Protein AF-A0A853EJA6-F1 (afdb_monomer_lite)

Secondary structure (DSSP, 8-state):
---HHHHHHHHHHHHHTT--GGG-EEE-STTTTHHHHTB-TTS-B-S-EEE-HHHHHHHHHHHHHHHHS-GGGPPPPPPTT--HHHHHHHHHTTTEEE-GGGBSSSSBTT---TTPEEEETTTEEEEEE-SSTTS---SSS-EEEEE---TT--TT----SS--TTT-SS-SEEEEEGGGSHHHHTT---EEEEE----S--PPPS---------SEEEEEEE-TTS-TT-S-TT-SEEEEEEEETTTEE-TTHHHHHHHHHHTT-EEEEEEE--GGGT--HHHHHHHHHHHSGGGBTTBEEEEE--SS-TT-HHHHHHHHHHHHHT-SS--EEEEEHHHHHHS--HHHHTTS-EEEE--SS----TT-----STT--EEEEEEE-SSSEEEEEE--THHHHTTS-S---------THHHHHHHHHHHHHSSS-HHHHHHHHHHHHHHHHHHHHHHHHHHHHHTT---TTS---TTHHHHHHHHHHHHHHHHHHHHHHHHHHHHHH--

Organism: NCBI:txid131109

Structure (mmCIF, N/CA/C/O backbone):
data_AF-A0A853EJA6-F1
#
_entry.id   AF-A0A853EJA6-F1
#
loop_
_atom_site.group_PDB
_atom_site.id
_atom_site.type_symbol
_atom_site.label_atom_id
_atom_site.label_alt_id
_atom_site.label_comp_id
_atom_site.label_asym_id
_atom_site.label_entity_id
_atom_site.label_seq_id
_atom_site.pdbx_PDB_ins_code
_atom_site.Cartn_x
_atom_site.Cartn_y
_atom_site.Cartn_z
_atom_site.occupancy
_atom_site.B_iso_or_equiv
_atom_site.auth_seq_id
_atom_site.auth_comp_id
_atom_site.auth_asym_id
_atom_site.auth_atom_id
_atom_site.pdbx_PDB_model_num
ATOM 1 N N . MET A 1 1 ? 5.927 5.061 25.319 1.00 39.22 1 MET A N 1
ATOM 2 C CA . MET A 1 1 ? 6.289 4.970 23.888 1.00 39.22 1 MET A CA 1
ATOM 3 C C . MET A 1 1 ? 5.052 5.369 23.114 1.00 39.22 1 MET A C 1
ATOM 5 O O . MET A 1 1 ? 3.982 4.914 23.491 1.00 39.22 1 MET A O 1
ATOM 9 N N . THR A 1 2 ? 5.173 6.268 22.142 1.00 55.56 2 THR A N 1
ATOM 10 C CA . THR A 1 2 ? 4.037 6.740 21.339 1.00 55.56 2 THR A CA 1
ATOM 11 C C . THR A 1 2 ? 3.513 5.600 20.466 1.00 55.56 2 THR A C 1
ATOM 13 O O . THR A 1 2 ? 4.300 4.882 19.849 1.00 55.56 2 THR A O 1
ATOM 16 N N . ASN A 1 3 ? 2.196 5.385 20.468 1.00 74.50 3 ASN A N 1
ATOM 17 C CA . ASN A 1 3 ? 1.567 4.329 19.680 1.00 74.50 3 ASN A CA 1
ATOM 18 C C . ASN A 1 3 ? 1.494 4.787 18.210 1.00 74.50 3 ASN A C 1
ATOM 20 O O . ASN A 1 3 ? 0.836 5.792 17.938 1.00 74.50 3 ASN A O 1
ATOM 24 N N . PRO A 1 4 ? 2.149 4.093 17.261 1.00 67.62 4 PRO A N 1
ATOM 25 C CA . PRO A 1 4 ? 2.247 4.566 15.881 1.00 67.62 4 PRO A CA 1
ATOM 26 C C . PRO A 1 4 ? 0.884 4.637 15.176 1.00 67.62 4 PRO A C 1
ATOM 28 O O . PRO A 1 4 ? 0.696 5.498 14.323 1.00 67.62 4 PRO A O 1
ATOM 31 N N . VAL A 1 5 ? -0.086 3.800 15.566 1.00 78.00 5 VAL A N 1
ATOM 32 C CA . VAL A 1 5 ? -1.461 3.866 15.039 1.00 78.00 5 VAL A CA 1
ATOM 33 C C . VAL A 1 5 ? -2.126 5.160 15.492 1.00 78.00 5 VAL A C 1
ATOM 35 O O . VAL A 1 5 ? -2.705 5.881 14.687 1.00 78.00 5 VAL A O 1
ATOM 38 N N . ALA A 1 6 ? -2.006 5.479 16.780 1.00 80.38 6 ALA A N 1
ATOM 39 C CA . ALA A 1 6 ? -2.602 6.677 17.354 1.00 80.38 6 ALA A CA 1
ATOM 40 C C . ALA A 1 6 ? -1.962 7.959 16.782 1.00 80.38 6 ALA A C 1
ATOM 42 O O . ALA A 1 6 ? -2.666 8.925 16.497 1.00 80.38 6 ALA A O 1
ATOM 43 N N . GLU A 1 7 ? -0.648 7.948 16.524 1.00 78.06 7 GLU A N 1
ATOM 44 C CA . GLU A 1 7 ? 0.059 9.043 15.838 1.00 78.06 7 GLU A CA 1
ATOM 45 C C . GLU A 1 7 ? -0.433 9.240 14.401 1.00 78.06 7 GLU A C 1
ATOM 47 O O . GLU A 1 7 ? -0.679 10.374 13.990 1.00 78.06 7 GLU A O 1
ATOM 52 N N . TYR A 1 8 ? -0.611 8.154 13.642 1.00 79.38 8 TYR A N 1
ATOM 53 C CA . TYR A 1 8 ? -1.112 8.238 12.271 1.00 79.38 8 TYR A CA 1
ATOM 54 C C . TYR A 1 8 ? -2.557 8.743 12.237 1.00 79.38 8 TYR A C 1
ATOM 56 O O . TYR A 1 8 ? -2.870 9.663 11.485 1.00 79.38 8 TYR A O 1
ATOM 64 N N . ALA A 1 9 ? -3.429 8.197 13.090 1.00 84.12 9 ALA A N 1
ATOM 65 C CA . ALA A 1 9 ? -4.826 8.617 13.178 1.00 84.12 9 ALA A CA 1
ATOM 66 C C . ALA A 1 9 ? -4.939 10.102 13.555 1.00 84.12 9 ALA A C 1
ATOM 68 O O . ALA A 1 9 ? -5.688 10.852 12.930 1.00 84.12 9 ALA A O 1
ATOM 69 N N . ALA A 1 10 ? -4.146 10.557 14.528 1.00 81.00 10 ALA A N 1
ATOM 70 C CA . ALA A 1 10 ? -4.088 11.962 14.908 1.00 81.00 10 ALA A CA 1
ATOM 71 C C . ALA A 1 10 ? -3.576 12.859 13.769 1.00 81.00 10 ALA A C 1
ATOM 73 O O . ALA A 1 10 ? -4.105 13.951 13.560 1.00 81.00 10 ALA A O 1
ATOM 74 N N . ALA A 1 11 ? -2.568 12.412 13.014 1.00 76.62 11 ALA A N 1
ATOM 75 C CA . ALA A 1 11 ? -2.060 13.145 11.857 1.00 76.62 11 ALA A CA 1
ATOM 76 C C . ALA A 1 11 ? -3.093 13.222 10.723 1.00 76.62 11 ALA A C 1
ATOM 78 O O . ALA A 1 11 ? -3.235 14.276 10.101 1.00 76.62 11 ALA A O 1
ATOM 79 N N . GLN A 1 12 ? -3.843 12.144 10.484 1.00 85.75 12 GLN A N 1
ATOM 80 C CA . GLN A 1 12 ? -4.924 12.109 9.502 1.00 85.75 12 GLN A CA 1
ATOM 81 C C . GLN A 1 12 ? -6.042 13.086 9.873 1.00 85.75 12 GLN A C 1
ATOM 83 O O . GLN A 1 12 ? -6.391 13.942 9.060 1.00 85.75 12 GLN A O 1
ATOM 88 N N . ALA A 1 13 ? -6.533 13.021 11.113 1.00 90.06 13 ALA A N 1
ATOM 89 C CA . ALA A 1 13 ? -7.572 13.922 11.603 1.00 90.06 13 ALA A CA 1
ATOM 90 C C . ALA A 1 13 ? -7.119 15.389 11.531 1.00 90.06 13 ALA A C 1
ATOM 92 O O . ALA A 1 13 ? -7.849 16.248 11.042 1.00 90.06 13 ALA A O 1
ATOM 93 N N . ALA A 1 14 ? -5.881 15.679 11.947 1.00 82.06 14 ALA A N 1
ATOM 94 C CA . ALA A 1 14 ? -5.336 17.030 11.886 1.00 82.06 14 ALA A CA 1
ATOM 95 C C . ALA A 1 14 ? -5.158 17.545 10.450 1.00 82.06 14 ALA A C 1
ATOM 97 O O . ALA A 1 14 ? -5.354 18.734 10.214 1.00 82.06 14 ALA A O 1
ATOM 98 N N . TYR A 1 15 ? -4.791 16.682 9.497 1.00 82.62 15 TYR A N 1
ATOM 99 C CA . TYR A 1 15 ? -4.710 17.048 8.082 1.00 82.62 15 TYR A CA 1
ATOM 100 C C . TYR A 1 15 ? -6.083 17.394 7.515 1.00 82.62 15 TYR A C 1
ATOM 102 O O . TYR A 1 15 ? -6.222 18.465 6.931 1.00 82.62 15 TYR A O 1
ATOM 110 N N . LEU A 1 16 ? -7.097 16.555 7.742 1.00 84.94 16 LEU A N 1
ATOM 111 C CA . LEU A 1 16 ? -8.450 16.810 7.240 1.00 84.94 16 LEU A CA 1
ATOM 112 C C . LEU A 1 16 ? -9.034 18.110 7.820 1.00 84.94 16 LEU A C 1
ATOM 114 O O . LEU A 1 16 ? -9.654 18.867 7.087 1.00 84.94 16 LEU A O 1
ATOM 118 N N . CYS A 1 17 ? -8.742 18.436 9.085 1.00 85.94 17 CYS A N 1
ATOM 119 C CA . CYS A 1 17 ? -9.155 19.702 9.710 1.00 85.94 17 CYS A CA 1
ATOM 120 C C . CYS A 1 17 ? -8.320 20.936 9.305 1.00 85.94 17 CYS A C 1
ATOM 122 O O . CYS A 1 17 ? -8.669 22.052 9.688 1.00 85.94 17 CYS A O 1
ATOM 124 N N . ARG A 1 18 ? -7.174 20.769 8.628 1.00 78.25 18 ARG A N 1
ATOM 125 C CA . ARG A 1 18 ? -6.283 21.880 8.223 1.00 78.25 18 ARG A CA 1
ATOM 126 C C . ARG A 1 18 ? -6.245 22.105 6.717 1.00 78.25 18 ARG A C 1
ATOM 128 O O . ARG A 1 18 ? -5.885 23.204 6.289 1.00 78.25 18 ARG A O 1
ATOM 135 N N . THR A 1 19 ? -6.483 21.061 5.927 1.00 72.56 19 THR A N 1
ATOM 136 C CA . THR A 1 19 ? -6.280 21.113 4.484 1.00 72.56 19 THR A CA 1
ATOM 137 C C . THR A 1 19 ? -7.267 22.073 3.832 1.00 72.56 19 THR A C 1
ATOM 139 O O . THR A 1 19 ? -8.414 22.199 4.248 1.00 72.56 19 THR A O 1
ATOM 142 N N . LYS A 1 20 ? -6.787 22.768 2.802 1.00 74.25 20 LYS A N 1
ATOM 143 C CA . LYS A 1 20 ? -7.602 23.595 1.900 1.00 74.25 20 LYS A CA 1
ATOM 144 C C . LYS A 1 20 ? -7.631 23.011 0.486 1.00 74.25 20 LYS A C 1
ATOM 146 O O . LYS A 1 20 ? -8.133 23.638 -0.443 1.00 74.25 20 LYS A O 1
ATOM 151 N N . GLU A 1 21 ? -7.030 21.836 0.309 1.00 67.31 21 GLU A N 1
ATOM 152 C CA . GLU A 1 21 ? -7.055 21.103 -0.951 1.00 67.31 21 GLU A CA 1
ATOM 153 C C . GLU A 1 21 ? -8.502 20.754 -1.286 1.00 67.31 21 GLU A C 1
ATOM 155 O O . GLU A 1 21 ? -9.283 20.420 -0.400 1.00 67.31 21 GLU A O 1
ATOM 160 N N . HIS A 1 22 ? -8.869 20.886 -2.560 1.00 74.06 22 HIS A N 1
ATOM 161 C CA . HIS A 1 22 ? -10.223 20.593 -3.041 1.00 74.06 22 HIS A CA 1
ATOM 162 C C . HIS A 1 22 ? -11.357 21.357 -2.322 1.00 74.06 22 HIS A C 1
ATOM 164 O O . HIS A 1 22 ? -12.490 20.892 -2.322 1.00 74.06 22 HIS A O 1
ATOM 170 N N . GLY A 1 23 ? -11.067 22.530 -1.744 1.00 68.94 23 GLY A N 1
ATOM 171 C CA . GLY A 1 23 ? -12.041 23.320 -0.976 1.00 68.94 23 GLY A CA 1
ATOM 172 C C . GLY A 1 23 ? -12.049 23.019 0.527 1.00 68.94 23 GLY A C 1
ATOM 173 O O . GLY A 1 23 ? -12.815 23.630 1.261 1.00 68.94 23 GLY A O 1
ATOM 174 N N . GLY A 1 24 ? -11.164 22.136 1.000 1.00 73.38 24 GLY A N 1
ATOM 175 C CA . GLY A 1 24 ? -11.135 21.689 2.390 1.00 73.38 24 GLY A CA 1
ATOM 176 C C . GLY A 1 24 ? -12.156 20.588 2.673 1.00 73.38 24 GLY A C 1
ATOM 177 O O . GLY A 1 24 ? -12.747 20.020 1.755 1.00 73.38 24 GLY A O 1
ATOM 178 N N . VAL A 1 25 ? -12.320 20.255 3.955 1.00 80.94 25 VAL A N 1
ATOM 179 C CA . VAL A 1 25 ? -13.269 19.228 4.404 1.00 80.94 25 VAL A CA 1
ATOM 180 C C . VAL A 1 25 ? -14.408 19.876 5.186 1.00 80.94 25 VAL A C 1
ATOM 182 O O . VAL A 1 25 ? -14.172 20.460 6.246 1.00 80.94 25 VAL A O 1
ATOM 185 N N . GLY A 1 26 ? -15.631 19.752 4.672 1.00 79.44 26 GLY A N 1
ATOM 186 C CA . GLY A 1 26 ? -16.850 20.293 5.288 1.00 79.44 26 GLY A CA 1
ATOM 187 C C . GLY A 1 26 ? -17.481 19.365 6.329 1.00 79.44 26 GLY A C 1
ATOM 188 O O . GLY A 1 26 ? -17.125 18.181 6.426 1.00 79.44 26 GLY A O 1
ATOM 189 N N . TYR A 1 27 ? -18.432 19.891 7.106 1.00 80.12 27 TYR A N 1
ATOM 190 C CA . TYR A 1 27 ? -19.259 19.080 8.006 1.00 80.12 27 TYR A CA 1
ATOM 191 C C . TYR A 1 27 ? -20.546 18.608 7.320 1.00 80.12 27 TYR A C 1
ATOM 193 O O . TYR A 1 27 ? -21.350 19.420 6.876 1.00 80.12 27 TYR A O 1
ATOM 201 N N . SER A 1 28 ? -20.815 17.301 7.329 1.00 74.81 28 SER A N 1
ATOM 202 C CA . SER A 1 28 ? -22.056 16.748 6.769 1.00 74.81 28 SER A CA 1
ATOM 203 C C . SER A 1 28 ? -22.460 15.463 7.465 1.00 74.81 28 SER A C 1
ATOM 205 O O . SER A 1 28 ? -21.630 14.572 7.631 1.00 74.81 28 SER A O 1
ATOM 207 N N . GLN A 1 29 ? -23.737 15.325 7.833 1.00 66.50 29 GLN A N 1
ATOM 208 C CA . GLN A 1 29 ? -24.305 14.045 8.276 1.00 66.50 29 GLN A CA 1
ATOM 209 C C . GLN A 1 29 ? -24.696 13.129 7.096 1.00 66.50 29 GLN A C 1
ATOM 211 O O . GLN A 1 29 ? -24.383 11.938 7.150 1.00 66.50 29 GLN A O 1
ATOM 216 N N . PRO A 1 30 ? -25.342 13.611 6.012 1.00 72.44 30 PRO A N 1
ATOM 217 C CA . PRO A 1 30 ? -25.704 12.756 4.875 1.00 72.44 30 PRO A CA 1
ATOM 218 C C . PRO A 1 30 ? -24.496 12.200 4.112 1.00 72.44 30 PRO A C 1
ATOM 220 O O . PRO A 1 30 ? -24.487 11.021 3.759 1.00 72.44 30 PRO A O 1
ATOM 223 N N . ASN A 1 31 ? -23.459 13.019 3.918 1.00 73.62 31 ASN A N 1
ATOM 224 C CA . ASN A 1 31 ? -22.264 12.676 3.139 1.00 73.62 31 ASN A CA 1
ATOM 225 C C . ASN A 1 31 ? -21.037 12.423 4.023 1.00 73.62 31 ASN A C 1
ATOM 227 O O . ASN A 1 31 ? -19.900 12.495 3.564 1.00 73.62 31 ASN A O 1
ATOM 231 N N . ARG A 1 32 ? -21.267 12.089 5.294 1.00 80.88 32 ARG A N 1
ATOM 232 C CA . ARG A 1 32 ? -20.271 11.968 6.368 1.00 80.88 32 ARG A CA 1
ATOM 233 C C . ARG A 1 32 ? -19.050 11.078 6.106 1.00 80.88 32 ARG A C 1
ATOM 235 O O . ARG A 1 32 ? -18.096 11.152 6.860 1.00 80.88 32 ARG A O 1
ATOM 242 N N . TRP A 1 33 ? -19.059 10.217 5.090 1.00 85.94 33 TRP A N 1
ATOM 243 C CA . TRP A 1 33 ? -17.902 9.380 4.730 1.00 85.94 33 TRP A CA 1
ATOM 244 C C . TRP A 1 33 ? -17.218 9.802 3.428 1.00 85.94 33 TRP A C 1
ATOM 246 O O . TRP A 1 33 ? -16.227 9.186 3.047 1.00 85.94 33 TRP A O 1
ATOM 256 N N . SER A 1 34 ? -17.705 10.841 2.753 1.00 81.38 34 SER A N 1
ATOM 257 C CA . SER A 1 34 ? -17.179 11.245 1.447 1.00 81.38 34 SER A CA 1
ATOM 258 C C . SER A 1 34 ? -15.727 11.718 1.524 1.00 81.38 34 SER A C 1
ATOM 260 O O . SER A 1 34 ? -14.950 11.389 0.635 1.00 81.38 34 SER A O 1
ATOM 262 N N . ALA A 1 35 ? -15.305 12.376 2.612 1.00 82.75 35 ALA A N 1
ATOM 263 C CA . ALA A 1 35 ? -13.893 12.705 2.823 1.00 82.75 35 ALA A CA 1
ATOM 264 C C . ALA A 1 35 ? -13.001 11.458 2.924 1.00 82.75 35 ALA A C 1
ATOM 266 O O . ALA A 1 35 ? -11.899 11.453 2.387 1.00 82.75 35 ALA A O 1
ATOM 267 N N . TYR A 1 36 ? -13.476 10.395 3.576 1.00 87.06 36 TYR A N 1
ATOM 268 C CA . TYR A 1 36 ? -12.764 9.116 3.652 1.00 87.06 36 TYR A CA 1
ATOM 269 C C . TYR A 1 36 ? -12.737 8.404 2.291 1.00 87.06 36 TYR A C 1
ATOM 271 O O . TYR A 1 36 ? -11.702 7.885 1.889 1.00 87.06 36 TYR A O 1
ATOM 279 N N . ASP A 1 37 ? -13.857 8.413 1.565 1.00 84.25 37 ASP A N 1
ATOM 280 C CA . ASP A 1 37 ? -13.987 7.769 0.251 1.00 84.25 37 ASP A CA 1
ATOM 281 C C . ASP A 1 37 ? -13.149 8.447 -0.831 1.00 84.25 37 ASP A C 1
ATOM 283 O O . ASP A 1 37 ? -12.637 7.785 -1.733 1.00 84.25 37 ASP A O 1
ATOM 287 N N . ASN A 1 38 ? -12.994 9.763 -0.718 1.00 75.75 38 ASN A N 1
ATOM 288 C CA . ASN A 1 38 ? -12.200 10.571 -1.627 1.00 75.75 38 ASN A CA 1
ATOM 289 C C . ASN A 1 38 ? -10.744 10.698 -1.180 1.00 75.75 38 ASN A C 1
ATOM 291 O O . ASN A 1 38 ? -9.997 11.455 -1.795 1.00 75.75 38 ASN A O 1
ATOM 295 N N . CYS A 1 39 ? -10.322 9.975 -0.142 1.00 70.62 39 CYS A N 1
ATOM 296 C CA . CYS A 1 39 ? -8.910 9.827 0.165 1.00 70.62 39 CYS A CA 1
ATOM 297 C C . CYS A 1 39 ? -8.279 8.689 -0.648 1.00 70.62 39 CYS A C 1
ATOM 299 O O . CYS A 1 39 ? -8.900 7.657 -0.901 1.00 70.62 39 CYS A O 1
ATOM 301 N N . ASP A 1 40 ? -7.008 8.848 -1.012 1.00 61.09 40 ASP A N 1
ATOM 302 C CA . ASP A 1 40 ? -6.190 7.734 -1.474 1.00 61.09 40 ASP A CA 1
ATOM 303 C C . ASP A 1 40 ? -5.913 6.729 -0.338 1.00 61.09 40 ASP A C 1
ATOM 305 O O . ASP A 1 40 ? -6.334 6.897 0.811 1.00 61.09 40 ASP A O 1
ATOM 309 N N . TRP A 1 41 ? -5.190 5.654 -0.661 1.00 55.22 41 TRP A N 1
ATOM 310 C CA . TRP A 1 41 ? -4.872 4.595 0.301 1.00 55.22 41 TRP A CA 1
ATOM 311 C C . TRP A 1 41 ? -4.160 5.130 1.561 1.00 55.22 41 TRP A C 1
ATOM 313 O O . TRP A 1 41 ? -4.485 4.698 2.668 1.00 55.22 41 TRP A O 1
ATOM 323 N N . ALA A 1 42 ? -3.318 6.157 1.399 1.00 52.09 42 ALA A N 1
ATOM 324 C CA . ALA A 1 42 ? -2.562 6.823 2.456 1.00 52.09 42 ALA A CA 1
ATOM 325 C C . ALA A 1 42 ? -3.307 8.014 3.106 1.00 52.09 42 ALA A C 1
ATOM 327 O O . ALA A 1 42 ? -2.719 8.778 3.876 1.00 52.09 42 ALA A O 1
ATOM 328 N N . GLY A 1 43 ? -4.597 8.213 2.822 1.00 59.16 43 GLY A N 1
ATOM 329 C CA . GLY A 1 43 ? -5.393 9.255 3.473 1.00 59.16 43 GLY A CA 1
ATOM 330 C C . GLY A 1 43 ? -5.183 10.671 2.919 1.00 59.16 43 GLY A C 1
ATOM 331 O O . GLY A 1 43 ? -5.416 11.643 3.650 1.00 59.16 43 GLY A O 1
ATOM 332 N N . TRP A 1 44 ? -4.705 10.829 1.683 1.00 66.44 44 TRP A N 1
ATOM 333 C CA . TRP A 1 44 ? -4.636 12.127 0.998 1.00 66.44 44 TRP A CA 1
ATOM 334 C C . TRP A 1 44 ? -5.898 12.391 0.200 1.00 66.44 44 TRP A C 1
ATOM 336 O O . TRP A 1 44 ? -6.325 11.543 -0.577 1.00 66.44 44 TRP A O 1
ATOM 346 N N . LEU A 1 45 ? -6.474 13.577 0.368 1.00 69.56 45 LEU A N 1
ATOM 347 C CA . LEU A 1 45 ? -7.710 13.948 -0.301 1.00 69.56 45 LEU A CA 1
ATOM 348 C C . LEU A 1 45 ? -7.465 14.109 -1.813 1.00 69.56 45 LEU A C 1
ATOM 350 O O . LEU A 1 45 ? -6.563 14.835 -2.218 1.00 69.56 45 LEU A O 1
ATOM 354 N N . LEU A 1 46 ? -8.262 13.430 -2.640 1.00 68.50 46 LEU A N 1
ATOM 355 C CA . LEU A 1 46 ? -8.187 13.445 -4.109 1.00 68.50 46 LEU A CA 1
ATOM 356 C C . LEU A 1 46 ? -9.318 14.257 -4.762 1.00 68.50 46 LEU A C 1
ATOM 358 O O . LEU A 1 46 ? -9.258 14.572 -5.952 1.00 68.50 46 LEU A O 1
ATOM 362 N N . ALA A 1 47 ? -10.374 14.552 -4.006 1.00 68.81 47 ALA A N 1
ATOM 363 C CA . ALA A 1 47 ? -11.565 15.273 -4.443 1.00 68.81 47 ALA A CA 1
ATOM 364 C C . ALA A 1 47 ? -12.264 15.911 -3.226 1.00 68.81 47 ALA A C 1
ATOM 366 O O . ALA A 1 47 ? -11.964 15.511 -2.101 1.00 68.81 47 ALA A O 1
ATOM 367 N N . PRO A 1 48 ? -13.188 16.876 -3.411 1.00 77.06 48 PRO A N 1
ATOM 368 C CA . PRO A 1 48 ? -13.924 17.482 -2.300 1.00 77.06 48 PRO A CA 1
ATOM 369 C C . PRO A 1 48 ? -14.560 16.423 -1.400 1.00 77.06 48 PRO A C 1
ATOM 371 O O . PRO A 1 48 ? -15.000 15.381 -1.886 1.00 77.06 48 PRO A O 1
ATOM 374 N N . GLY A 1 49 ? -14.605 16.662 -0.095 1.00 75.88 49 GLY A N 1
ATOM 375 C CA . GLY A 1 49 ? -15.099 15.669 0.848 1.00 75.88 49 GLY A CA 1
ATOM 376 C C . GLY A 1 49 ? -15.685 16.291 2.099 1.00 75.88 49 GLY A C 1
ATOM 377 O O . GLY A 1 49 ? -15.260 17.346 2.555 1.00 75.88 49 GLY A O 1
ATOM 378 N N . GLU A 1 50 ? -16.649 15.596 2.675 1.00 82.06 50 GLU A N 1
ATOM 379 C CA . GLU A 1 50 ? -17.354 15.992 3.883 1.00 82.06 50 GLU A CA 1
ATOM 380 C C . GLU A 1 50 ? -17.257 14.890 4.937 1.00 82.06 50 GLU A C 1
ATOM 382 O O . GLU A 1 50 ? -17.084 13.701 4.632 1.00 82.06 50 GLU A O 1
ATOM 387 N N . THR A 1 51 ? -17.361 15.291 6.200 1.00 87.12 51 THR A N 1
ATOM 388 C CA . THR A 1 51 ? -17.272 14.378 7.335 1.00 87.12 51 THR A CA 1
ATOM 389 C C . THR A 1 51 ? -18.168 14.813 8.489 1.00 87.12 51 THR A C 1
ATOM 391 O O . THR A 1 51 ? -18.486 15.986 8.627 1.00 87.12 51 THR A O 1
ATOM 394 N N . ASP A 1 52 ? -18.548 13.888 9.365 1.00 87.44 52 ASP A N 1
ATOM 395 C CA . ASP A 1 52 ? -19.056 14.236 10.696 1.00 87.44 52 ASP A CA 1
ATOM 396 C C . ASP A 1 52 ? -18.009 13.908 11.772 1.00 87.44 52 ASP A C 1
ATOM 398 O O . ASP A 1 52 ? -16.970 13.308 11.488 1.00 87.44 52 ASP A O 1
ATOM 402 N N . CYS A 1 53 ? -18.255 14.282 13.034 1.00 88.81 53 CYS A N 1
ATOM 403 C CA . CYS A 1 53 ? -17.284 14.056 14.113 1.00 88.81 53 CYS A CA 1
ATOM 404 C C . CYS A 1 53 ? -16.886 12.579 14.233 1.00 88.81 53 CYS A C 1
ATOM 406 O O . CYS A 1 53 ? -15.712 12.241 14.427 1.00 88.81 53 CYS A O 1
ATOM 408 N N . SER A 1 54 ? -17.863 11.685 14.075 1.00 88.75 54 SER A N 1
ATOM 409 C CA . SER A 1 54 ? -17.651 10.254 14.233 1.00 88.75 54 SER A CA 1
ATOM 410 C C . SER A 1 54 ? -16.986 9.599 13.019 1.00 88.75 54 SER A C 1
ATOM 412 O O . SER A 1 54 ? -16.107 8.761 13.219 1.00 88.75 54 SER A O 1
ATOM 414 N N . ALA A 1 55 ? -17.296 10.014 11.790 1.00 91.31 55 ALA A N 1
ATOM 415 C CA . ALA A 1 55 ? -16.612 9.542 10.588 1.00 91.31 55 ALA A CA 1
ATOM 416 C C . ALA A 1 55 ? -15.201 10.128 10.443 1.00 91.31 55 ALA A C 1
ATOM 418 O O . ALA A 1 55 ? -14.298 9.402 10.034 1.00 91.31 55 ALA A O 1
ATOM 419 N N . LEU A 1 56 ? -14.958 11.372 10.877 1.00 94.88 56 LEU A N 1
ATOM 420 C CA . LEU A 1 56 ? -13.607 11.942 10.954 1.00 94.88 56 LEU A CA 1
ATOM 421 C C . LEU A 1 56 ? -12.730 11.075 11.862 1.00 94.88 56 LEU A C 1
ATOM 423 O O . LEU A 1 56 ? -11.627 10.678 11.485 1.00 94.88 56 LEU A O 1
ATOM 427 N N . SER A 1 57 ? -13.244 10.755 13.050 1.00 96.75 57 SER A N 1
ATOM 428 C CA . SER A 1 57 ? -12.522 9.976 14.057 1.00 96.75 57 SER A CA 1
ATOM 429 C C . SER A 1 57 ? -12.322 8.521 13.614 1.00 96.75 57 SER A C 1
ATOM 431 O O . SER A 1 57 ? -11.195 8.026 13.596 1.00 96.75 57 SER A O 1
ATOM 433 N N . GLY A 1 58 ? -13.398 7.840 13.204 1.00 95.44 58 GLY A N 1
ATOM 434 C CA . GLY A 1 58 ? -13.357 6.442 12.768 1.00 95.44 58 GLY A CA 1
ATOM 435 C C . GLY A 1 58 ? -12.590 6.243 11.461 1.00 95.44 58 GLY A C 1
ATOM 436 O O . GLY A 1 58 ? -11.769 5.336 11.367 1.00 95.44 58 GLY A O 1
ATOM 437 N N . GLY A 1 59 ? -12.788 7.117 10.473 1.00 93.19 59 GLY A N 1
ATOM 438 C CA . GLY A 1 59 ? -12.069 7.100 9.197 1.00 93.19 59 GLY A CA 1
ATOM 439 C C . GLY A 1 59 ? -10.571 7.353 9.361 1.00 93.19 59 GLY A C 1
ATOM 440 O O . GLY A 1 59 ? -9.761 6.658 8.747 1.00 93.19 59 GLY A O 1
ATOM 441 N N . SER A 1 60 ? -10.180 8.261 10.262 1.00 93.00 60 SER A N 1
ATOM 442 C CA . SER A 1 60 ? -8.763 8.488 10.579 1.00 93.00 60 SER A CA 1
ATOM 443 C C . SER A 1 60 ? -8.098 7.252 11.180 1.00 93.00 60 SER A C 1
ATOM 445 O O . SER A 1 60 ? -6.979 6.901 10.799 1.00 93.00 60 SER A O 1
ATOM 447 N N . TYR A 1 61 ? -8.799 6.545 12.068 1.00 94.62 61 TYR A N 1
ATOM 448 C CA . TYR A 1 61 ? -8.323 5.267 12.589 1.00 94.62 61 TYR A CA 1
ATOM 449 C C . TYR A 1 61 ? -8.366 4.141 11.551 1.00 94.62 61 TYR A C 1
ATOM 451 O O . TYR A 1 61 ? -7.477 3.298 11.570 1.00 94.62 61 TYR A O 1
ATOM 459 N N . ASN A 1 62 ? -9.306 4.143 10.601 1.00 93.19 62 ASN A N 1
ATOM 460 C CA . ASN A 1 62 ? -9.307 3.181 9.496 1.00 93.19 62 ASN A CA 1
ATOM 461 C C . ASN A 1 62 ? -8.057 3.326 8.618 1.00 93.19 62 ASN A C 1
ATOM 463 O O . ASN A 1 62 ? -7.412 2.320 8.313 1.00 93.19 62 ASN A O 1
ATOM 467 N N . HIS A 1 63 ? -7.670 4.559 8.265 1.00 78.62 63 HIS A N 1
ATOM 468 C CA . HIS A 1 63 ? -6.394 4.801 7.583 1.00 78.62 63 HIS A CA 1
ATOM 469 C C . HIS A 1 63 ? -5.215 4.364 8.455 1.00 78.62 63 HIS A C 1
ATOM 471 O O . HIS A 1 63 ? -4.346 3.645 7.985 1.00 78.62 63 HIS A O 1
ATOM 477 N N . ALA A 1 64 ? -5.211 4.690 9.749 1.00 77.75 64 ALA A N 1
ATOM 478 C CA . ALA A 1 64 ? -4.127 4.278 10.637 1.00 77.75 64 ALA A CA 1
ATOM 479 C C . ALA A 1 64 ? -3.997 2.752 10.784 1.00 77.75 64 ALA A C 1
ATOM 481 O O . ALA A 1 64 ? -2.887 2.226 10.775 1.00 77.75 64 ALA A O 1
ATOM 482 N N . PHE A 1 65 ? -5.104 2.016 10.899 1.00 79.31 65 PHE A N 1
ATOM 483 C CA . PHE A 1 65 ? -5.083 0.554 10.928 1.00 79.31 65 PHE A CA 1
ATOM 484 C C . PHE A 1 65 ? -4.557 -0.010 9.612 1.00 79.31 65 PHE A C 1
ATOM 486 O O . PHE A 1 65 ? -3.758 -0.944 9.628 1.00 79.31 65 PHE A O 1
ATOM 493 N N . HIS A 1 66 ? -4.969 0.563 8.483 1.00 76.50 66 HIS A N 1
ATOM 494 C CA . HIS A 1 66 ? -4.468 0.163 7.176 1.00 76.50 66 HIS A CA 1
ATOM 495 C C . HIS A 1 66 ? -2.953 0.390 7.053 1.00 76.50 66 HIS A C 1
ATOM 497 O O . HIS A 1 66 ? -2.216 -0.529 6.705 1.00 76.50 66 HIS A O 1
ATOM 503 N N . GLU A 1 67 ? -2.490 1.579 7.408 1.00 72.50 67 GLU A N 1
ATOM 504 C CA . GLU A 1 67 ? -1.134 2.060 7.132 1.00 72.50 67 GLU A CA 1
ATOM 505 C C . GLU A 1 67 ? -0.094 1.544 8.120 1.00 72.50 67 GLU A C 1
ATOM 507 O O . GLU A 1 67 ? 1.054 1.289 7.761 1.00 72.50 67 GLU A O 1
ATOM 512 N N . VAL A 1 68 ? -0.487 1.385 9.383 1.00 65.00 68 VAL A N 1
ATOM 513 C CA . VAL A 1 68 ? 0.455 1.089 10.466 1.00 65.00 68 VAL A CA 1
ATOM 514 C C . VAL A 1 68 ? 0.432 -0.381 10.863 1.00 65.00 68 VAL A C 1
ATOM 516 O O . VAL A 1 68 ? 1.467 -0.930 11.244 1.00 65.00 68 VAL A O 1
ATOM 519 N N . LEU A 1 69 ? -0.734 -1.033 10.822 1.00 56.94 69 LEU A N 1
ATOM 520 C CA . LEU A 1 69 ? -0.862 -2.419 11.266 1.00 56.94 69 LEU A CA 1
ATOM 521 C C . LEU A 1 69 ? -0.751 -3.384 10.089 1.00 56.94 69 LEU A C 1
ATOM 523 O O . LEU A 1 69 ? -1.362 -3.199 9.037 1.00 56.94 69 LEU A O 1
ATOM 527 N N . ALA A 1 70 ? -0.027 -4.480 10.314 1.00 52.44 70 ALA A N 1
ATOM 528 C CA . ALA A 1 70 ? -0.065 -5.631 9.425 1.00 52.44 70 ALA A CA 1
ATOM 529 C C . ALA A 1 70 ? -1.485 -6.214 9.382 1.00 52.44 70 ALA A C 1
ATOM 531 O O . ALA A 1 70 ? -2.161 -6.259 10.407 1.00 52.44 70 ALA A O 1
ATOM 532 N N . GLU A 1 71 ? -1.915 -6.720 8.225 1.00 63.00 71 GLU A N 1
ATOM 533 C CA . GLU A 1 71 ? -3.290 -7.183 7.983 1.00 63.00 71 GLU A CA 1
ATOM 534 C C . GLU A 1 71 ? -3.826 -8.148 9.054 1.00 63.00 71 GLU A C 1
ATOM 536 O O . GLU A 1 71 ? -4.941 -7.979 9.529 1.00 63.00 71 GLU A O 1
ATOM 541 N N . ALA A 1 72 ? -3.001 -9.091 9.520 1.00 56.75 72 ALA A N 1
ATOM 542 C CA . ALA A 1 72 ? -3.378 -10.059 10.557 1.00 56.75 72 ALA A CA 1
ATOM 543 C C . ALA A 1 72 ? -3.568 -9.456 11.966 1.00 56.75 72 ALA A C 1
ATOM 545 O O . ALA A 1 72 ? -4.118 -10.115 12.844 1.00 56.75 72 ALA A O 1
ATOM 546 N N . ALA A 1 73 ? -3.072 -8.241 12.198 1.00 63.59 73 ALA A N 1
ATOM 547 C CA . ALA A 1 73 ? -3.201 -7.504 13.453 1.00 63.59 73 ALA A CA 1
ATOM 548 C C . ALA A 1 73 ? -4.207 -6.345 13.349 1.00 63.59 73 ALA A C 1
ATOM 550 O O . ALA A 1 73 ? -4.436 -5.653 14.342 1.00 63.59 73 ALA A O 1
ATOM 551 N N . ARG A 1 74 ? -4.787 -6.112 12.161 1.00 76.19 74 ARG A N 1
ATOM 552 C CA . ARG A 1 74 ? -5.792 -5.069 11.960 1.00 76.19 74 ARG A CA 1
ATOM 553 C C . ARG A 1 74 ? -7.087 -5.487 12.653 1.00 76.19 74 ARG A C 1
ATOM 555 O O . ARG A 1 74 ? -7.594 -6.574 12.369 1.00 76.19 74 ARG A O 1
ATOM 562 N N . PRO A 1 75 ? -7.649 -4.646 13.534 1.00 84.38 75 PRO A N 1
ATOM 563 C CA . PRO A 1 75 ? -9.026 -4.840 13.945 1.00 84.38 75 PRO A CA 1
ATOM 564 C C . PRO A 1 75 ? -9.956 -4.628 12.739 1.00 84.38 75 PRO A C 1
ATOM 566 O O . PRO A 1 75 ? -9.555 -4.069 11.714 1.00 84.38 75 PRO A O 1
ATOM 569 N N . GLU A 1 76 ? -11.213 -5.058 12.860 1.00 89.25 76 GLU A N 1
ATOM 570 C CA . GLU A 1 76 ? -12.234 -4.703 11.873 1.00 89.25 76 GLU A CA 1
ATOM 571 C C . GLU A 1 76 ? -12.281 -3.176 11.715 1.00 89.25 76 GLU A C 1
ATOM 573 O O . GLU A 1 76 ? -12.202 -2.443 12.702 1.00 89.25 76 GLU A O 1
ATOM 578 N N . MET A 1 77 ? -12.410 -2.678 10.484 1.00 89.81 77 MET A N 1
ATOM 579 C CA . MET A 1 77 ? -12.548 -1.238 10.255 1.00 89.81 77 MET A CA 1
ATOM 580 C C . MET A 1 77 ? -13.803 -0.713 10.961 1.00 89.81 77 MET A C 1
ATOM 582 O O . MET A 1 77 ? -14.791 -1.430 11.140 1.00 89.81 77 MET A O 1
ATOM 586 N N . PHE A 1 78 ? -13.776 0.542 11.395 1.00 93.38 78 PHE A N 1
ATOM 587 C CA . PHE A 1 78 ? -14.969 1.207 11.897 1.00 93.38 78 PHE A CA 1
ATOM 588 C C . PHE A 1 78 ? -16.060 1.200 10.817 1.00 93.38 78 PHE A C 1
ATOM 590 O O . PHE A 1 78 ? -15.778 1.564 9.668 1.00 93.38 78 PHE A O 1
ATOM 597 N N . PRO A 1 79 ? -17.293 0.781 11.158 1.00 85.94 79 PRO A N 1
ATOM 598 C CA . PRO A 1 79 ? -18.345 0.602 10.175 1.00 85.94 79 PRO A CA 1
ATOM 599 C C . PRO A 1 79 ? -18.905 1.951 9.732 1.00 85.94 79 PRO A C 1
ATOM 601 O O . PRO A 1 79 ? -18.901 2.927 10.480 1.00 85.94 79 PRO A O 1
ATOM 604 N N . ARG A 1 80 ? -19.514 1.992 8.543 1.00 87.12 80 ARG A N 1
ATOM 605 C CA . ARG A 1 80 ? -20.200 3.201 8.050 1.00 87.12 80 ARG A CA 1
ATOM 606 C C . ARG A 1 80 ? -21.354 3.649 8.954 1.00 87.12 80 ARG A C 1
ATOM 608 O O . ARG A 1 80 ? -21.694 4.827 8.980 1.00 87.12 80 ARG A O 1
ATOM 615 N N . SER A 1 81 ? -21.932 2.715 9.711 1.00 83.81 81 SER A N 1
ATOM 616 C CA . SER A 1 81 ? -22.971 2.967 10.712 1.00 83.81 81 SER A CA 1
ATOM 617 C C . SER A 1 81 ? -22.450 3.561 12.021 1.00 83.81 81 SER A C 1
ATOM 619 O O . SER A 1 81 ? -23.268 3.847 12.891 1.00 83.81 81 SER A O 1
ATOM 621 N N . LEU A 1 82 ? -21.131 3.726 12.194 1.00 87.81 82 LEU A N 1
ATOM 622 C CA . LEU A 1 82 ? -20.535 4.332 13.386 1.00 87.81 82 LEU A CA 1
ATOM 623 C C . LEU A 1 82 ? -21.174 5.691 13.653 1.00 87.81 82 LEU A C 1
ATOM 625 O O . LEU A 1 82 ? -21.273 6.490 12.736 1.00 87.81 82 LEU A O 1
ATOM 629 N N . TRP A 1 83 ? -21.560 5.989 14.884 1.00 82.25 83 TRP A N 1
ATOM 630 C CA . TRP A 1 83 ? -21.983 7.326 15.301 1.00 82.25 83 TRP A CA 1
ATOM 631 C C . TRP A 1 83 ? -21.552 7.555 16.752 1.00 82.25 83 TRP A C 1
ATOM 633 O O . TRP A 1 83 ? -21.089 6.628 17.418 1.00 82.25 83 TRP A O 1
ATOM 643 N N . THR A 1 84 ? -21.676 8.777 17.271 1.00 78.62 84 THR A N 1
ATOM 644 C CA . THR A 1 84 ? -21.121 9.131 18.595 1.00 78.62 84 THR A CA 1
ATOM 645 C C . THR A 1 84 ? -21.595 8.220 19.730 1.00 78.62 84 THR A C 1
ATOM 647 O O . THR A 1 84 ? -20.791 7.850 20.577 1.00 78.62 84 THR A O 1
ATOM 650 N N . GLY A 1 85 ? -22.857 7.783 19.726 1.00 78.44 85 GLY A N 1
ATOM 651 C CA . GLY A 1 85 ? -23.385 6.867 20.741 1.00 78.44 85 GLY A CA 1
ATOM 652 C C . GLY A 1 85 ? -23.009 5.394 20.557 1.00 78.44 85 GLY A C 1
ATOM 653 O O . GLY A 1 85 ? -23.178 4.623 21.497 1.00 78.44 85 GLY A O 1
ATOM 654 N N . SER A 1 86 ? -22.485 4.981 19.395 1.00 84.31 86 SER A N 1
ATOM 655 C CA . SER A 1 86 ? -21.890 3.644 19.227 1.00 84.31 86 SER A CA 1
ATOM 656 C C . SER A 1 86 ? -20.370 3.642 19.418 1.00 84.31 86 SER A C 1
ATOM 658 O O . SER A 1 86 ? -19.791 2.578 19.625 1.00 84.31 86 SER A O 1
ATOM 660 N N . MET A 1 87 ? -19.725 4.815 19.399 1.00 87.50 87 MET A N 1
ATOM 661 C CA . MET A 1 87 ? -18.267 4.968 19.369 1.00 87.50 87 MET A CA 1
ATOM 662 C C . MET A 1 87 ? -17.556 4.197 20.482 1.00 87.50 87 MET A C 1
ATOM 664 O O . MET A 1 87 ? -16.635 3.442 20.194 1.00 87.50 87 MET A O 1
ATOM 668 N N . LYS A 1 88 ? -18.007 4.303 21.736 1.00 89.00 88 LYS A N 1
ATOM 669 C CA . LYS A 1 88 ? -17.386 3.570 22.848 1.00 89.00 88 LYS A CA 1
ATOM 670 C C . LYS A 1 88 ? -17.415 2.060 22.651 1.00 89.00 88 LYS A C 1
ATOM 672 O O . LYS A 1 88 ? -16.381 1.416 22.790 1.00 89.00 88 LYS A O 1
ATOM 677 N N . ALA A 1 89 ? -18.565 1.494 22.289 1.00 87.56 89 ALA A N 1
ATOM 678 C CA . ALA A 1 89 ? -18.672 0.058 22.040 1.00 87.56 89 ALA A CA 1
ATOM 679 C C . ALA A 1 89 ? -17.766 -0.376 20.875 1.00 87.56 89 ALA A C 1
ATOM 681 O O . ALA A 1 89 ? -17.020 -1.347 20.998 1.00 87.56 89 ALA A O 1
ATOM 682 N N . GLU A 1 90 ? -17.772 0.381 19.778 1.00 93.12 90 GLU A N 1
ATOM 683 C CA . GLU A 1 90 ? -16.967 0.090 18.588 1.00 93.12 90 GLU A CA 1
ATOM 684 C C . GLU A 1 90 ? -15.461 0.187 18.882 1.00 93.12 90 GLU A C 1
ATOM 686 O O . GLU A 1 90 ? -14.700 -0.697 18.492 1.00 93.12 90 GLU A O 1
ATOM 691 N N . CYS A 1 91 ? -15.022 1.201 19.629 1.00 93.75 91 CYS A N 1
ATOM 692 C CA . CYS A 1 91 ? -13.634 1.373 20.056 1.00 93.75 91 CYS A CA 1
ATOM 693 C C . CYS A 1 91 ? -13.162 0.236 20.973 1.00 93.75 91 CYS A C 1
ATOM 695 O O . CYS A 1 91 ? -12.086 -0.318 20.747 1.00 93.75 91 CYS A O 1
ATOM 697 N N . LEU A 1 92 ? -13.955 -0.163 21.973 1.00 91.12 92 LEU A N 1
ATOM 698 C CA . LEU A 1 92 ? -13.568 -1.236 22.902 1.00 91.12 92 LEU A CA 1
ATOM 699 C C . LEU A 1 92 ? -13.316 -2.566 22.171 1.00 91.12 92 LEU A C 1
ATOM 701 O O . LEU A 1 92 ? -12.384 -3.292 22.504 1.00 91.12 92 LEU A O 1
ATOM 705 N N . THR A 1 93 ? -14.084 -2.862 21.118 1.00 91.00 93 THR A N 1
ATOM 706 C CA . THR A 1 93 ? -13.854 -4.060 20.282 1.00 91.00 93 THR A CA 1
ATOM 707 C C . THR A 1 93 ? -12.612 -3.969 19.388 1.00 91.00 93 THR A C 1
ATOM 709 O O . THR A 1 93 ? -12.171 -4.977 18.841 1.00 91.00 93 THR A O 1
ATOM 712 N N . ARG A 1 94 ? -12.021 -2.776 19.253 1.00 92.50 94 ARG A N 1
ATOM 713 C CA . ARG A 1 94 ? -10.895 -2.474 18.357 1.00 92.50 94 ARG A CA 1
ATOM 714 C C . ARG A 1 94 ? -9.616 -2.127 19.113 1.00 92.50 94 ARG A C 1
ATOM 716 O O . ARG A 1 94 ? -8.733 -1.498 18.547 1.00 92.50 94 ARG A O 1
ATOM 723 N N . GLY A 1 95 ? -9.501 -2.537 20.377 1.00 91.81 95 GLY A N 1
ATOM 724 C CA . GLY A 1 95 ? -8.276 -2.347 21.160 1.00 91.81 95 GLY A CA 1
ATOM 725 C C . GLY A 1 95 ? -8.118 -0.951 21.756 1.00 91.81 95 GLY A C 1
ATOM 726 O O . GLY A 1 95 ? -6.994 -0.490 21.955 1.00 91.81 95 GLY A O 1
ATOM 727 N N . PHE A 1 96 ? -9.232 -0.263 22.005 1.00 94.06 96 PHE A N 1
ATOM 728 C CA . PHE A 1 96 ? -9.239 0.919 22.854 1.00 94.06 96 PHE A CA 1
ATOM 729 C C . PHE A 1 96 ? -9.603 0.546 24.286 1.00 94.06 96 PHE A C 1
ATOM 731 O O . PHE A 1 96 ? -10.369 -0.384 24.531 1.00 94.06 96 PHE A O 1
ATOM 738 N N . GLU A 1 97 ? -9.110 1.344 25.218 1.00 92.00 97 GLU A N 1
ATOM 739 C CA . GLU A 1 97 ? -9.481 1.322 26.623 1.00 92.00 97 GLU A CA 1
ATOM 740 C C . GLU A 1 97 ? -10.169 2.635 26.991 1.00 92.00 97 GLU A C 1
ATOM 742 O O . GLU A 1 97 ? -9.777 3.711 26.535 1.00 92.00 97 GLU A O 1
ATOM 747 N N . ASP A 1 98 ? -11.197 2.545 27.832 1.00 90.19 98 ASP A N 1
ATOM 748 C CA . ASP A 1 98 ? -11.805 3.717 28.450 1.00 90.19 98 ASP A CA 1
ATOM 749 C C . ASP A 1 98 ? -10.961 4.154 29.648 1.00 90.19 98 ASP A C 1
ATOM 751 O O . ASP A 1 98 ? -10.936 3.501 30.691 1.00 90.19 98 ASP A O 1
ATOM 755 N N . ILE A 1 99 ? -10.264 5.275 29.484 1.00 86.31 99 ILE A N 1
ATOM 756 C CA . ILE A 1 99 ? -9.468 5.909 30.536 1.00 86.31 99 ILE A CA 1
ATOM 757 C C . ILE A 1 99 ? -10.245 7.042 31.229 1.00 86.31 99 ILE A C 1
ATOM 759 O O . ILE A 1 99 ? -9.677 7.801 32.020 1.00 86.31 99 ILE A O 1
ATOM 763 N N . GLY A 1 100 ? -11.548 7.162 30.956 1.00 72.44 100 GLY A N 1
ATOM 764 C CA . GLY A 1 100 ? -12.473 8.145 31.519 1.00 72.44 100 GLY A CA 1
ATOM 765 C C . GLY A 1 100 ? -12.613 8.082 33.041 1.00 72.44 100 GLY A C 1
ATOM 766 O O . GLY A 1 100 ? -12.715 9.114 33.698 1.00 72.44 100 GLY A O 1
ATOM 767 N N . ASP A 1 101 ? -12.500 6.896 33.637 1.00 65.25 101 ASP A N 1
ATOM 768 C CA . ASP A 1 101 ? -12.595 6.733 35.097 1.00 65.25 101 ASP A CA 1
ATOM 769 C C . ASP A 1 101 ? -11.372 7.295 35.852 1.00 65.25 101 ASP A C 1
ATOM 771 O O . ASP A 1 101 ? -11.380 7.404 37.079 1.00 65.25 101 ASP A O 1
ATOM 775 N N . SER A 1 102 ? -10.312 7.683 35.134 1.00 60.12 102 SER A N 1
ATOM 776 C CA . SER A 1 102 ? -9.094 8.261 35.716 1.00 60.12 102 SER A CA 1
ATOM 777 C C . SER A 1 102 ? -9.140 9.785 35.885 1.00 60.12 102 SER A C 1
ATOM 779 O O . SER A 1 102 ? -8.129 10.384 36.253 1.00 60.12 102 SER A O 1
ATOM 781 N N . TRP A 1 103 ? -10.270 10.439 35.597 1.00 68.25 103 TRP A N 1
ATOM 782 C CA . TRP A 1 103 ? -10.362 11.899 35.566 1.00 68.25 103 TRP A CA 1
ATOM 783 C C . TRP A 1 103 ? -10.140 12.528 36.944 1.00 68.25 103 TRP A C 1
ATOM 785 O O . TRP A 1 103 ? -10.921 12.347 37.878 1.00 68.25 103 TRP A O 1
ATOM 795 N N . THR A 1 104 ? -9.092 13.341 37.059 1.00 55.66 104 THR A N 1
ATOM 796 C CA . THR A 1 104 ? -8.884 14.235 38.201 1.00 55.66 104 THR A CA 1
ATOM 797 C C . THR A 1 104 ? -9.062 15.669 37.721 1.00 55.66 104 THR A C 1
ATOM 799 O O . THR A 1 104 ? -8.178 16.232 37.080 1.00 55.66 104 THR A O 1
ATOM 802 N N . GLY A 1 105 ? -10.215 16.275 38.012 1.00 63.16 105 GLY A N 1
ATOM 803 C CA . GLY A 1 105 ? -10.563 17.595 37.479 1.00 63.16 105 GLY A CA 1
ATOM 804 C C . GLY A 1 105 ? -11.067 17.510 36.035 1.00 63.16 105 GLY A C 1
ATOM 805 O O . GLY A 1 105 ? -11.961 16.722 35.754 1.00 63.16 105 GLY A O 1
ATOM 806 N N . ASN A 1 106 ? -10.509 18.324 35.134 1.00 67.88 106 ASN A N 1
ATOM 807 C CA . ASN A 1 106 ? -10.916 18.391 33.724 1.00 67.88 106 ASN A CA 1
ATOM 808 C C . ASN A 1 106 ? -10.005 17.561 32.799 1.00 67.88 106 ASN A C 1
ATOM 810 O O . ASN A 1 106 ? -9.955 17.855 31.619 1.00 67.88 106 ASN A O 1
ATOM 814 N N . ALA A 1 107 ? -9.225 16.595 33.278 1.00 69.88 107 ALA A N 1
ATOM 815 C CA . ALA A 1 107 ? -8.398 15.737 32.421 1.00 69.88 107 ALA A CA 1
ATOM 816 C C . ALA A 1 107 ? -8.157 14.373 33.095 1.00 69.88 107 ALA A C 1
ATOM 818 O O . ALA A 1 107 ? -8.258 14.284 34.326 1.00 69.88 107 ALA A O 1
ATOM 819 N N . PRO A 1 108 ? -7.810 13.316 32.333 1.00 72.94 108 PRO A N 1
ATOM 820 C CA . PRO A 1 108 ? -7.301 12.066 32.894 1.00 72.94 108 PRO A CA 1
ATOM 821 C C . PRO A 1 108 ? -6.100 12.324 33.815 1.00 72.94 108 PRO A C 1
ATOM 823 O O . PRO A 1 108 ? -5.232 13.136 33.491 1.00 72.94 108 PRO A O 1
ATOM 826 N N . GLY A 1 109 ? -5.996 11.614 34.939 1.00 70.62 109 GLY A N 1
ATOM 827 C CA . GLY A 1 109 ? -4.894 11.779 35.896 1.00 70.62 109 GLY A CA 1
ATOM 828 C C . GLY A 1 109 ? -3.513 11.460 35.307 1.00 70.62 109 GLY A C 1
ATOM 829 O O . GLY A 1 109 ? -2.509 12.017 35.745 1.00 70.62 109 GLY A O 1
ATOM 830 N N . SER A 1 110 ? -3.457 10.616 34.272 1.00 75.19 110 SER A N 1
ATOM 831 C CA . SER A 1 110 ? -2.250 10.336 33.479 1.00 75.19 110 SER A CA 1
ATOM 832 C C . SER A 1 110 ? -1.935 11.396 32.415 1.00 75.19 110 SER A C 1
ATOM 834 O O . SER A 1 110 ? -0.886 11.316 31.780 1.00 75.19 110 SER A O 1
ATOM 836 N N . GLY A 1 111 ? -2.832 12.359 32.192 1.00 86.62 111 GLY A N 1
ATOM 837 C CA . GLY A 1 111 ? -2.854 13.199 30.997 1.00 86.62 111 GLY A CA 1
ATOM 838 C C . GLY A 1 111 ? -3.380 12.463 29.760 1.00 86.62 111 GLY A C 1
ATOM 839 O O . GLY A 1 111 ? -3.536 11.234 29.753 1.00 86.62 111 GLY A O 1
ATOM 840 N N . PHE A 1 112 ? -3.662 13.242 28.720 1.00 90.44 112 PHE A N 1
ATOM 841 C CA . PHE A 1 112 ? -3.982 12.774 27.374 1.00 90.44 112 PHE A CA 1
ATOM 842 C C . PHE A 1 112 ? -2.740 12.217 26.667 1.00 90.44 112 PHE A C 1
ATOM 844 O O . PHE A 1 112 ? -1.620 12.587 27.016 1.00 90.44 112 PHE A O 1
ATOM 851 N N . ASP A 1 113 ? -2.957 11.385 25.650 1.00 90.62 113 ASP A N 1
ATOM 852 C CA . ASP A 1 113 ? -1.972 10.940 24.661 1.00 90.62 113 ASP A CA 1
ATOM 853 C C . ASP A 1 113 ? -2.434 11.329 23.244 1.00 90.62 113 ASP A C 1
ATOM 855 O O . ASP A 1 113 ? -3.613 11.594 22.989 1.00 90.62 113 ASP A O 1
ATOM 859 N N . VAL A 1 114 ? -1.486 11.379 22.302 1.00 86.00 114 VAL A N 1
ATOM 860 C CA . VAL A 1 114 ? -1.791 11.600 20.881 1.00 86.00 114 VAL A CA 1
ATOM 861 C C . VAL A 1 114 ? -2.729 10.495 20.395 1.00 86.00 114 VAL A C 1
ATOM 863 O O . VAL A 1 114 ? -2.446 9.317 20.598 1.00 86.00 114 VAL A O 1
ATOM 866 N N . GLY A 1 115 ? -3.820 10.882 19.737 1.00 91.88 115 GLY A N 1
ATOM 867 C CA . GLY A 1 115 ? -4.840 9.986 19.201 1.00 91.88 115 GLY A CA 1
ATOM 868 C C . GLY A 1 115 ? -5.957 9.621 20.180 1.00 91.88 115 GLY A C 1
ATOM 869 O O . GLY A 1 115 ? -6.910 8.968 19.753 1.00 91.88 115 GLY A O 1
ATOM 870 N N . ASP A 1 116 ? -5.896 10.045 21.448 1.00 95.56 116 ASP A N 1
ATOM 871 C CA . ASP A 1 116 ? -7.018 9.870 22.380 1.00 95.56 116 ASP A CA 1
ATOM 872 C C . ASP A 1 116 ? -8.310 10.466 21.799 1.00 95.56 116 ASP A C 1
ATOM 874 O O . ASP A 1 116 ? -8.307 11.568 21.246 1.00 95.56 116 ASP A O 1
ATOM 878 N N . LEU A 1 117 ? -9.422 9.747 21.947 1.00 95.69 117 LEU A N 1
ATOM 879 C CA . LEU A 1 117 ? -10.744 10.216 21.541 1.00 95.69 117 LEU A CA 1
ATOM 880 C C . LEU A 1 117 ? -11.485 10.767 22.759 1.00 95.69 117 LEU A C 1
ATOM 882 O O . LEU A 1 117 ? -11.761 10.022 23.700 1.00 95.69 117 LEU A O 1
ATOM 886 N N . LEU A 1 118 ? -11.849 12.048 22.734 1.00 92.50 118 LEU A N 1
ATOM 887 C CA . LEU A 1 118 ? -12.702 12.666 23.750 1.00 92.50 118 LEU A CA 1
ATOM 888 C C . LEU A 1 118 ? -14.150 12.621 23.299 1.00 92.50 118 LEU A C 1
ATOM 890 O O . LEU A 1 118 ? -14.480 13.164 22.248 1.00 92.50 118 LEU A O 1
ATOM 894 N N . LEU A 1 119 ? -15.009 12.001 24.101 1.00 88.44 119 LEU A N 1
ATOM 895 C CA . LEU A 1 119 ? -16.419 11.815 23.788 1.00 88.44 119 LEU A CA 1
ATOM 896 C C . LEU A 1 119 ? -17.306 12.611 24.747 1.00 88.44 119 LEU A C 1
ATOM 898 O O . LEU A 1 119 ? -17.063 12.682 25.955 1.00 88.44 119 LEU A O 1
ATOM 902 N N . LEU A 1 120 ? -18.374 13.170 24.189 1.00 83.19 120 LEU A N 1
ATOM 903 C CA . LEU A 1 120 ? -19.590 13.562 24.889 1.00 83.19 120 LEU A CA 1
ATOM 904 C C . LEU A 1 120 ? -20.679 12.577 24.462 1.00 83.19 120 LEU A C 1
ATOM 906 O O . LEU A 1 120 ? -21.099 12.605 23.306 1.00 83.19 120 LEU A O 1
ATOM 910 N N . GLU A 1 121 ? -21.128 11.710 25.367 1.00 67.56 121 GLU A N 1
ATOM 911 C CA . GLU A 1 121 ? -22.111 10.671 25.052 1.00 67.56 121 GLU A CA 1
ATOM 912 C C . GLU A 1 121 ? -23.552 11.040 25.452 1.00 67.56 121 GLU A C 1
ATOM 914 O O . GLU A 1 121 ? -23.801 11.377 26.615 1.00 67.56 121 GLU A O 1
ATOM 919 N N . PRO A 1 122 ? -24.528 10.875 24.534 1.00 63.12 122 PRO A N 1
ATOM 920 C CA . PRO A 1 122 ? -24.375 10.958 23.078 1.00 63.12 122 PRO A CA 1
ATOM 921 C C . PRO A 1 122 ? -24.191 12.426 22.666 1.00 63.12 122 PRO A C 1
ATOM 923 O O . PRO A 1 122 ? -24.791 13.321 23.265 1.00 63.12 122 PRO A O 1
ATOM 926 N N . GLY A 1 123 ? -23.405 12.701 21.627 1.00 71.56 123 GLY A N 1
ATOM 927 C CA . GLY A 1 123 ? -23.249 14.088 21.194 1.00 71.56 123 GLY A CA 1
ATOM 928 C C . GLY A 1 123 ? -22.079 14.352 20.273 1.00 71.56 123 GLY A C 1
ATOM 929 O O . GLY A 1 123 ? -22.295 14.757 19.138 1.00 71.56 123 GLY A O 1
ATOM 930 N N . HIS A 1 124 ? -20.851 14.147 20.740 1.00 86.75 124 HIS A N 1
ATOM 931 C CA . HIS A 1 124 ? -19.672 14.641 20.026 1.00 86.75 124 HIS A CA 1
ATOM 932 C C . HIS A 1 124 ? -18.432 13.798 20.277 1.00 86.75 124 HIS A C 1
ATOM 934 O O . HIS A 1 124 ? -18.319 13.159 21.323 1.00 86.75 124 HIS A O 1
ATOM 940 N N . VAL A 1 125 ? -17.494 13.835 19.334 1.00 92.38 125 VAL A N 1
ATOM 941 C CA . VAL A 1 125 ? -16.169 13.241 19.491 1.00 92.38 125 VAL A CA 1
ATOM 942 C C . VAL A 1 125 ? -15.096 14.129 18.864 1.00 92.38 125 VAL A C 1
ATOM 944 O O . VAL A 1 125 ? -15.296 14.692 17.789 1.00 92.38 125 VAL A O 1
ATOM 947 N N . ALA A 1 126 ? -13.954 14.239 19.537 1.00 94.88 126 ALA A N 1
ATOM 948 C CA . ALA A 1 126 ? -12.768 14.929 19.043 1.00 94.88 126 ALA A CA 1
ATOM 949 C C . ALA A 1 126 ? -11.515 14.066 19.240 1.00 94.88 126 ALA A C 1
ATOM 951 O O . ALA A 1 126 ? -11.458 13.253 20.164 1.00 94.88 126 ALA A O 1
ATOM 952 N N . VAL A 1 127 ? -10.506 14.262 18.391 1.00 97.19 127 VAL A N 1
ATOM 953 C CA . VAL A 1 127 ? -9.234 13.524 18.425 1.00 97.19 127 VAL A CA 1
ATOM 954 C C . VAL A 1 127 ? -8.139 14.410 19.018 1.00 97.19 127 VAL A C 1
ATOM 956 O O . VAL A 1 127 ? -7.922 15.522 18.540 1.00 97.19 127 VAL A O 1
ATOM 959 N N . CYS A 1 128 ? -7.408 13.931 20.023 1.00 95.62 128 CYS A N 1
ATOM 960 C CA . CYS A 1 128 ? -6.198 14.580 20.529 1.00 95.62 128 CYS A CA 1
ATOM 961 C C . CYS A 1 128 ? -5.089 14.550 19.473 1.00 95.62 128 CYS A C 1
ATOM 963 O O . CYS A 1 128 ? -4.628 13.483 19.067 1.00 95.62 128 CYS A O 1
ATOM 965 N N . VAL A 1 129 ? -4.601 15.717 19.066 1.00 90.19 129 VAL A N 1
ATOM 966 C CA . VAL A 1 129 ? -3.559 15.869 18.047 1.00 90.19 129 VAL A CA 1
ATOM 967 C C . VAL A 1 129 ? -2.420 16.760 18.536 1.00 90.19 129 VAL A C 1
ATOM 969 O O . VAL A 1 129 ? -2.505 17.445 19.557 1.00 90.19 129 VAL A O 1
ATOM 972 N N . ARG A 1 130 ? -1.309 16.743 17.797 1.00 81.62 130 ARG A N 1
ATOM 973 C CA . ARG A 1 130 ? -0.175 17.643 18.038 1.00 81.62 130 ARG A CA 1
ATOM 974 C C . ARG A 1 130 ? -0.497 19.056 17.544 1.00 81.62 130 ARG A C 1
ATOM 976 O O . ARG A 1 130 ? -1.112 19.223 16.488 1.00 81.62 130 ARG A O 1
ATOM 983 N N . ASP A 1 131 ? -0.013 20.059 18.275 1.00 73.94 131 ASP A N 1
ATOM 984 C CA . ASP A 1 131 ? -0.179 21.491 17.972 1.00 73.94 131 ASP A CA 1
ATOM 985 C C . ASP A 1 131 ? 0.235 21.817 16.543 1.00 73.94 131 ASP A C 1
ATOM 987 O O . ASP A 1 131 ? -0.502 22.417 15.759 1.00 73.94 131 ASP A O 1
ATOM 991 N N . THR A 1 132 ? 1.438 21.358 16.230 1.00 61.16 132 THR A N 1
ATOM 992 C CA . THR A 1 132 ? 2.004 21.315 14.902 1.00 61.16 132 THR A CA 1
ATOM 993 C C . THR A 1 132 ? 2.546 19.907 14.672 1.00 61.16 132 THR A C 1
ATOM 995 O O . THR A 1 132 ? 2.871 19.203 15.633 1.00 61.16 132 THR A O 1
ATOM 998 N N . PRO A 1 133 ? 2.629 19.438 13.432 1.00 50.66 133 PRO A N 1
ATOM 999 C CA . PRO A 1 133 ? 3.005 18.036 13.213 1.00 50.66 133 PRO A CA 1
ATOM 1000 C C . PRO A 1 133 ? 4.502 17.780 13.272 1.00 50.66 133 PRO A C 1
ATOM 1002 O O . PRO A 1 133 ? 5.328 18.650 13.007 1.00 50.66 133 PRO A O 1
ATOM 1005 N N . GLY A 1 134 ? 4.827 16.628 13.866 1.00 49.25 134 GLY A N 1
ATOM 1006 C CA . GLY A 1 134 ? 6.105 16.377 14.545 1.00 49.25 134 GLY A CA 1
ATOM 1007 C C . GLY A 1 134 ? 6.385 17.289 15.753 1.00 49.25 134 GLY A C 1
ATOM 1008 O O . GLY A 1 134 ? 7.429 17.159 16.389 1.00 49.25 134 GLY A O 1
ATOM 1009 N N . GLY A 1 135 ? 5.476 18.208 16.086 1.00 56.47 135 GLY A N 1
ATOM 1010 C CA . GLY A 1 135 ? 5.635 19.206 17.134 1.00 56.47 135 GLY A CA 1
ATOM 1011 C C . GLY A 1 135 ? 5.253 18.718 18.528 1.00 56.47 135 GLY A C 1
ATOM 1012 O O . GLY A 1 135 ? 4.953 17.542 18.770 1.00 56.47 135 GLY A O 1
ATOM 1013 N N . ARG A 1 136 ? 5.287 19.659 19.477 1.00 72.56 136 ARG A N 1
ATOM 1014 C CA . ARG A 1 136 ? 4.966 19.412 20.885 1.00 72.56 136 ARG A CA 1
ATOM 1015 C C . ARG A 1 136 ? 3.535 18.884 21.016 1.00 72.56 136 ARG A C 1
ATOM 1017 O O . ARG A 1 136 ? 2.611 19.393 20.389 1.00 72.56 136 ARG A O 1
ATOM 1024 N N . PHE A 1 137 ? 3.380 17.888 21.875 1.00 82.88 137 PHE A N 1
ATOM 1025 C CA . PHE A 1 137 ? 2.094 17.467 22.406 1.00 82.88 137 PHE A CA 1
ATOM 1026 C C . PHE A 1 137 ? 2.053 17.860 23.881 1.00 82.88 137 PHE A C 1
ATOM 1028 O O . PHE A 1 137 ? 3.028 17.615 24.598 1.00 82.88 137 PHE A O 1
ATOM 1035 N N . ASP A 1 138 ? 0.978 18.514 24.309 1.00 86.81 138 ASP A N 1
ATOM 1036 C CA . ASP A 1 138 ? 0.750 18.854 25.711 1.00 86.81 138 ASP A CA 1
ATOM 1037 C C . ASP A 1 138 ? -0.249 17.858 26.319 1.00 86.81 138 ASP A C 1
ATOM 1039 O O . ASP A 1 138 ? -1.432 17.937 25.998 1.00 86.81 138 ASP A O 1
ATOM 1043 N N . PRO A 1 139 ? 0.183 16.937 27.200 1.00 88.19 139 PRO A N 1
ATOM 1044 C CA . PRO A 1 139 ? -0.712 15.955 27.815 1.00 88.19 139 PRO A CA 1
ATOM 1045 C C . PRO A 1 139 ? -1.809 16.563 28.697 1.00 88.19 139 PRO A C 1
ATOM 1047 O O . PRO A 1 139 ? -2.711 15.846 29.118 1.00 88.19 139 PRO A O 1
ATOM 1050 N N . GLN A 1 140 ? -1.728 17.850 29.036 1.00 87.06 140 GLN A N 1
ATOM 1051 C CA . GLN A 1 140 ? -2.718 18.534 29.874 1.00 87.06 140 GLN A CA 1
ATOM 1052 C C . GLN A 1 140 ? -3.587 19.514 29.082 1.00 87.06 140 GLN A C 1
ATOM 1054 O O . GLN A 1 140 ? -4.677 19.865 29.530 1.00 87.06 140 GLN A O 1
ATOM 1059 N N . ASP A 1 141 ? -3.117 19.950 27.914 1.00 90.06 141 ASP A N 1
ATOM 1060 C CA . ASP A 1 141 ? -3.828 20.905 27.067 1.00 90.06 141 ASP A CA 1
ATOM 1061 C C . ASP A 1 141 ? -3.589 20.642 25.565 1.00 90.06 141 ASP A C 1
ATOM 1063 O O . ASP A 1 141 ? -3.016 21.484 24.851 1.00 90.06 141 ASP A O 1
ATOM 1067 N N . PRO A 1 142 ? -3.961 19.444 25.069 1.00 92.94 142 PRO A N 1
ATOM 1068 C CA . PRO A 1 142 ? -3.677 19.055 23.697 1.00 92.94 142 PRO A CA 1
ATOM 1069 C C . PRO A 1 142 ? -4.461 19.913 22.701 1.00 92.94 142 PRO A C 1
ATOM 1071 O O . PRO A 1 142 ? -5.434 20.593 23.039 1.00 92.94 142 PRO A O 1
ATOM 1074 N N . MET A 1 143 ? -4.045 19.875 21.439 1.00 93.25 143 MET A N 1
ATOM 1075 C CA . MET A 1 143 ? -4.896 20.339 20.351 1.00 93.25 143 MET A CA 1
ATOM 1076 C C . MET A 1 143 ? -5.948 19.268 20.057 1.00 93.25 143 MET A C 1
ATOM 1078 O O . MET A 1 143 ? -5.642 18.079 20.110 1.00 93.25 143 MET A O 1
ATOM 1082 N N . LEU A 1 144 ? -7.173 19.669 19.740 1.00 94.62 144 LEU A N 1
ATOM 1083 C CA . LEU A 1 144 ? -8.250 18.770 19.339 1.00 94.62 144 LEU A CA 1
ATOM 1084 C C . LEU A 1 144 ? -8.553 18.963 17.857 1.00 94.62 144 LEU A C 1
ATOM 1086 O O . LEU A 1 144 ? -8.793 20.094 17.439 1.00 94.62 144 LEU A O 1
ATOM 1090 N N . ALA A 1 145 ? -8.563 17.875 17.091 1.00 94.25 145 ALA A N 1
ATOM 1091 C CA . ALA A 1 145 ? -9.130 17.830 15.750 1.00 94.25 145 ALA A CA 1
ATOM 1092 C C . ALA A 1 145 ? -10.582 17.364 15.825 1.00 94.25 145 ALA A C 1
ATOM 1094 O O . ALA A 1 145 ? -10.874 16.309 16.393 1.00 94.25 145 ALA A O 1
ATOM 1095 N N . GLU A 1 146 ? -11.494 18.157 15.272 1.00 90.62 146 GLU A N 1
ATOM 1096 C CA . GLU A 1 146 ? -12.922 17.868 15.333 1.00 90.62 146 GLU A CA 1
ATOM 1097 C C . GLU A 1 146 ? -13.673 18.337 14.093 1.00 90.62 146 GLU A C 1
ATOM 1099 O O . GLU A 1 146 ? -13.241 19.267 13.409 1.00 90.62 146 GLU A O 1
ATOM 1104 N N . ALA A 1 147 ? -14.830 17.710 13.869 1.00 87.81 147 ALA A N 1
ATOM 1105 C CA . ALA A 1 147 ? -15.880 18.212 12.997 1.00 87.81 147 ALA A CA 1
ATOM 1106 C C . ALA A 1 147 ? -17.076 18.603 13.885 1.00 87.81 147 ALA A C 1
ATOM 1108 O O . ALA A 1 147 ? -17.583 17.752 14.608 1.00 87.81 147 ALA A O 1
ATOM 1109 N N . TRP A 1 148 ? -17.464 19.876 13.930 1.00 70.12 148 TRP A N 1
ATOM 1110 C CA . TRP A 1 148 ? -18.361 20.412 14.960 1.00 70.12 148 TRP A CA 1
ATOM 1111 C C . TRP A 1 148 ? -19.820 20.470 14.491 1.00 70.12 148 TRP A C 1
ATOM 1113 O O . TRP A 1 148 ? -20.554 19.503 14.668 1.00 70.12 148 TRP A O 1
ATOM 1123 N N . ILE A 1 149 ? -20.241 21.610 13.947 1.00 62.38 149 ILE A N 1
ATOM 1124 C CA . ILE A 1 149 ? -21.570 21.925 13.405 1.00 62.38 149 ILE A CA 1
ATOM 1125 C C . ILE A 1 149 ? -21.345 23.076 12.414 1.00 62.38 149 ILE A C 1
ATOM 1127 O O . ILE A 1 149 ? -20.450 23.898 12.654 1.00 62.38 149 ILE A O 1
ATOM 1131 N N . ASP A 1 150 ? -22.137 23.143 11.342 1.00 49.50 150 ASP A N 1
ATOM 1132 C CA . ASP A 1 150 ? -22.080 24.243 10.377 1.00 49.50 150 ASP A CA 1
ATOM 1133 C C . ASP A 1 150 ? -22.250 25.630 11.035 1.00 49.50 150 ASP A C 1
ATOM 1135 O O . ASP A 1 150 ? -22.700 25.784 12.182 1.00 49.50 150 ASP A O 1
ATOM 1139 N N . ARG A 1 151 ? -21.889 26.695 10.311 1.00 39.12 151 ARG A N 1
ATOM 1140 C CA . ARG A 1 151 ? -21.950 28.077 10.827 1.00 39.12 151 ARG A CA 1
ATOM 1141 C C . ARG A 1 151 ? -23.374 28.535 11.196 1.00 39.12 151 ARG A C 1
ATOM 1143 O O . ARG A 1 151 ? -23.524 29.541 11.898 1.00 39.12 151 ARG A O 1
ATOM 1150 N N . VAL A 1 152 ? -24.413 27.836 10.742 1.00 37.31 152 VAL A N 1
ATOM 1151 C CA . VAL A 1 152 ? -25.827 28.162 10.996 1.00 37.31 152 VAL A CA 1
ATOM 1152 C C . VAL A 1 152 ? -26.346 27.457 12.259 1.00 37.31 152 VAL A C 1
ATOM 1154 O O . VAL A 1 152 ? -27.418 27.801 12.763 1.00 37.31 152 VAL A O 1
ATOM 1157 N N . GLY A 1 153 ? -25.554 26.555 12.847 1.00 44.78 153 GLY A N 1
ATOM 1158 C CA . GLY A 1 153 ? -25.939 25.786 14.024 1.00 44.78 153 GLY A CA 1
ATOM 1159 C C . GLY A 1 153 ? -26.834 24.595 13.685 1.00 44.78 153 GLY A C 1
ATOM 1160 O O . GLY A 1 153 ? -27.528 24.105 14.581 1.00 44.78 153 GLY A O 1
ATOM 1161 N N . ASP A 1 154 ? -26.843 24.145 12.425 1.00 47.53 154 ASP A N 1
ATOM 1162 C CA . ASP A 1 154 ? -27.575 22.955 12.005 1.00 47.53 154 ASP A CA 1
ATOM 1163 C C . ASP A 1 154 ? -26.706 21.702 12.159 1.00 47.53 154 ASP A C 1
ATOM 1165 O O . ASP A 1 154 ? -25.689 21.508 11.496 1.00 47.53 154 ASP A O 1
ATOM 1169 N N . ILE A 1 155 ? -27.144 20.815 13.052 1.00 47.22 155 ILE A N 1
ATOM 1170 C CA . ILE A 1 155 ? -26.507 19.523 13.323 1.00 47.22 155 ILE A CA 1
ATOM 1171 C C . ILE A 1 155 ? -26.533 18.577 12.112 1.00 47.22 155 ILE A C 1
ATOM 1173 O O . ILE A 1 155 ? -25.841 17.562 12.119 1.00 47.22 155 ILE A O 1
ATOM 1177 N N . MET A 1 156 ? -27.343 18.870 11.092 1.00 45.66 156 MET A N 1
ATOM 1178 C CA . MET A 1 156 ? -27.459 18.050 9.887 1.00 45.66 156 MET A CA 1
ATOM 1179 C C . MET A 1 156 ? -26.404 18.395 8.825 1.00 45.66 156 MET A C 1
ATOM 1181 O O . MET A 1 156 ? -26.042 17.509 8.047 1.00 45.66 156 MET A O 1
ATOM 1185 N N . GLY A 1 157 ? -25.886 19.631 8.821 1.00 49.31 157 GLY A N 1
ATOM 1186 C CA . GLY A 1 157 ? -25.085 20.183 7.722 1.00 49.31 157 GLY A CA 1
ATOM 1187 C C . GLY A 1 157 ? -25.903 20.372 6.435 1.00 49.31 157 GLY A C 1
ATOM 1188 O O . GLY A 1 157 ? -26.930 19.717 6.220 1.00 49.31 157 GLY A O 1
ATOM 1189 N N . ALA A 1 158 ? -25.473 21.273 5.553 1.00 45.75 158 ALA A N 1
ATOM 1190 C CA . ALA A 1 158 ? -26.100 21.425 4.244 1.00 45.75 158 ALA A CA 1
ATOM 1191 C C . ALA A 1 158 ? -25.599 20.322 3.295 1.00 45.75 158 ALA A C 1
ATOM 1193 O O . ALA A 1 158 ? -24.416 20.244 3.008 1.00 45.75 158 ALA A O 1
ATOM 1194 N N . ALA A 1 159 ? -26.491 19.475 2.769 1.00 45.91 159 ALA A N 1
ATOM 1195 C CA . ALA A 1 159 ? -26.135 18.596 1.653 1.00 45.91 159 ALA A CA 1
ATOM 1196 C C . ALA A 1 159 ? -25.993 19.447 0.377 1.00 45.91 159 ALA A C 1
ATOM 1198 O O . ALA A 1 159 ? -27.002 19.830 -0.224 1.00 45.91 159 ALA A O 1
ATOM 1199 N N . GLY A 1 160 ? -24.757 19.768 -0.005 1.00 43.72 160 GLY A N 1
ATOM 1200 C CA . GLY A 1 160 ? -24.414 20.563 -1.183 1.00 43.72 160 GLY A CA 1
ATOM 1201 C C . GLY A 1 160 ? -23.164 20.007 -1.863 1.00 43.72 160 GLY A C 1
ATOM 1202 O O . GLY A 1 160 ? -22.188 19.671 -1.214 1.00 43.72 160 GLY A O 1
ATOM 1203 N N . ASP A 1 161 ? -23.221 19.847 -3.179 1.00 47.03 161 ASP A N 1
ATOM 1204 C CA . ASP A 1 161 ? -22.239 19.112 -3.988 1.00 47.03 161 ASP A CA 1
ATOM 1205 C C . ASP A 1 161 ? -20.912 19.865 -4.268 1.00 47.03 161 ASP A C 1
ATOM 1207 O O . ASP A 1 161 ? -20.205 19.477 -5.197 1.00 47.03 161 ASP A O 1
ATOM 1211 N N . ASP A 1 162 ? -20.573 20.991 -3.624 1.00 46.81 162 ASP A N 1
ATOM 1212 C CA . ASP A 1 162 ? -19.921 22.044 -4.427 1.00 46.81 162 ASP A CA 1
ATOM 1213 C C . ASP A 1 162 ? -18.739 22.854 -3.886 1.00 46.81 162 ASP A C 1
ATOM 1215 O O . ASP A 1 162 ? -18.266 23.692 -4.653 1.00 46.81 162 ASP A O 1
ATOM 1219 N N . GLY A 1 163 ? -18.178 22.656 -2.690 1.00 44.53 163 GLY A N 1
ATOM 1220 C CA . GLY A 1 163 ? -17.127 23.591 -2.247 1.00 44.53 163 GLY A CA 1
ATOM 1221 C C . GLY A 1 163 ? -17.643 25.034 -2.329 1.00 44.53 163 GLY A C 1
ATOM 1222 O O . GLY A 1 163 ? -17.037 25.912 -2.961 1.00 44.53 163 GLY A O 1
ATOM 1223 N N . SER A 1 164 ? -18.844 25.243 -1.787 1.00 42.75 164 SER A N 1
ATOM 1224 C CA . SER A 1 164 ? -19.526 26.512 -1.919 1.00 42.75 164 SER A CA 1
ATOM 1225 C C . SER A 1 164 ? -18.716 27.606 -1.205 1.00 42.75 164 SER A C 1
ATOM 1227 O O . SER A 1 164 ? -18.089 27.364 -0.171 1.00 42.75 164 SER A O 1
ATOM 1229 N N . PRO A 1 165 ? -18.777 28.866 -1.666 1.00 39.81 165 PRO A N 1
ATOM 1230 C CA . PRO A 1 165 ? -18.221 30.003 -0.929 1.00 39.81 165 PRO A CA 1
ATOM 1231 C C . PRO A 1 165 ? -18.843 30.209 0.470 1.00 39.81 165 PRO A C 1
ATOM 1233 O O . PRO A 1 165 ? -18.430 31.123 1.185 1.00 39.81 165 PRO A O 1
ATOM 1236 N N . ALA A 1 166 ? -19.875 29.436 0.838 1.00 42.38 166 ALA A N 1
ATOM 1237 C CA . ALA A 1 166 ? -20.477 29.430 2.167 1.00 42.38 166 ALA A CA 1
ATOM 1238 C C . ALA A 1 166 ? -19.798 28.435 3.132 1.00 42.38 166 ALA A C 1
ATOM 1240 O O . ALA A 1 166 ? -19.863 28.663 4.342 1.00 42.38 166 ALA A O 1
ATOM 1241 N N . ASP A 1 167 ? -19.076 27.437 2.612 1.00 44.81 167 ASP A N 1
ATOM 1242 C CA . ASP A 1 167 ? -18.412 26.369 3.386 1.00 44.81 167 ASP A CA 1
ATOM 1243 C C . ASP A 1 167 ? -16.934 26.698 3.684 1.00 44.81 167 ASP A C 1
ATOM 1245 O O . ASP A 1 167 ? -16.242 26.030 4.448 1.00 44.81 167 ASP A O 1
ATOM 124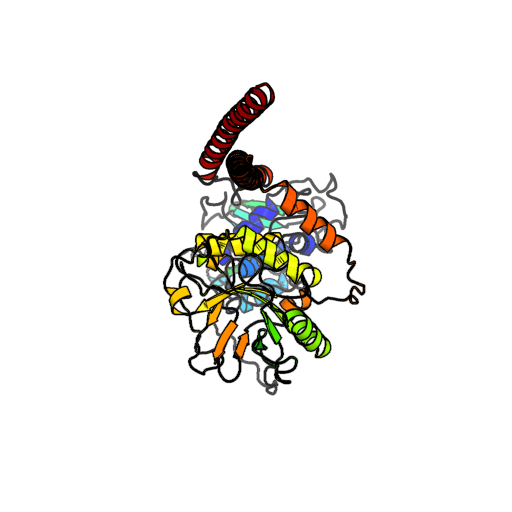9 N N . ASP A 1 168 ? -16.464 27.824 3.151 1.00 45.59 168 ASP A N 1
ATOM 1250 C CA . ASP A 1 168 ? -15.103 28.352 3.250 1.00 45.59 168 ASP A CA 1
ATOM 1251 C C . ASP A 1 168 ? -14.847 29.060 4.606 1.00 45.59 168 ASP A C 1
ATOM 1253 O O . ASP A 1 168 ? -14.333 30.181 4.668 1.00 45.59 168 ASP A O 1
ATOM 1257 N N . THR A 1 169 ? -15.307 28.479 5.725 1.00 47.06 169 THR A N 1
ATOM 1258 C CA . THR A 1 169 ? -15.459 29.238 6.985 1.00 47.06 169 THR A CA 1
ATOM 1259 C C . THR A 1 169 ? -14.847 28.610 8.237 1.00 47.06 169 THR A C 1
ATOM 1261 O O . THR A 1 169 ? -15.456 28.638 9.297 1.00 47.06 169 THR A O 1
ATOM 1264 N N . GLU A 1 170 ? -13.601 28.127 8.151 1.00 51.28 170 GLU A N 1
ATOM 1265 C CA . GLU A 1 170 ? -12.641 27.968 9.277 1.00 51.28 170 GLU A CA 1
ATOM 1266 C C . GLU A 1 170 ? -13.131 27.236 10.563 1.00 51.28 170 GLU A C 1
ATOM 1268 O O . GLU A 1 170 ? -12.449 27.287 11.591 1.00 51.28 170 GLU A O 1
ATOM 1273 N N . GLY A 1 171 ? -14.295 26.573 10.560 1.00 56.38 171 GLY A N 1
ATOM 1274 C CA . GLY A 1 171 ? -14.987 26.187 11.798 1.00 56.38 171 GLY A CA 1
ATOM 1275 C C . GLY A 1 171 ? -15.775 24.878 11.781 1.00 56.38 171 GLY A C 1
ATOM 1276 O O . GLY A 1 171 ? -16.092 24.388 12.866 1.00 56.38 171 GLY A O 1
ATOM 1277 N N . GLU A 1 172 ? -16.066 24.311 10.610 1.00 70.06 172 GLU A N 1
ATOM 1278 C CA . GLU A 1 172 ? -16.827 23.061 10.472 1.00 70.06 172 GLU A CA 1
ATOM 1279 C C . GLU A 1 172 ? -15.976 21.839 10.785 1.00 70.06 172 GLU A C 1
ATOM 1281 O O . GLU A 1 172 ? -16.316 21.074 11.683 1.00 70.06 172 GLU A O 1
ATOM 1286 N N . THR A 1 173 ? -14.827 21.713 10.120 1.00 82.06 173 THR A N 1
ATOM 1287 C CA . THR A 1 173 ? -13.683 20.950 10.612 1.00 82.06 173 THR A CA 1
ATOM 1288 C C . THR A 1 173 ? -12.627 21.934 11.102 1.00 82.06 173 THR A C 1
ATOM 1290 O O . THR A 1 173 ? -12.338 22.941 10.455 1.00 82.06 173 THR A O 1
ATOM 1293 N N . ARG A 1 174 ? -12.090 21.713 12.304 1.00 85.19 174 ARG A N 1
ATOM 1294 C CA . ARG A 1 174 ? -11.151 22.665 12.911 1.00 85.19 174 ARG A CA 1
ATOM 1295 C C . ARG A 1 174 ? -10.176 22.017 13.871 1.00 85.19 174 ARG A C 1
ATOM 1297 O O . ARG A 1 174 ? -10.366 20.889 14.327 1.00 85.19 174 ARG A O 1
ATOM 1304 N N . LEU A 1 175 ? -9.164 22.807 14.217 1.00 87.94 175 LEU A N 1
ATOM 1305 C CA . LEU A 1 175 ? -8.296 22.564 15.354 1.00 87.94 175 LEU A CA 1
ATOM 1306 C C . LEU A 1 175 ? -8.568 23.573 16.462 1.00 87.94 175 LEU A C 1
ATOM 1308 O O . LEU A 1 175 ? -8.570 24.780 16.221 1.00 87.94 175 LEU A O 1
ATOM 1312 N N . ILE A 1 176 ? -8.762 23.085 17.680 1.00 89.44 176 ILE A N 1
ATOM 1313 C CA . ILE A 1 176 ? -9.019 23.925 18.849 1.00 89.44 176 ILE A CA 1
ATOM 1314 C C . ILE A 1 176 ? -8.282 23.396 20.072 1.00 89.44 176 ILE A C 1
ATOM 1316 O O . ILE A 1 176 ? -8.208 22.193 20.312 1.00 89.44 176 ILE A O 1
ATOM 1320 N N . ARG A 1 177 ? -7.709 24.309 20.856 1.00 92.69 177 ARG A N 1
ATOM 1321 C CA . ARG A 1 177 ? -7.018 23.963 22.097 1.00 92.69 177 ARG A CA 1
ATOM 1322 C C . ARG A 1 177 ? -8.012 23.342 23.078 1.00 92.69 177 ARG A C 1
ATOM 1324 O O . ARG A 1 177 ? -9.116 23.867 23.238 1.00 92.69 177 ARG A O 1
ATOM 1331 N N . TYR A 1 178 ? -7.616 22.272 23.765 1.00 92.25 178 TYR A N 1
ATOM 1332 C CA . TYR A 1 178 ? -8.456 21.593 24.748 1.00 92.25 178 TYR A CA 1
ATOM 1333 C C . TYR A 1 178 ? -9.070 22.575 25.757 1.00 92.25 178 TYR A C 1
ATOM 1335 O O . TYR A 1 178 ? -10.285 22.577 25.938 1.00 92.25 178 TYR A O 1
ATOM 1343 N N . SER A 1 179 ? -8.273 23.468 26.341 1.00 91.19 179 SER A N 1
ATOM 1344 C CA . SER A 1 179 ? -8.703 24.494 27.302 1.00 91.19 179 SER A CA 1
ATOM 1345 C C . SER A 1 179 ? -9.649 25.559 26.725 1.00 91.19 179 SER A C 1
ATOM 1347 O O . SER A 1 179 ? -10.439 26.164 27.462 1.00 91.19 179 SER A O 1
ATOM 1349 N N . ASP A 1 180 ? -9.635 25.760 25.407 1.00 88.12 180 ASP A N 1
ATOM 1350 C CA . ASP A 1 180 ? -10.520 26.697 24.713 1.00 88.12 180 ASP A CA 1
ATOM 1351 C C . ASP A 1 180 ? -11.838 26.070 24.264 1.00 88.12 180 ASP A C 1
ATOM 1353 O O . ASP A 1 180 ? -12.807 26.786 23.986 1.00 88.12 180 ASP A O 1
ATOM 1357 N N . HIS A 1 181 ? -11.900 24.743 24.248 1.00 89.00 181 HIS A N 1
ATOM 1358 C CA . HIS A 1 181 ? -13.048 24.011 23.760 1.00 89.00 181 HIS A CA 1
ATOM 1359 C C . HIS A 1 181 ? -14.299 24.228 24.649 1.00 89.00 181 HIS A C 1
ATOM 1361 O O . HIS A 1 181 ? -14.218 24.090 25.878 1.00 89.00 181 HIS A O 1
ATOM 1367 N N . PRO A 1 182 ? -15.490 24.521 24.079 1.00 84.81 182 PRO A N 1
ATOM 1368 C CA . PRO A 1 182 ? -16.702 24.805 24.856 1.00 84.81 182 PRO A CA 1
ATOM 1369 C C . PRO A 1 182 ? -17.089 23.695 25.839 1.00 84.81 182 PRO A C 1
ATOM 1371 O O . PRO A 1 182 ? -17.455 23.981 26.980 1.00 84.81 182 PRO A O 1
ATOM 1374 N N . TYR A 1 183 ? -16.964 22.425 25.435 1.00 85.19 183 TYR A N 1
ATOM 1375 C CA . TYR A 1 183 ? -17.243 21.290 26.325 1.00 85.19 183 TYR A CA 1
ATOM 1376 C C . TYR A 1 183 ? -16.194 21.111 27.417 1.00 85.19 183 TYR A C 1
ATOM 1378 O O . TYR A 1 183 ? -16.540 20.639 28.496 1.00 85.19 183 TYR A O 1
ATOM 1386 N N . THR A 1 184 ? -14.956 21.558 27.203 1.00 87.62 184 THR A N 1
ATOM 1387 C CA . THR A 1 184 ? -13.945 21.574 28.265 1.00 87.62 184 THR A CA 1
ATOM 1388 C C . THR A 1 184 ? -14.277 22.643 29.292 1.00 87.62 184 THR A C 1
ATOM 1390 O O . THR A 1 184 ? -14.351 22.360 30.486 1.00 87.62 184 THR A O 1
ATOM 1393 N N . ARG A 1 185 ? -14.570 23.868 28.838 1.00 85.88 185 ARG A N 1
ATOM 1394 C CA . ARG A 1 185 ? -14.944 24.988 29.720 1.00 85.88 185 ARG A CA 1
ATOM 1395 C C . ARG A 1 185 ? -16.216 24.704 30.520 1.00 85.88 185 ARG A C 1
ATOM 1397 O O . ARG A 1 185 ? -16.348 25.176 31.645 1.00 85.88 185 ARG A O 1
ATOM 1404 N N . ALA A 1 186 ? -17.133 23.923 29.953 1.00 82.25 186 ALA A N 1
ATOM 1405 C CA . ALA A 1 186 ? -18.369 23.501 30.603 1.00 82.25 186 ALA A CA 1
ATOM 1406 C C . ALA A 1 186 ? -18.262 22.161 31.363 1.00 82.25 186 ALA A C 1
ATOM 1408 O O . ALA A 1 186 ? -19.280 21.712 31.894 1.00 82.25 186 ALA A O 1
ATOM 1409 N N . ALA A 1 187 ? -17.079 21.529 31.401 1.00 84.25 187 ALA A N 1
ATOM 1410 C CA . ALA A 1 187 ? -16.831 20.215 32.006 1.00 84.25 187 ALA A CA 1
ATOM 1411 C C . ALA A 1 187 ? -17.855 19.146 31.565 1.00 84.25 187 ALA A C 1
ATOM 1413 O O . ALA A 1 187 ? -18.517 18.512 32.387 1.00 84.25 187 ALA A O 1
ATOM 1414 N N . LYS A 1 188 ? -18.053 19.015 30.247 1.00 82.88 188 LYS A N 1
ATOM 1415 C CA . LYS A 1 188 ? -19.102 18.174 29.642 1.00 82.88 188 LYS A CA 1
ATOM 1416 C C . LYS A 1 188 ? -18.621 16.854 29.067 1.00 82.88 188 LYS A C 1
ATOM 1418 O O . LYS A 1 188 ? -19.437 15.952 28.937 1.00 82.88 188 LYS A O 1
ATOM 1423 N N . TRP A 1 189 ? -17.348 16.747 28.714 1.00 84.38 189 TRP A N 1
ATOM 1424 C CA . TRP A 1 189 ? -16.762 15.494 28.251 1.00 84.38 189 TRP A CA 1
ATOM 1425 C C . TRP A 1 189 ? -17.054 14.356 29.236 1.00 84.38 189 TRP A C 1
ATOM 1427 O O . TRP A 1 189 ? -16.902 14.524 30.445 1.00 84.38 189 TRP A O 1
ATOM 1437 N N . SER A 1 190 ? -17.506 13.220 28.713 1.00 82.19 190 SER A N 1
ATOM 1438 C CA . SER A 1 190 ? -17.961 12.080 29.510 1.00 82.19 190 SER A CA 1
ATOM 1439 C C . SER A 1 190 ? -16.995 10.905 29.474 1.00 82.19 190 SER A C 1
ATOM 1441 O O . SER A 1 190 ? -17.037 10.052 30.356 1.00 82.19 190 SER A O 1
ATOM 1443 N N . THR A 1 191 ? -16.173 10.794 28.431 1.00 87.00 191 THR A N 1
ATOM 1444 C CA . THR A 1 191 ? -15.364 9.596 28.181 1.00 87.00 191 THR A CA 1
ATOM 1445 C C . THR A 1 191 ? -14.100 9.968 27.413 1.00 87.00 191 THR A C 1
ATOM 1447 O O . THR A 1 191 ? -14.114 10.878 26.584 1.00 87.00 191 THR A O 1
ATOM 1450 N N . CYS A 1 192 ? -13.002 9.271 27.702 1.00 91.25 192 CYS A N 1
ATOM 1451 C CA . CYS A 1 192 ? -11.756 9.375 26.952 1.00 91.25 192 CYS A CA 1
ATOM 1452 C C . CYS A 1 192 ? -11.311 7.964 26.565 1.00 91.25 192 CYS A C 1
ATOM 1454 O O . CYS A 1 192 ? -11.103 7.130 27.446 1.00 91.25 192 CYS A O 1
ATOM 1456 N N . LEU A 1 193 ? -11.202 7.689 25.266 1.00 93.19 193 LEU A N 1
ATOM 1457 C CA . LEU A 1 193 ? -10.826 6.377 24.743 1.00 93.19 193 LEU A CA 1
ATOM 1458 C C . LEU A 1 193 ? -9.399 6.434 24.209 1.00 93.19 193 LEU A C 1
ATOM 1460 O O . LEU A 1 193 ? -9.100 7.225 23.312 1.00 93.19 193 LEU A O 1
ATOM 1464 N N . ARG A 1 194 ? -8.537 5.563 24.728 1.00 94.00 194 ARG A N 1
ATOM 1465 C CA . ARG A 1 194 ? -7.135 5.454 24.322 1.00 94.00 194 ARG A CA 1
ATOM 1466 C C . ARG A 1 194 ? -6.904 4.163 23.566 1.00 94.00 194 ARG A C 1
ATOM 1468 O O . ARG A 1 194 ? -7.234 3.097 24.071 1.00 94.00 194 ARG A O 1
ATOM 1475 N N . TYR A 1 195 ? -6.293 4.237 22.389 1.00 93.06 195 TYR A N 1
ATOM 1476 C CA . TYR A 1 195 ? -5.888 3.035 21.665 1.00 93.06 195 TYR A CA 1
ATOM 1477 C C . TYR A 1 195 ? -4.654 2.395 22.324 1.00 93.06 195 TYR A C 1
ATOM 1479 O O . TYR A 1 195 ? -3.549 2.947 22.282 1.00 93.06 195 TYR A O 1
ATOM 1487 N N . THR A 1 196 ? -4.831 1.215 22.917 1.00 89.50 196 THR A N 1
ATOM 1488 C CA . THR A 1 196 ? -3.764 0.442 23.579 1.00 89.50 196 THR A CA 1
ATOM 1489 C C . THR A 1 196 ? -3.319 -0.774 22.764 1.00 89.50 196 THR A C 1
ATOM 1491 O O . THR A 1 196 ? -2.260 -1.341 23.037 1.00 89.50 196 THR A O 1
ATOM 1494 N N . GLY A 1 197 ? -4.058 -1.108 21.701 1.00 81.50 197 GLY A N 1
ATOM 1495 C CA . GLY A 1 197 ? -3.821 -2.265 20.842 1.00 81.50 197 GLY A CA 1
ATOM 1496 C C . GLY A 1 197 ? -4.857 -3.362 21.077 1.00 81.50 197 GLY A C 1
ATOM 1497 O O . GLY A 1 197 ? -5.364 -3.531 22.183 1.00 81.50 197 GLY A O 1
ATOM 1498 N N . ALA A 1 198 ? -5.194 -4.126 20.034 1.00 59.09 198 ALA A N 1
ATOM 1499 C CA . ALA A 1 198 ? -6.124 -5.246 20.163 1.00 59.09 198 ALA A CA 1
ATOM 1500 C C . ALA A 1 198 ? -5.518 -6.338 21.066 1.00 59.09 198 ALA A C 1
ATOM 1502 O O . ALA A 1 198 ? -4.670 -7.124 20.640 1.00 59.09 198 ALA A O 1
ATOM 1503 N N . THR A 1 199 ? -5.933 -6.391 22.333 1.00 40.75 199 THR A N 1
ATOM 1504 C CA . THR A 1 199 ? -5.642 -7.528 23.207 1.00 40.75 199 THR A CA 1
ATOM 1505 C C . THR A 1 199 ? -6.595 -8.666 22.848 1.00 40.75 199 THR A C 1
ATOM 1507 O O . THR A 1 199 ? -7.807 -8.486 22.757 1.00 40.75 199 THR A O 1
ATOM 1510 N N . ALA A 1 200 ? -6.055 -9.862 22.602 1.00 34.09 200 ALA A N 1
ATOM 1511 C CA . ALA A 1 200 ? -6.840 -11.066 22.353 1.00 34.09 200 ALA A CA 1
ATOM 1512 C C . ALA A 1 200 ? -7.599 -11.475 23.627 1.00 34.09 200 ALA A C 1
ATOM 1514 O O . ALA A 1 200 ? -7.132 -12.332 24.373 1.00 34.09 200 ALA A O 1
ATOM 1515 N N . SER A 1 201 ? -8.722 -10.827 23.937 1.00 29.95 201 SER A N 1
ATOM 1516 C CA . SER A 1 201 ? -9.625 -11.187 25.038 1.00 29.95 201 SER A CA 1
ATOM 1517 C C . SER A 1 201 ? -10.975 -10.474 24.898 1.00 29.95 201 SER A C 1
ATOM 1519 O O . SER A 1 201 ? -11.197 -9.427 25.493 1.00 29.95 201 SER A O 1
ATOM 1521 N N . ALA A 1 202 ? -11.915 -11.083 24.174 1.00 26.38 202 ALA A N 1
ATOM 1522 C CA . ALA A 1 202 ? -13.344 -10.857 24.393 1.00 26.38 202 ALA A CA 1
ATOM 1523 C C . ALA A 1 202 ? -14.028 -12.219 24.640 1.00 26.38 202 ALA A C 1
ATOM 1525 O O . ALA A 1 202 ? -13.656 -13.201 23.990 1.00 26.38 202 ALA A O 1
ATOM 1526 N N . PRO A 1 203 ? -14.975 -12.338 25.594 1.00 27.73 203 PRO A N 1
ATOM 1527 C CA . PRO A 1 203 ? -15.544 -13.624 25.987 1.00 27.73 203 PRO A CA 1
ATOM 1528 C C . PRO A 1 203 ? -16.469 -14.170 24.895 1.00 27.73 203 PRO A C 1
ATOM 1530 O O . PRO A 1 203 ? -17.317 -13.453 24.367 1.00 27.73 203 PRO A O 1
ATOM 1533 N N . ALA A 1 204 ? -16.327 -15.459 24.594 1.00 25.72 204 ALA A N 1
ATOM 1534 C CA . ALA A 1 204 ? -17.137 -16.161 23.607 1.00 25.72 204 ALA A CA 1
ATOM 1535 C C . ALA A 1 204 ? -18.631 -16.177 23.982 1.00 25.72 204 ALA A C 1
ATOM 1537 O O . ALA A 1 204 ? -19.006 -16.611 25.074 1.00 25.72 204 ALA A O 1
ATOM 1538 N N . ALA A 1 205 ? -19.488 -15.772 23.041 1.00 24.95 205 ALA A N 1
ATOM 1539 C CA . ALA A 1 205 ? -20.918 -16.052 23.099 1.00 24.95 205 ALA A CA 1
ATOM 1540 C C . ALA A 1 205 ? -21.168 -17.545 22.784 1.00 24.95 205 ALA A C 1
ATOM 1542 O O . ALA A 1 205 ? -20.591 -18.074 21.830 1.00 24.95 205 ALA A O 1
ATOM 1543 N N . PRO A 1 206 ? -22.008 -18.254 23.560 1.00 28.83 206 PRO A N 1
ATOM 1544 C CA . PRO A 1 206 ? -22.269 -19.668 23.339 1.00 28.83 206 PRO A CA 1
ATOM 1545 C C . PRO A 1 206 ? -23.299 -19.859 22.223 1.00 28.83 206 PRO A C 1
ATOM 1547 O O . PRO A 1 206 ? -24.411 -19.341 22.296 1.00 28.83 206 PRO A O 1
ATOM 1550 N N . GLY A 1 207 ? -22.953 -20.684 21.235 1.00 31.59 207 GLY A N 1
ATOM 1551 C CA . GLY A 1 207 ? -23.929 -21.259 20.310 1.00 31.59 207 GLY A CA 1
ATOM 1552 C C . GLY A 1 207 ? -23.952 -20.638 18.918 1.00 31.59 207 GLY A C 1
ATOM 1553 O O . GLY A 1 207 ? -24.986 -20.159 18.470 1.00 31.59 207 GLY A O 1
ATOM 1554 N N . ALA A 1 208 ? -22.849 -20.750 18.188 1.00 25.73 208 ALA A N 1
ATOM 1555 C CA . ALA A 1 208 ? -22.909 -20.891 16.740 1.00 25.73 208 ALA A CA 1
ATOM 1556 C C . ALA A 1 208 ? -22.142 -22.166 16.393 1.00 25.73 208 ALA A C 1
ATOM 1558 O O . ALA A 1 208 ? -20.963 -22.301 16.718 1.00 25.73 208 ALA A O 1
ATOM 1559 N N . SER A 1 209 ? -22.858 -23.143 15.838 1.00 24.67 209 SER A N 1
ATOM 1560 C CA . SER A 1 209 ? -22.273 -24.397 15.371 1.00 24.67 209 SER A CA 1
ATOM 1561 C C . SER A 1 209 ? -21.124 -24.091 14.421 1.00 24.67 209 SER A C 1
ATOM 1563 O O . SER A 1 209 ? -21.255 -23.219 13.564 1.00 24.67 209 SER A O 1
ATOM 1565 N N . GLN A 1 210 ? -20.014 -24.806 14.598 1.00 24.56 210 GLN A N 1
ATOM 1566 C CA . GLN A 1 210 ? -18.848 -24.701 13.737 1.00 24.56 210 GLN A CA 1
ATOM 1567 C C . GLN A 1 210 ? -19.259 -24.965 12.289 1.00 24.56 210 GLN A C 1
ATOM 1569 O O . GLN A 1 210 ? -19.544 -26.095 11.901 1.00 24.56 210 GLN A O 1
ATOM 1574 N N . VAL A 1 211 ? -19.310 -23.895 11.505 1.00 25.33 211 VAL A N 1
ATOM 1575 C CA . VAL A 1 211 ? -19.079 -23.982 10.072 1.00 25.33 211 VAL A CA 1
ATOM 1576 C C . VAL A 1 211 ? -17.565 -23.911 9.938 1.00 25.33 211 VAL A C 1
ATOM 1578 O O . VAL A 1 211 ? -16.962 -22.900 10.294 1.00 25.33 211 VAL A O 1
ATOM 1581 N N . GLU A 1 212 ? -16.955 -25.022 9.533 1.00 24.00 212 GLU A N 1
ATOM 1582 C CA . GLU A 1 212 ? -15.537 -25.088 9.177 1.00 24.00 212 GLU A CA 1
ATOM 1583 C C . GLU A 1 212 ? -15.185 -23.920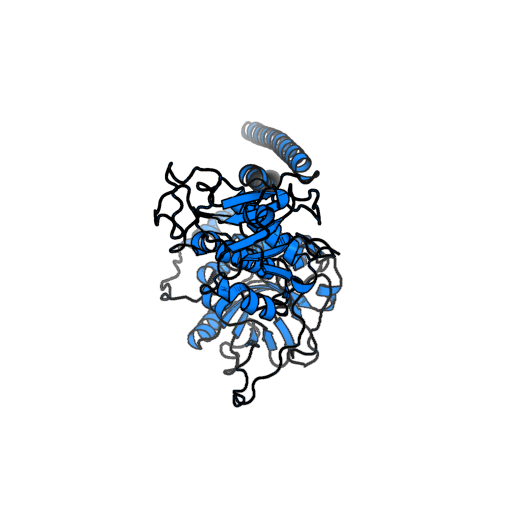 8.231 1.00 24.00 212 GLU A C 1
ATOM 1585 O O . GLU A 1 212 ? -15.916 -23.688 7.260 1.00 24.00 212 GLU A O 1
ATOM 1590 N N . PRO A 1 213 ? -14.115 -23.150 8.504 1.00 27.05 213 PRO A N 1
ATOM 1591 C CA . PRO A 1 213 ? -13.739 -22.008 7.685 1.00 27.05 213 PRO A CA 1
ATOM 1592 C C . PRO A 1 213 ? -13.334 -22.491 6.290 1.00 27.05 213 PRO A C 1
ATOM 1594 O O . PRO A 1 213 ? -12.372 -23.240 6.130 1.00 27.05 213 PRO A O 1
ATOM 1597 N N . ALA A 1 214 ? -14.058 -22.051 5.262 1.00 30.03 214 ALA A N 1
ATOM 1598 C CA . ALA A 1 214 ? -13.654 -22.257 3.879 1.00 30.03 214 ALA A CA 1
ATOM 1599 C C . ALA A 1 214 ? -12.368 -21.449 3.598 1.00 30.03 214 ALA A C 1
ATOM 1601 O O . ALA A 1 214 ? -12.415 -20.240 3.399 1.00 30.03 214 ALA A O 1
ATOM 1602 N N . ALA A 1 215 ? -11.235 -22.153 3.688 1.00 37.47 215 ALA A N 1
ATOM 1603 C CA . ALA A 1 215 ? -9.874 -21.878 3.216 1.00 37.47 215 ALA A CA 1
ATOM 1604 C C . ALA A 1 215 ? -9.457 -20.404 2.973 1.00 37.47 215 ALA A C 1
ATOM 1606 O O . ALA A 1 215 ? -9.695 -19.835 1.913 1.00 37.47 215 ALA A O 1
ATOM 1607 N N . LEU A 1 216 ? -8.677 -19.850 3.911 1.00 51.28 216 LEU A N 1
ATOM 1608 C CA . LEU A 1 216 ? -7.838 -18.644 3.739 1.00 51.28 216 LEU A CA 1
ATOM 1609 C C . LEU A 1 216 ? -6.605 -18.872 2.832 1.00 51.28 216 LEU A C 1
ATOM 1611 O O . LEU A 1 216 ? -5.834 -17.946 2.588 1.00 51.28 216 LEU A O 1
ATOM 1615 N N . LEU A 1 217 ? -6.395 -20.104 2.363 1.00 60.88 217 LEU A N 1
ATOM 1616 C CA . LEU A 1 217 ? -5.236 -20.521 1.580 1.00 60.88 217 LEU A CA 1
ATOM 1617 C C . LEU A 1 217 ? -5.695 -20.996 0.201 1.00 60.88 217 LEU A C 1
ATOM 1619 O O . LEU A 1 217 ? -6.503 -21.917 0.100 1.00 60.88 217 LEU A O 1
ATOM 1623 N N . THR A 1 218 ? -5.161 -20.369 -0.844 1.00 73.94 218 THR A N 1
ATOM 1624 C CA . THR A 1 218 ? -5.344 -20.790 -2.234 1.00 73.94 218 THR A CA 1
ATOM 1625 C C . THR A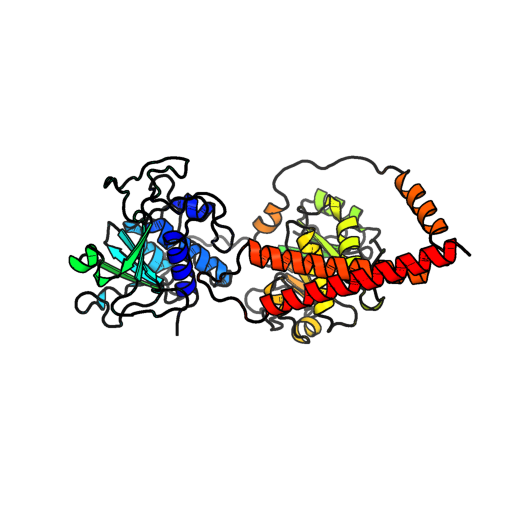 1 218 ? -4.246 -21.783 -2.575 1.00 73.94 218 THR A C 1
ATOM 1627 O O . THR A 1 218 ? -3.059 -21.452 -2.501 1.00 73.94 218 THR A O 1
ATOM 1630 N N . TRP A 1 219 ? -4.629 -23.003 -2.932 1.00 87.88 219 TRP A N 1
ATOM 1631 C CA . TRP A 1 219 ? -3.687 -23.998 -3.426 1.00 87.88 219 TRP A CA 1
ATOM 1632 C C . TRP A 1 219 ? -3.522 -23.878 -4.941 1.00 87.88 219 TRP A C 1
ATOM 1634 O O . TRP A 1 219 ? -4.502 -23.717 -5.675 1.00 87.88 219 TRP A O 1
ATOM 1644 N N . GLY A 1 220 ? -2.288 -23.977 -5.420 1.00 91.44 220 GLY A N 1
ATOM 1645 C CA . GLY A 1 220 ? -1.999 -23.900 -6.843 1.00 91.44 220 GLY A CA 1
ATOM 1646 C C . GLY A 1 220 ? -0.662 -24.503 -7.213 1.00 91.44 220 GLY A C 1
ATOM 1647 O O . GLY A 1 220 ? 0.058 -25.052 -6.378 1.00 91.44 220 GLY A O 1
ATOM 1648 N N . VAL A 1 221 ? -0.335 -24.383 -8.489 1.00 94.69 221 VAL A N 1
ATOM 1649 C CA . VAL A 1 221 ? 0.923 -24.860 -9.065 1.00 94.69 221 VAL A CA 1
ATOM 1650 C C . VAL A 1 221 ? 1.570 -23.748 -9.873 1.00 94.69 221 VAL A C 1
ATOM 1652 O O . VAL A 1 221 ? 0.901 -22.791 -10.263 1.00 94.69 221 VAL A O 1
ATOM 1655 N N . ASP A 1 222 ? 2.857 -23.865 -10.133 1.00 96.56 222 ASP A N 1
ATOM 1656 C CA . ASP A 1 222 ? 3.511 -23.076 -11.166 1.00 96.56 222 ASP A CA 1
ATOM 1657 C C . ASP A 1 222 ? 4.084 -24.000 -12.239 1.00 96.56 222 ASP A C 1
ATOM 1659 O O . ASP A 1 222 ? 4.401 -25.161 -11.979 1.00 96.56 222 ASP A O 1
ATOM 1663 N N . ILE A 1 223 ? 4.052 -23.531 -13.486 1.00 96.94 223 ILE A N 1
ATOM 1664 C CA . ILE A 1 223 ? 4.352 -24.348 -14.665 1.00 96.94 223 ILE A CA 1
ATOM 1665 C C . ILE A 1 223 ? 5.073 -23.547 -15.742 1.00 96.94 223 ILE A C 1
ATOM 1667 O O . ILE A 1 223 ? 5.022 -22.319 -15.794 1.00 96.94 223 ILE A O 1
ATOM 1671 N N . SER A 1 224 ? 5.700 -24.276 -16.650 1.00 96.19 224 SER A N 1
ATOM 1672 C CA . SER A 1 224 ? 6.372 -23.781 -17.850 1.00 96.19 224 SER A CA 1
ATOM 1673 C C . SER A 1 224 ? 6.189 -24.792 -18.984 1.00 96.19 224 SER A C 1
ATOM 1675 O O . SER A 1 224 ? 5.514 -25.809 -18.807 1.00 96.19 224 SER A O 1
ATOM 1677 N N . MET A 1 225 ? 6.889 -24.598 -20.103 1.00 94.62 225 MET A N 1
ATOM 1678 C CA . MET A 1 225 ? 6.980 -25.583 -21.185 1.00 94.62 225 MET A CA 1
ATOM 1679 C C . MET A 1 225 ? 7.477 -26.984 -20.770 1.00 94.62 225 MET A C 1
ATOM 1681 O O . MET A 1 225 ? 7.490 -27.912 -21.582 1.00 94.62 225 MET A O 1
ATOM 1685 N N . HIS A 1 226 ? 7.957 -27.155 -19.536 1.00 92.94 226 HIS A N 1
ATOM 1686 C CA . HIS A 1 226 ? 8.338 -28.458 -18.996 1.00 92.94 226 HIS A CA 1
ATOM 1687 C C . HIS A 1 226 ? 7.134 -29.335 -18.627 1.00 92.94 226 HIS A C 1
ATOM 1689 O O . HIS A 1 226 ? 7.282 -30.554 -18.511 1.00 92.94 226 HIS A O 1
ATOM 1695 N N . GLN A 1 227 ? 5.946 -28.750 -18.472 1.00 95.81 227 GLN A N 1
ATOM 1696 C CA . GLN A 1 227 ? 4.712 -29.466 -18.180 1.00 95.81 227 GLN A CA 1
ATOM 1697 C C . GLN A 1 227 ? 3.816 -29.511 -19.419 1.00 95.81 227 GLN A C 1
ATOM 1699 O O . GLN A 1 227 ? 3.670 -28.538 -20.141 1.00 95.81 227 GLN A O 1
ATOM 1704 N N . ALA A 1 228 ? 3.154 -30.643 -19.667 1.00 93.06 228 ALA A N 1
ATOM 1705 C CA . ALA A 1 228 ? 2.186 -30.718 -20.758 1.00 93.06 228 ALA A CA 1
ATOM 1706 C C . ALA A 1 228 ? 0.996 -29.771 -20.513 1.00 93.06 228 ALA A C 1
ATOM 1708 O O . ALA A 1 228 ? 0.558 -29.572 -19.378 1.00 93.06 228 ALA A O 1
ATOM 1709 N N . VAL A 1 229 ? 0.404 -29.234 -21.583 1.00 89.44 229 VAL A N 1
ATOM 1710 C CA . VAL A 1 229 ? -0.868 -28.501 -21.484 1.00 89.44 229 VAL A CA 1
ATOM 1711 C C . VAL A 1 229 ? -1.930 -29.428 -20.880 1.00 89.44 229 VAL A C 1
ATOM 1713 O O . VAL A 1 229 ? -2.169 -30.520 -21.393 1.00 89.44 229 VAL A O 1
ATOM 1716 N N . GLY A 1 230 ? -2.550 -29.000 -19.775 1.00 86.44 230 GLY A N 1
ATOM 1717 C CA . GLY A 1 230 ? -3.479 -29.818 -18.984 1.00 86.44 230 GLY A CA 1
ATOM 1718 C C . GLY A 1 230 ? -2.836 -30.620 -17.844 1.00 86.44 230 GLY A C 1
ATOM 1719 O O . GLY A 1 230 ? -3.521 -31.416 -17.216 1.00 86.44 230 GLY A O 1
ATOM 1720 N N . ALA A 1 231 ? -1.546 -30.422 -17.554 1.00 89.56 231 ALA A N 1
ATOM 1721 C CA . ALA A 1 231 ? -0.888 -31.012 -16.382 1.00 89.56 231 ALA A CA 1
ATOM 1722 C C . ALA A 1 231 ? -1.256 -30.326 -15.051 1.00 89.56 231 ALA A C 1
ATOM 1724 O O . ALA A 1 231 ? -0.880 -30.825 -13.991 1.00 89.56 231 ALA A O 1
ATOM 1725 N N . VAL A 1 232 ? -1.963 -29.190 -15.099 1.00 92.00 232 VAL A N 1
ATOM 1726 C CA . VAL A 1 232 ? -2.478 -28.506 -13.907 1.00 92.00 232 VAL A CA 1
ATOM 1727 C C . VAL A 1 232 ? -3.532 -29.401 -13.248 1.00 92.00 232 VAL A C 1
ATOM 1729 O O . VAL A 1 232 ? -4.503 -29.748 -13.918 1.00 92.00 232 VAL A O 1
ATOM 1732 N N . PRO A 1 233 ? -3.379 -29.776 -11.966 1.00 91.69 233 PRO A N 1
ATOM 1733 C CA . PRO A 1 233 ? -4.363 -30.611 -11.282 1.00 91.69 233 PRO A CA 1
ATOM 1734 C C . PRO A 1 233 ? -5.738 -29.937 -11.196 1.00 91.69 233 PRO A C 1
ATOM 1736 O O . PRO A 1 233 ? -5.835 -28.717 -11.031 1.00 91.69 233 PRO A O 1
ATOM 1739 N N . ASP A 1 234 ? -6.809 -30.727 -11.271 1.00 88.50 234 ASP A N 1
ATOM 1740 C CA . ASP A 1 234 ? -8.185 -30.214 -11.243 1.00 88.50 234 ASP A CA 1
ATOM 1741 C C . ASP A 1 234 ? -8.454 -29.417 -9.959 1.00 88.50 234 ASP A C 1
ATOM 1743 O O . ASP A 1 234 ? -9.078 -28.355 -10.004 1.00 88.50 234 ASP A O 1
ATOM 1747 N N . GLU A 1 235 ? -7.909 -29.881 -8.833 1.00 87.31 235 GLU A N 1
ATOM 1748 C CA . GLU A 1 235 ? -8.010 -29.245 -7.521 1.00 87.31 235 GLU A CA 1
ATOM 1749 C C . GLU A 1 235 ? -7.206 -27.937 -7.387 1.00 87.31 235 GLU A C 1
ATOM 1751 O O . GLU A 1 235 ? -7.377 -27.221 -6.398 1.00 87.31 235 GLU A O 1
ATOM 1756 N N . ALA A 1 236 ? -6.364 -27.589 -8.370 1.00 89.19 236 ALA A N 1
ATOM 1757 C CA . ALA A 1 236 ? -5.624 -26.328 -8.380 1.00 89.19 236 ALA A CA 1
ATOM 1758 C C . ALA A 1 236 ? -6.588 -25.160 -8.549 1.00 89.19 236 ALA A C 1
ATOM 1760 O O . ALA A 1 236 ? -7.311 -25.073 -9.543 1.00 89.19 236 ALA A O 1
ATOM 1761 N N . GLN A 1 237 ? -6.571 -24.242 -7.589 1.00 84.50 237 GLN A N 1
ATOM 1762 C CA . GLN A 1 237 ? -7.381 -23.028 -7.622 1.00 84.50 237 GLN A CA 1
ATOM 1763 C C . GLN A 1 237 ? -6.687 -21.926 -8.427 1.00 84.50 237 GLN A C 1
ATOM 1765 O O . GLN A 1 237 ? -7.359 -21.087 -9.026 1.00 84.50 237 GLN A O 1
ATOM 1770 N N . CYS A 1 238 ? -5.352 -21.944 -8.469 1.00 88.56 238 CYS A N 1
ATOM 1771 C CA . CYS A 1 238 ? -4.554 -21.030 -9.270 1.00 88.56 238 CYS A CA 1
ATOM 1772 C C . CYS A 1 238 ? -3.381 -21.704 -9.991 1.00 88.56 238 CYS A C 1
ATOM 1774 O O . CYS A 1 238 ? -2.960 -22.810 -9.640 1.00 88.56 238 CYS A O 1
ATOM 1776 N N . VAL A 1 239 ? -2.851 -21.004 -10.993 1.00 94.06 239 VAL A N 1
ATOM 1777 C CA . VAL A 1 239 ? -1.631 -21.367 -11.709 1.00 94.06 239 VAL A CA 1
ATOM 1778 C C . VAL A 1 239 ? -0.789 -20.130 -12.034 1.00 94.06 239 VAL A C 1
ATOM 1780 O O . VAL A 1 239 ? -1.319 -19.133 -12.526 1.00 94.06 239 VAL A O 1
ATOM 1783 N N . ILE A 1 240 ? 0.519 -20.193 -11.776 1.00 95.56 240 ILE A N 1
ATOM 1784 C CA . ILE A 1 240 ? 1.490 -19.171 -12.203 1.00 95.56 240 ILE A CA 1
ATOM 1785 C C . ILE A 1 240 ? 2.323 -19.745 -13.357 1.00 95.56 240 ILE A C 1
ATOM 1787 O O . ILE A 1 240 ? 2.897 -20.821 -13.241 1.00 95.56 240 ILE A O 1
ATOM 1791 N N . ILE A 1 241 ? 2.352 -19.072 -14.504 1.00 98.00 241 ILE A N 1
ATOM 1792 C CA . ILE A 1 241 ? 2.849 -19.632 -15.768 1.00 98.00 241 ILE A CA 1
ATOM 1793 C C . ILE A 1 241 ? 4.103 -18.877 -16.209 1.00 98.00 241 ILE A C 1
ATOM 1795 O O . ILE A 1 241 ? 4.091 -17.646 -16.277 1.00 98.00 241 ILE A O 1
ATOM 1799 N N . LYS A 1 242 ? 5.173 -19.585 -16.574 1.00 98.44 242 LYS A N 1
ATOM 1800 C CA . LYS A 1 242 ? 6.341 -18.957 -17.203 1.00 98.44 242 LYS A CA 1
ATOM 1801 C C . LYS A 1 242 ? 5.918 -18.298 -18.504 1.00 98.44 242 LYS A C 1
ATOM 1803 O O . LYS A 1 242 ? 5.390 -18.982 -19.374 1.00 98.44 242 LYS A O 1
ATOM 1808 N N . ALA A 1 243 ? 6.172 -17.003 -18.659 1.00 96.00 243 ALA A N 1
ATOM 1809 C CA . ALA A 1 243 ? 5.907 -16.301 -19.915 1.00 96.00 243 ALA A CA 1
ATOM 1810 C C . ALA A 1 243 ? 7.196 -15.976 -20.669 1.00 96.00 243 ALA A C 1
ATOM 1812 O O . ALA A 1 243 ? 7.270 -16.157 -21.882 1.00 96.00 243 ALA A O 1
ATOM 1813 N N . THR A 1 244 ? 8.222 -15.512 -19.955 1.00 97.56 244 THR A N 1
ATOM 1814 C CA . THR A 1 244 ? 9.451 -14.983 -20.562 1.00 97.56 244 THR A CA 1
ATOM 1815 C C . THR A 1 244 ? 10.692 -15.329 -19.750 1.00 97.56 244 THR A C 1
ATOM 1817 O O . THR A 1 244 ? 10.601 -15.607 -18.555 1.00 97.56 244 THR A O 1
ATOM 1820 N N . GLU A 1 245 ? 11.852 -15.283 -20.398 1.00 97.19 245 GLU A N 1
ATOM 1821 C CA . GLU A 1 245 ? 13.165 -15.414 -19.763 1.00 97.19 245 GLU A CA 1
ATOM 1822 C C . GLU A 1 245 ? 14.150 -14.445 -20.419 1.00 97.19 245 GLU A C 1
ATOM 1824 O O . GLU A 1 245 ? 14.268 -14.419 -21.645 1.00 97.19 245 GLU A O 1
ATOM 1829 N N . GLY A 1 246 ? 14.871 -13.659 -19.623 1.00 94.00 246 GLY A N 1
ATOM 1830 C CA . GLY A 1 246 ? 15.831 -12.697 -20.155 1.00 94.00 246 GLY A CA 1
ATOM 1831 C C . GLY A 1 246 ? 15.231 -11.701 -21.161 1.00 94.00 246 GLY A C 1
ATOM 1832 O O . GLY A 1 246 ? 14.017 -11.518 -21.263 1.00 94.00 246 GLY A O 1
ATOM 1833 N N . ALA A 1 247 ? 16.084 -11.074 -21.968 1.00 81.69 247 ALA A N 1
ATOM 1834 C CA . ALA A 1 247 ? 15.642 -10.239 -23.080 1.00 81.69 247 ALA A CA 1
ATOM 1835 C C . ALA A 1 247 ? 15.484 -11.084 -24.360 1.00 81.69 247 ALA A C 1
ATOM 1837 O O . ALA A 1 247 ? 16.465 -11.386 -25.040 1.00 81.69 247 ALA A O 1
ATOM 1838 N N . GLY A 1 248 ? 14.246 -11.470 -24.694 1.00 78.75 248 GLY A N 1
ATOM 1839 C CA . GLY A 1 248 ? 13.908 -12.037 -26.008 1.00 78.75 248 GLY A CA 1
ATOM 1840 C C . GLY A 1 248 ? 13.456 -13.501 -26.044 1.00 78.75 248 GLY A C 1
ATOM 1841 O O . GLY A 1 248 ? 13.067 -13.966 -27.115 1.00 78.75 248 GLY A O 1
ATOM 1842 N N . TYR A 1 249 ? 13.463 -14.240 -24.928 1.00 91.88 249 TYR A N 1
ATOM 1843 C CA . TYR A 1 249 ? 12.855 -15.576 -24.886 1.00 91.88 249 TYR A CA 1
ATOM 1844 C C . TYR A 1 249 ? 11.408 -15.511 -24.392 1.00 91.88 249 TYR A C 1
ATOM 1846 O O . TYR A 1 249 ? 11.095 -14.846 -23.401 1.00 91.88 249 TYR A O 1
ATOM 1854 N N . GLU A 1 250 ? 10.540 -16.247 -25.077 1.00 93.00 250 GLU A N 1
ATOM 1855 C CA . GLU A 1 250 ? 9.137 -16.459 -24.739 1.00 93.00 250 GLU A CA 1
ATOM 1856 C C . GLU A 1 250 ? 8.900 -17.963 -24.555 1.00 93.00 250 GLU A C 1
ATOM 1858 O O . GLU A 1 250 ? 9.338 -18.770 -25.378 1.00 93.00 250 GLU A O 1
ATOM 1863 N N . ASP A 1 251 ? 8.219 -18.353 -23.478 1.00 91.31 251 ASP A N 1
ATOM 1864 C CA . ASP A 1 251 ? 7.893 -19.756 -23.234 1.00 91.31 251 ASP A CA 1
ATOM 1865 C C . ASP A 1 251 ? 6.878 -20.253 -24.285 1.00 91.31 251 ASP A C 1
ATOM 1867 O O . ASP A 1 251 ? 5.757 -19.754 -24.361 1.00 91.31 251 ASP A O 1
ATOM 1871 N N . PRO A 1 252 ? 7.204 -21.256 -25.113 1.00 90.44 252 PRO A N 1
ATOM 1872 C CA . PRO A 1 252 ? 6.355 -21.626 -26.244 1.00 90.44 252 PRO A CA 1
ATOM 1873 C C . PRO A 1 252 ? 4.977 -22.178 -25.839 1.00 90.44 252 PRO A C 1
ATOM 1875 O O . PRO A 1 252 ? 4.102 -22.307 -26.699 1.00 90.44 252 PRO A O 1
ATOM 1878 N N . GLN A 1 253 ? 4.764 -22.529 -24.567 1.00 87.38 253 GLN A N 1
ATOM 1879 C CA . GLN A 1 253 ? 3.511 -23.100 -24.075 1.00 87.38 253 GLN A CA 1
ATOM 1880 C C . GLN A 1 253 ? 2.684 -22.129 -23.227 1.00 87.38 253 GLN A C 1
ATOM 1882 O O . GLN A 1 253 ? 1.527 -22.447 -22.936 1.00 87.38 253 GLN A O 1
ATOM 1887 N N . TRP A 1 254 ? 3.195 -20.939 -22.886 1.00 90.75 254 TRP A N 1
ATOM 1888 C CA . TRP A 1 254 ? 2.530 -20.040 -21.934 1.00 90.75 254 TRP A CA 1
ATOM 1889 C C . TRP A 1 254 ? 1.089 -19.697 -22.333 1.00 90.75 254 TRP A C 1
ATOM 1891 O O . TRP A 1 254 ? 0.188 -19.771 -21.497 1.00 90.75 254 TRP A O 1
ATOM 1901 N N . ARG A 1 255 ? 0.832 -19.404 -23.619 1.00 87.25 255 ARG A N 1
ATOM 1902 C CA . ARG A 1 255 ? -0.523 -19.081 -24.110 1.00 87.25 255 ARG A CA 1
ATOM 1903 C C . ARG A 1 255 ? -1.470 -20.268 -24.000 1.00 87.25 255 ARG A C 1
ATOM 1905 O O . ARG A 1 255 ? -2.622 -20.102 -23.613 1.00 87.25 255 ARG A O 1
ATOM 1912 N N . ALA A 1 256 ? -0.990 -21.464 -24.335 1.00 80.12 256 ALA A N 1
ATOM 1913 C CA . ALA A 1 256 ? -1.798 -22.675 -24.268 1.00 80.12 256 ALA A CA 1
ATOM 1914 C C . ALA A 1 256 ? -2.126 -23.046 -22.813 1.00 80.12 256 ALA A C 1
ATOM 1916 O O . ALA A 1 256 ? -3.252 -23.446 -22.520 1.00 80.12 256 ALA A O 1
ATOM 1917 N N . HIS A 1 257 ? -1.176 -22.855 -21.895 1.00 91.56 257 HIS A N 1
ATOM 1918 C CA . HIS A 1 257 ? -1.413 -22.993 -20.461 1.00 91.56 257 HIS A CA 1
ATOM 1919 C C . HIS A 1 257 ? -2.411 -21.962 -19.935 1.00 91.56 257 HIS A C 1
ATOM 1921 O O . HIS A 1 257 ? -3.344 -22.340 -19.229 1.00 91.56 257 HIS A O 1
ATOM 1927 N N . ALA A 1 258 ? -2.254 -20.690 -20.309 1.00 85.31 258 ALA A N 1
ATOM 1928 C CA . ALA A 1 258 ? -3.126 -19.612 -19.860 1.00 85.31 258 ALA A CA 1
ATOM 1929 C C . ALA A 1 258 ? -4.565 -19.819 -20.340 1.00 85.31 258 ALA A C 1
ATOM 1931 O O . ALA A 1 258 ? -5.492 -19.750 -19.538 1.00 85.31 258 ALA A O 1
ATOM 1932 N N . GLN A 1 259 ? -4.751 -20.166 -21.618 1.00 80.75 259 GLN A N 1
ATOM 1933 C CA . GLN A 1 259 ? -6.072 -20.464 -22.169 1.00 80.75 259 GLN A CA 1
ATOM 1934 C C . GLN A 1 259 ? -6.727 -21.644 -21.447 1.00 80.75 259 GLN A C 1
ATOM 1936 O O . GLN A 1 259 ? -7.876 -21.554 -21.027 1.00 80.75 259 GLN A O 1
ATOM 1941 N N . LYS A 1 260 ? -5.987 -22.743 -21.258 1.00 84.06 260 LYS A N 1
ATOM 1942 C CA . LYS A 1 260 ? -6.508 -23.936 -20.582 1.00 84.06 260 LYS A CA 1
ATOM 1943 C C . LYS A 1 260 ? -6.925 -23.635 -19.140 1.00 84.06 260 LYS A C 1
ATOM 1945 O O . LYS A 1 260 ? -8.004 -24.041 -18.725 1.00 84.06 260 LYS A O 1
ATOM 1950 N N . ALA A 1 261 ? -6.093 -22.903 -18.403 1.00 85.06 261 ALA A N 1
ATOM 1951 C CA . ALA A 1 261 ? -6.383 -22.496 -17.034 1.00 85.06 261 ALA A CA 1
ATOM 1952 C C . ALA A 1 261 ? -7.594 -21.556 -16.950 1.00 85.06 261 ALA A C 1
ATOM 1954 O O . ALA A 1 261 ? -8.425 -21.699 -16.053 1.00 85.06 261 ALA A O 1
ATOM 1955 N N . TRP A 1 262 ? -7.718 -20.634 -17.908 1.00 80.69 262 TRP A N 1
ATOM 1956 C CA . TRP A 1 262 ? -8.843 -19.708 -18.007 1.00 80.69 262 TRP A CA 1
ATOM 1957 C C . TRP A 1 262 ? -10.159 -20.447 -18.248 1.00 80.69 262 TRP A C 1
ATOM 1959 O O . TRP A 1 262 ? -11.136 -20.216 -17.536 1.00 80.69 262 TRP A O 1
ATOM 1969 N N . ASP A 1 263 ? -10.168 -21.388 -19.194 1.00 79.31 263 ASP A N 1
ATOM 1970 C CA . ASP A 1 263 ? -11.339 -22.214 -19.513 1.00 79.31 263 ASP A CA 1
ATOM 1971 C C . ASP A 1 263 ? -11.795 -23.065 -18.313 1.00 79.31 263 ASP A C 1
ATOM 1973 O O . ASP A 1 263 ? -12.975 -23.390 -18.179 1.00 79.31 263 ASP A O 1
ATOM 1977 N N . GLU A 1 264 ? -10.867 -23.409 -17.419 1.00 82.06 264 GLU A N 1
ATOM 1978 C CA . GLU A 1 264 ? -11.118 -24.151 -16.178 1.00 82.06 264 GLU A CA 1
ATOM 1979 C C . GLU A 1 264 ? -11.484 -23.249 -14.989 1.00 82.06 264 GLU A C 1
ATOM 1981 O O . GLU A 1 264 ? -11.683 -23.743 -13.877 1.00 82.06 264 GLU A O 1
ATOM 1986 N N . GLY A 1 265 ? -11.585 -21.934 -15.203 1.00 76.38 265 GLY A N 1
ATOM 1987 C CA . GLY A 1 265 ? -11.922 -20.959 -14.166 1.00 76.38 265 GLY A CA 1
ATOM 1988 C C . GLY A 1 265 ? -10.835 -20.799 -13.104 1.00 76.38 265 GLY A C 1
ATOM 1989 O O . GLY A 1 265 ? -11.134 -20.389 -11.980 1.00 76.38 265 GLY A O 1
ATOM 1990 N N . LYS A 1 266 ? -9.586 -21.148 -13.433 1.00 80.94 266 LYS A N 1
ATOM 1991 C CA . LYS A 1 266 ? -8.451 -21.002 -12.525 1.00 80.94 266 LYS A CA 1
ATOM 1992 C C . LYS A 1 266 ? -7.965 -19.562 -12.517 1.00 80.94 266 LYS A C 1
ATOM 1994 O O . LYS A 1 266 ? -8.005 -18.836 -13.506 1.00 80.94 266 LYS A O 1
ATOM 1999 N N . LEU A 1 267 ? -7.463 -19.173 -11.362 1.00 81.50 267 LEU A N 1
ATOM 2000 C CA . LEU A 1 267 ? -6.798 -17.907 -11.129 1.00 81.50 267 LEU A CA 1
ATOM 2001 C C . LEU A 1 267 ? -5.396 -17.931 -11.791 1.00 81.50 267 LEU A C 1
ATOM 2003 O O . LEU A 1 267 ? -4.628 -18.857 -11.543 1.00 81.50 267 LEU A O 1
ATOM 2007 N N . ILE A 1 268 ? -5.062 -16.952 -12.649 1.00 84.88 268 ILE A N 1
ATOM 2008 C CA . ILE A 1 268 ? -3.835 -16.958 -13.489 1.00 84.88 268 ILE A CA 1
ATOM 2009 C C . ILE A 1 268 ? -2.802 -15.902 -13.071 1.00 84.88 268 ILE A C 1
ATOM 2011 O O . ILE A 1 268 ? -3.146 -14.753 -12.788 1.00 84.88 268 ILE A O 1
ATOM 2015 N N . GLY A 1 269 ? -1.531 -16.297 -13.039 1.00 91.62 269 GLY A N 1
ATOM 2016 C CA . GLY A 1 269 ? -0.374 -15.413 -12.938 1.00 91.62 269 GLY A CA 1
ATOM 2017 C C . GLY A 1 269 ? 0.669 -15.722 -14.006 1.00 91.62 269 GLY A C 1
ATOM 2018 O O . GLY A 1 269 ? 0.672 -16.815 -14.571 1.00 91.62 269 GLY A O 1
ATOM 2019 N N . PHE A 1 270 ? 1.574 -14.779 -14.250 1.00 96.06 270 PHE A N 1
ATOM 2020 C CA . PHE A 1 270 ? 2.718 -14.956 -15.140 1.00 96.06 270 PHE A CA 1
ATOM 2021 C C . PHE A 1 270 ? 4.019 -14.620 -14.432 1.00 96.06 270 PHE A C 1
ATOM 2023 O O . PHE A 1 270 ? 4.066 -13.653 -13.671 1.00 96.06 270 PHE A O 1
ATOM 2030 N N . TYR A 1 271 ? 5.076 -15.374 -14.724 1.00 98.44 271 TYR A N 1
ATOM 2031 C CA . TYR A 1 271 ? 6.414 -15.064 -14.236 1.00 98.44 271 TYR A CA 1
ATOM 2032 C C . TYR A 1 271 ? 7.436 -14.866 -15.357 1.00 98.44 271 TYR A C 1
ATOM 2034 O O . TYR A 1 271 ? 7.345 -15.455 -16.442 1.00 98.44 271 TYR A O 1
ATOM 2042 N N . HIS A 1 272 ? 8.417 -14.018 -15.060 1.00 98.62 272 HIS A N 1
ATOM 2043 C CA . HIS A 1 272 ? 9.602 -13.770 -15.864 1.00 98.62 272 HIS A CA 1
ATOM 2044 C C . HIS A 1 272 ? 10.838 -14.327 -15.163 1.00 98.62 272 HIS A C 1
ATOM 2046 O O . HIS A 1 272 ? 11.154 -13.882 -14.063 1.00 98.62 272 HIS A O 1
ATOM 2052 N N . PHE A 1 273 ? 11.554 -15.242 -15.815 1.00 98.44 273 PHE A N 1
ATOM 2053 C CA . PHE A 1 273 ? 12.81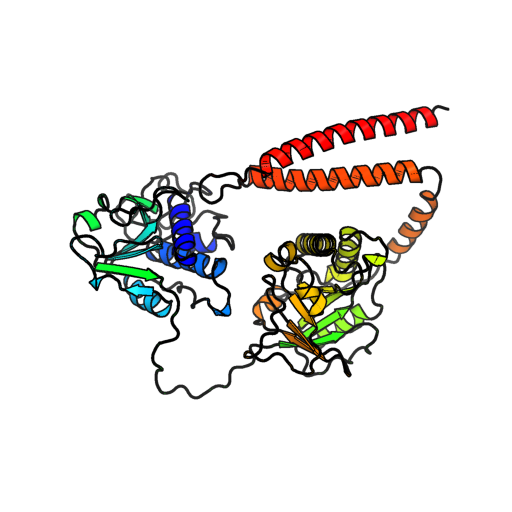4 -15.786 -15.308 1.00 98.44 273 PHE A CA 1
ATOM 2054 C C . PHE A 1 273 ? 13.971 -14.821 -15.595 1.00 98.44 273 PHE A C 1
ATOM 2056 O O . PHE A 1 273 ? 14.372 -14.661 -16.752 1.00 98.44 273 PHE A O 1
ATOM 2063 N N . ALA A 1 274 ? 14.502 -14.186 -14.549 1.00 98.00 274 ALA A N 1
ATOM 2064 C CA . ALA A 1 274 ? 15.516 -13.142 -14.674 1.00 98.00 274 ALA A CA 1
ATOM 2065 C C . ALA A 1 274 ? 16.855 -13.690 -15.182 1.00 98.00 274 ALA A C 1
ATOM 2067 O O . ALA A 1 274 ? 17.333 -14.723 -14.697 1.00 98.00 274 ALA A O 1
ATOM 2068 N N . ARG A 1 275 ? 17.503 -12.975 -16.110 1.00 97.75 275 ARG A N 1
ATOM 2069 C CA . ARG A 1 275 ? 18.840 -13.309 -16.636 1.00 97.75 275 ARG A CA 1
ATOM 2070 C C . ARG A 1 275 ? 19.841 -12.148 -16.525 1.00 97.75 275 ARG A C 1
ATOM 2072 O O . ARG A 1 275 ? 20.507 -11.813 -17.512 1.00 97.75 275 ARG A O 1
ATOM 2079 N N . PRO A 1 276 ? 20.057 -11.579 -15.319 1.00 92.81 276 PRO A N 1
ATOM 2080 C CA . PRO A 1 276 ? 21.069 -10.539 -15.125 1.00 92.81 276 PRO A CA 1
ATOM 2081 C C . PRO A 1 276 ? 22.491 -11.036 -15.457 1.00 92.81 276 PRO A C 1
ATOM 2083 O O . PRO A 1 276 ? 23.360 -10.238 -15.812 1.00 92.81 276 PRO A O 1
ATOM 2086 N N . ASP A 1 277 ? 22.726 -12.354 -15.434 1.00 95.00 277 ASP A N 1
ATOM 2087 C CA . ASP A 1 277 ? 23.971 -13.001 -15.864 1.00 95.00 277 ASP A CA 1
ATOM 2088 C C . ASP A 1 277 ? 24.304 -12.780 -17.348 1.00 95.00 277 ASP A C 1
ATOM 2090 O O . ASP A 1 277 ? 25.472 -12.865 -17.734 1.00 95.00 277 ASP A O 1
ATOM 2094 N N . LEU A 1 278 ? 23.303 -12.486 -18.181 1.00 92.00 278 LEU A N 1
ATOM 2095 C CA . LEU A 1 278 ? 23.482 -12.222 -19.610 1.00 92.00 278 LEU A CA 1
ATOM 2096 C C . LEU A 1 278 ? 23.854 -10.764 -19.912 1.00 92.00 278 LEU A C 1
ATOM 2098 O O . LEU A 1 278 ? 24.114 -10.432 -21.067 1.00 92.00 278 LEU A O 1
ATOM 2102 N N . GLY A 1 279 ? 23.922 -9.904 -18.891 1.00 86.88 279 GLY A N 1
ATOM 2103 C CA . GLY A 1 279 ? 24.253 -8.488 -19.045 1.00 86.88 279 GLY A CA 1
ATOM 2104 C C . GLY A 1 279 ? 23.095 -7.621 -19.542 1.00 86.88 279 GLY A C 1
ATOM 2105 O O . GLY A 1 279 ? 23.325 -6.456 -19.861 1.00 86.88 279 GLY A O 1
ATOM 2106 N N . ASN A 1 280 ? 21.873 -8.162 -19.587 1.00 84.06 280 ASN A N 1
ATOM 2107 C CA . ASN A 1 280 ? 20.668 -7.389 -19.876 1.00 84.06 280 ASN A CA 1
ATOM 2108 C C . ASN A 1 280 ? 20.361 -6.438 -18.711 1.00 84.06 280 ASN A C 1
ATOM 2110 O O . ASN A 1 280 ? 20.558 -6.766 -17.531 1.00 84.06 280 ASN A O 1
ATOM 2114 N N . SER A 1 281 ? 19.829 -5.263 -19.027 1.00 86.12 281 SER A N 1
ATOM 2115 C CA . SER A 1 281 ? 19.274 -4.373 -18.011 1.00 86.12 281 SER A CA 1
ATOM 2116 C C . SER A 1 281 ? 17.939 -4.898 -17.476 1.00 86.12 281 SER A C 1
ATOM 2118 O O . SER A 1 281 ? 17.213 -5.644 -18.136 1.00 86.12 281 SER A O 1
ATOM 2120 N N . ALA A 1 282 ? 17.605 -4.475 -16.260 1.00 81.75 282 ALA A N 1
ATOM 2121 C CA . ALA A 1 282 ? 16.348 -4.822 -15.607 1.00 81.75 282 ALA A CA 1
ATOM 2122 C C . ALA A 1 282 ? 15.141 -4.292 -16.392 1.00 81.75 282 ALA A C 1
ATOM 2124 O O . ALA A 1 282 ? 14.102 -4.941 -16.482 1.00 81.75 282 ALA A O 1
ATOM 2125 N N . GLU A 1 283 ? 15.302 -3.113 -16.984 1.00 84.56 283 GLU A N 1
ATOM 2126 C CA . GLU A 1 283 ? 14.311 -2.419 -17.790 1.00 84.56 283 GLU A CA 1
ATOM 2127 C C . GLU A 1 283 ? 14.063 -3.134 -19.123 1.00 84.56 283 GLU A C 1
ATOM 2129 O O . GLU A 1 283 ? 12.914 -3.236 -19.548 1.00 84.56 283 GLU A O 1
ATOM 2134 N N . GLU A 1 284 ? 15.109 -3.667 -19.768 1.00 70.19 284 GLU A N 1
ATOM 2135 C CA . GLU A 1 284 ? 14.976 -4.469 -20.994 1.00 70.19 284 GLU A CA 1
ATOM 2136 C C . GLU A 1 284 ? 14.194 -5.759 -20.736 1.00 70.19 284 GLU A C 1
ATOM 2138 O O . GLU A 1 284 ? 13.264 -6.077 -21.480 1.00 70.19 284 GLU A O 1
ATOM 2143 N N . GLU A 1 285 ? 14.525 -6.477 -19.662 1.00 90.62 285 GLU A N 1
ATOM 2144 C CA . GLU A 1 285 ? 13.826 -7.710 -19.290 1.00 90.62 285 GLU A CA 1
ATOM 2145 C C . GLU A 1 285 ? 12.371 -7.443 -18.866 1.00 90.62 285 GLU A C 1
ATOM 2147 O O . GLU A 1 285 ? 11.458 -8.159 -19.287 1.00 90.62 285 GLU A O 1
ATOM 2152 N N . ALA A 1 286 ? 12.121 -6.370 -18.108 1.00 77.94 286 ALA A N 1
ATOM 2153 C CA . ALA A 1 286 ? 10.774 -5.974 -17.697 1.00 77.94 286 ALA A CA 1
ATOM 2154 C C . ALA A 1 286 ? 9.912 -5.504 -18.879 1.00 77.94 286 ALA A C 1
ATOM 2156 O O . ALA A 1 286 ? 8.742 -5.881 -18.980 1.00 77.94 286 ALA A O 1
ATOM 2157 N N . ALA A 1 287 ? 10.474 -4.710 -19.796 1.00 69.88 287 ALA A N 1
ATOM 2158 C CA . ALA A 1 287 ? 9.776 -4.274 -21.003 1.00 69.88 287 ALA A CA 1
ATOM 2159 C C . ALA A 1 287 ? 9.437 -5.464 -21.911 1.00 69.88 287 ALA A C 1
ATOM 2161 O O . ALA A 1 287 ? 8.323 -5.536 -22.437 1.00 69.88 287 ALA A O 1
ATOM 2162 N N . TRP A 1 288 ? 10.362 -6.421 -22.049 1.00 83.50 288 TRP A N 1
ATOM 2163 C CA . TRP A 1 288 ? 10.108 -7.663 -22.773 1.00 83.50 288 TRP A CA 1
ATOM 2164 C C . TRP A 1 288 ? 8.956 -8.447 -22.138 1.00 83.50 288 TRP A C 1
ATOM 2166 O O . TRP A 1 288 ? 7.983 -8.765 -22.826 1.00 83.50 288 TRP A O 1
ATOM 2176 N N . PHE A 1 289 ? 9.004 -8.666 -20.822 1.00 92.62 289 PHE A N 1
ATOM 2177 C CA . PHE A 1 289 ? 7.949 -9.359 -20.086 1.00 92.62 289 PHE A CA 1
ATOM 2178 C C . PHE A 1 289 ? 6.572 -8.720 -20.293 1.00 92.62 289 PHE A C 1
ATOM 2180 O O . PHE A 1 289 ? 5.643 -9.398 -20.739 1.00 92.62 289 PHE A O 1
ATOM 2187 N N . LEU A 1 290 ? 6.453 -7.409 -20.050 1.00 73.81 290 LEU A N 1
ATOM 2188 C CA . LEU A 1 290 ? 5.209 -6.656 -20.232 1.00 73.81 290 LEU A CA 1
ATOM 2189 C C . LEU A 1 290 ? 4.692 -6.728 -21.674 1.00 73.81 290 LEU A C 1
ATOM 2191 O O . LEU A 1 290 ? 3.485 -6.819 -21.883 1.00 73.81 290 LEU A O 1
ATOM 2195 N N . SER A 1 291 ? 5.581 -6.711 -22.673 1.00 76.62 291 SER A N 1
ATOM 2196 C CA . SER A 1 291 ? 5.185 -6.783 -24.084 1.00 76.62 291 SER A CA 1
ATOM 2197 C C . SER A 1 291 ? 4.553 -8.128 -24.458 1.00 76.62 291 SER A C 1
ATOM 2199 O O . SER A 1 291 ? 3.586 -8.161 -25.226 1.00 76.62 291 SER A O 1
ATOM 2201 N N . VAL A 1 292 ? 5.053 -9.224 -23.877 1.00 78.44 292 VAL A N 1
ATOM 2202 C CA . VAL A 1 292 ? 4.570 -10.588 -24.127 1.00 78.44 292 VAL A CA 1
ATOM 2203 C C . VAL A 1 292 ? 3.230 -10.824 -23.433 1.00 78.44 292 VAL A C 1
ATOM 2205 O O . VAL A 1 292 ? 2.305 -11.355 -24.051 1.00 78.44 292 VAL A O 1
ATOM 2208 N N . VAL A 1 293 ? 3.086 -10.380 -22.180 1.00 80.44 293 VAL A N 1
ATOM 2209 C CA . VAL A 1 293 ? 1.862 -10.582 -21.378 1.00 80.44 293 VAL A CA 1
ATOM 2210 C C . VAL A 1 293 ? 0.867 -9.426 -21.472 1.00 80.44 293 VAL A C 1
ATOM 2212 O O . VAL A 1 293 ? -0.102 -9.402 -20.718 1.00 80.44 293 VAL A O 1
ATOM 2215 N N . ARG A 1 294 ? 1.068 -8.475 -22.392 1.00 72.44 294 ARG A N 1
ATOM 2216 C CA . ARG A 1 294 ? 0.311 -7.210 -22.488 1.00 72.44 294 ARG A CA 1
ATOM 2217 C C . ARG A 1 294 ? -1.213 -7.370 -22.379 1.00 72.44 294 ARG A C 1
ATOM 2219 O O . ARG A 1 294 ? -1.876 -6.554 -21.755 1.00 72.44 294 ARG A O 1
ATOM 2226 N N . GLU A 1 295 ? -1.761 -8.432 -22.973 1.00 70.94 295 GLU A N 1
ATOM 2227 C CA . GLU A 1 295 ? -3.207 -8.706 -23.046 1.00 70.94 295 GLU A CA 1
ATOM 2228 C C . GLU A 1 295 ? -3.773 -9.231 -21.720 1.00 70.94 295 GLU A C 1
ATOM 2230 O O . GLU A 1 295 ? -4.978 -9.191 -21.493 1.00 70.94 295 GLU A O 1
ATOM 2235 N N . TRP A 1 296 ? -2.891 -9.681 -20.831 1.00 68.06 296 TRP A N 1
ATOM 2236 C CA . TRP A 1 296 ? -3.201 -10.216 -19.513 1.00 68.06 296 TRP A CA 1
ATOM 2237 C C . TRP A 1 296 ? -2.925 -9.227 -18.380 1.00 68.06 296 TRP A C 1
ATOM 2239 O O . TRP A 1 296 ? -3.229 -9.520 -17.219 1.00 68.06 296 TRP A O 1
ATOM 2249 N N . ILE A 1 297 ? -2.363 -8.055 -18.687 1.00 68.00 297 ILE A N 1
ATOM 2250 C CA . ILE A 1 297 ? -2.136 -7.002 -17.698 1.00 68.00 297 ILE A CA 1
ATOM 2251 C C . ILE A 1 297 ? -3.483 -6.585 -17.108 1.00 68.00 297 ILE A C 1
ATOM 2253 O O . ILE A 1 297 ? -4.431 -6.261 -17.821 1.00 68.00 297 ILE A O 1
ATOM 2257 N N . GLY A 1 298 ? -3.562 -6.616 -15.780 1.00 56.12 298 GLY A N 1
ATOM 2258 C CA . GLY A 1 298 ? -4.801 -6.362 -15.059 1.00 56.12 298 GLY A CA 1
ATOM 2259 C C . GLY A 1 298 ? -5.766 -7.544 -15.005 1.00 56.12 298 GLY A C 1
ATOM 2260 O O . GLY A 1 298 ? -6.770 -7.386 -14.338 1.00 56.12 298 GLY A O 1
ATOM 2261 N N . TYR A 1 299 ? -5.463 -8.698 -15.613 1.00 59.69 299 TYR A N 1
ATOM 2262 C CA . TYR A 1 299 ? -6.210 -9.965 -15.474 1.00 59.69 299 TYR A CA 1
ATOM 2263 C C . TYR A 1 299 ? -5.415 -11.060 -14.751 1.00 59.69 299 TYR A C 1
ATOM 2265 O O . TYR A 1 299 ? -5.991 -12.035 -14.265 1.00 59.69 299 TYR A O 1
ATOM 2273 N N . ALA A 1 300 ? -4.097 -10.887 -14.656 1.00 75.12 300 ALA A N 1
ATOM 2274 C CA . ALA A 1 300 ? -3.175 -11.808 -14.013 1.00 75.12 300 ALA A CA 1
ATOM 2275 C C . ALA A 1 300 ? -2.238 -11.089 -13.031 1.00 75.12 300 ALA A C 1
ATOM 2277 O O . ALA A 1 300 ? -1.990 -9.883 -13.138 1.00 75.12 300 ALA A O 1
ATOM 2278 N N . VAL A 1 301 ? -1.697 -11.844 -12.074 1.00 80.75 301 VAL A N 1
ATOM 2279 C CA . VAL A 1 301 ? -0.573 -11.381 -11.244 1.00 80.75 301 VAL A CA 1
ATOM 2280 C C . VAL A 1 301 ? 0.736 -11.517 -12.021 1.00 80.75 301 VAL A C 1
ATOM 2282 O O . VAL A 1 301 ? 0.902 -12.466 -12.784 1.00 80.75 301 VAL A O 1
ATOM 2285 N N . LEU A 1 302 ? 1.657 -10.572 -11.842 1.00 86.94 302 LEU A N 1
ATOM 2286 C CA . LEU A 1 302 ? 2.951 -10.553 -12.529 1.00 86.94 302 LEU A CA 1
ATOM 2287 C C . LEU A 1 302 ? 4.070 -10.815 -11.525 1.00 86.94 302 LEU A C 1
ATOM 2289 O O . LEU A 1 302 ? 4.057 -10.250 -10.433 1.00 86.94 302 LEU A O 1
ATOM 2293 N N . VAL A 1 303 ? 5.030 -11.662 -11.881 1.00 96.69 303 VAL A N 1
ATOM 2294 C CA . VAL A 1 303 ? 6.062 -12.141 -10.956 1.00 96.69 303 VAL A CA 1
ATOM 2295 C C . VAL A 1 303 ? 7.450 -12.033 -11.589 1.00 96.69 303 VAL A C 1
ATOM 2297 O O . VAL A 1 303 ? 7.657 -12.445 -12.728 1.00 96.69 303 VAL A O 1
ATOM 2300 N N . LEU A 1 304 ? 8.411 -11.510 -10.832 1.00 98.44 304 LEU A N 1
ATOM 2301 C CA . LEU A 1 304 ? 9.838 -11.663 -11.105 1.00 98.44 304 LEU A CA 1
ATOM 2302 C C . LEU A 1 304 ? 10.337 -12.957 -10.460 1.00 98.44 304 LEU A C 1
ATOM 2304 O O . LEU A 1 304 ? 10.293 -13.075 -9.241 1.00 98.44 304 LEU A O 1
ATOM 2308 N N . ASP A 1 305 ? 10.839 -13.891 -11.253 1.00 98.56 305 ASP A N 1
ATOM 2309 C CA . ASP A 1 305 ? 11.531 -15.091 -10.787 1.00 98.56 305 ASP A CA 1
ATOM 2310 C C . ASP A 1 305 ? 13.045 -14.801 -10.708 1.00 98.56 305 ASP A C 1
ATOM 2312 O O . ASP A 1 305 ? 13.718 -14.604 -11.727 1.00 98.56 305 ASP A O 1
ATOM 2316 N N . TRP A 1 306 ? 13.549 -14.661 -9.475 1.00 97.88 306 TRP A N 1
ATOM 2317 C CA . TRP A 1 306 ? 14.895 -14.197 -9.132 1.00 97.88 306 TRP A CA 1
ATOM 2318 C C . TRP A 1 306 ? 15.769 -15.337 -8.593 1.00 97.88 306 TRP A C 1
ATOM 2320 O O . TRP A 1 306 ? 15.897 -15.540 -7.383 1.00 97.88 306 TRP A O 1
ATOM 2330 N N . GLU A 1 307 ? 16.406 -16.064 -9.512 1.00 93.69 307 GLU A N 1
ATOM 2331 C CA . GLU A 1 307 ? 17.221 -17.247 -9.185 1.00 93.69 307 GLU A CA 1
ATOM 2332 C C . GLU A 1 307 ? 18.595 -17.283 -9.879 1.00 93.69 307 GLU A C 1
ATOM 2334 O O . GLU A 1 307 ? 19.367 -18.234 -9.710 1.00 93.69 307 GLU A O 1
ATOM 2339 N N . ARG A 1 308 ? 18.943 -16.253 -10.663 1.00 95.25 308 ARG A N 1
ATOM 2340 C CA . ARG A 1 308 ? 20.224 -16.178 -11.384 1.00 95.25 308 ARG A CA 1
ATOM 2341 C C . ARG A 1 308 ? 21.155 -15.109 -10.843 1.00 95.25 308 ARG A C 1
ATOM 2343 O O . ARG A 1 308 ? 20.746 -14.027 -10.445 1.00 95.25 308 ARG A O 1
ATOM 2350 N N . GLU A 1 309 ? 22.441 -15.452 -10.857 1.00 89.25 309 GLU A N 1
ATOM 2351 C CA . GLU A 1 309 ? 23.511 -14.569 -10.407 1.00 89.25 309 GLU A CA 1
ATOM 2352 C C . GLU A 1 309 ? 23.607 -13.302 -11.273 1.00 89.25 309 GLU A C 1
ATOM 2354 O O . GLU A 1 309 ? 23.399 -13.389 -12.482 1.00 89.25 309 GLU A O 1
ATOM 2359 N N . PRO A 1 310 ? 23.997 -12.145 -10.707 1.00 93.06 310 PRO A N 1
ATOM 2360 C CA . PRO A 1 310 ? 24.392 -11.928 -9.312 1.00 93.06 310 PRO A CA 1
ATOM 2361 C C . PRO A 1 310 ? 23.191 -11.777 -8.357 1.00 93.06 310 PRO A C 1
ATOM 2363 O O . PRO A 1 310 ? 22.543 -10.734 -8.327 1.00 93.06 310 PRO A O 1
ATOM 2366 N N . LEU A 1 311 ? 22.955 -12.763 -7.482 1.00 90.75 311 LEU A N 1
ATOM 2367 C CA . LEU A 1 311 ? 21.776 -12.828 -6.598 1.00 90.75 311 LEU A CA 1
ATOM 2368 C C . LEU A 1 311 ? 21.715 -11.677 -5.581 1.00 90.75 311 LEU A C 1
ATOM 2370 O O . LEU A 1 311 ? 20.648 -11.349 -5.060 1.00 90.75 311 LEU A O 1
ATOM 2374 N N . GLY A 1 312 ? 22.865 -11.045 -5.328 1.00 89.25 312 GLY A N 1
ATOM 2375 C CA . GLY A 1 312 ? 22.997 -9.861 -4.486 1.00 89.25 312 GLY A CA 1
ATOM 2376 C C . GLY A 1 312 ? 22.674 -8.532 -5.166 1.00 89.25 312 GLY A C 1
ATOM 2377 O O . GLY A 1 312 ? 22.725 -7.504 -4.486 1.00 89.25 312 GLY A O 1
ATOM 2378 N N . ASP A 1 313 ? 22.348 -8.511 -6.461 1.00 94.69 313 ASP A N 1
ATOM 2379 C CA . ASP A 1 313 ? 21.948 -7.290 -7.167 1.00 94.69 313 ASP A CA 1
ATOM 2380 C C . ASP A 1 313 ? 20.477 -6.933 -6.899 1.00 94.69 313 ASP A C 1
ATOM 2382 O O . ASP A 1 313 ? 19.603 -6.945 -7.766 1.00 94.69 313 ASP A O 1
ATOM 2386 N N . VAL A 1 314 ? 20.221 -6.561 -5.644 1.00 93.56 314 VAL A N 1
ATOM 2387 C CA . VAL A 1 314 ? 18.926 -6.056 -5.165 1.00 93.56 314 VAL A CA 1
ATOM 2388 C C . VAL A 1 314 ? 18.453 -4.859 -6.000 1.00 93.56 314 VAL A C 1
ATOM 2390 O O . VAL A 1 314 ? 17.254 -4.659 -6.187 1.00 93.56 314 VAL A O 1
ATOM 2393 N N . GLY A 1 315 ? 19.391 -4.053 -6.511 1.00 85.94 315 GLY A N 1
ATOM 2394 C CA . GLY A 1 315 ? 19.088 -2.887 -7.332 1.00 85.94 315 GLY A CA 1
ATOM 2395 C C . GLY A 1 315 ? 18.497 -3.269 -8.685 1.00 85.94 315 GLY A C 1
ATOM 2396 O O . GLY A 1 315 ? 17.528 -2.643 -9.109 1.00 85.94 315 GLY A O 1
ATOM 2397 N N . TRP A 1 316 ? 19.048 -4.285 -9.349 1.00 96.56 316 TRP A N 1
ATOM 2398 C CA . TRP A 1 316 ? 18.493 -4.823 -10.592 1.00 96.56 316 TRP A CA 1
ATOM 2399 C C . TRP A 1 316 ? 17.082 -5.362 -10.363 1.00 96.56 316 TRP A C 1
ATOM 2401 O O . TRP A 1 316 ? 16.152 -4.938 -11.048 1.00 96.56 316 TRP A O 1
ATOM 2411 N N . ALA A 1 317 ? 16.890 -6.200 -9.338 1.00 94.56 317 ALA A N 1
ATOM 2412 C CA . ALA A 1 317 ? 15.574 -6.753 -9.011 1.00 94.56 317 ALA A CA 1
ATOM 2413 C C . ALA A 1 317 ? 14.540 -5.649 -8.729 1.00 94.56 317 ALA A C 1
ATOM 2415 O O . ALA A 1 317 ? 13.422 -5.694 -9.244 1.00 94.56 317 ALA A O 1
ATOM 2416 N N . ARG A 1 318 ? 14.926 -4.606 -7.978 1.00 89.19 318 ARG A N 1
ATOM 2417 C CA . ARG A 1 318 ? 14.066 -3.441 -7.727 1.00 89.19 318 ARG A CA 1
ATOM 2418 C C . ARG A 1 318 ? 13.680 -2.723 -9.017 1.00 89.19 318 ARG A C 1
ATOM 2420 O O . ARG A 1 318 ? 12.504 -2.449 -9.209 1.00 89.19 318 ARG A O 1
ATOM 2427 N N . ARG A 1 319 ? 14.640 -2.427 -9.898 1.00 88.25 319 ARG A N 1
ATOM 2428 C CA . ARG A 1 319 ? 14.365 -1.710 -11.155 1.00 88.25 319 ARG A CA 1
ATOM 2429 C C . ARG A 1 319 ? 13.443 -2.499 -12.084 1.00 88.25 319 ARG A C 1
ATOM 2431 O O . ARG A 1 319 ? 12.562 -1.905 -12.704 1.00 88.25 319 ARG A O 1
ATOM 2438 N N . PHE A 1 320 ? 13.582 -3.824 -12.122 1.00 93.31 320 PHE A N 1
ATOM 2439 C CA . PHE A 1 320 ? 12.654 -4.691 -12.848 1.00 93.31 320 PHE A CA 1
ATOM 2440 C C . PHE A 1 320 ? 11.235 -4.550 -12.279 1.00 93.31 320 PHE A C 1
ATOM 2442 O O . PHE A 1 320 ? 10.297 -4.242 -13.012 1.00 93.31 320 PHE A O 1
ATOM 2449 N N . LEU A 1 321 ? 11.077 -4.723 -10.962 1.00 85.44 321 LEU A N 1
ATOM 2450 C CA . LEU A 1 321 ? 9.777 -4.654 -10.285 1.00 85.44 321 LEU A CA 1
ATOM 2451 C C . LEU A 1 321 ? 9.126 -3.267 -10.403 1.00 85.44 321 LEU A C 1
ATOM 2453 O O . LEU A 1 321 ? 7.932 -3.187 -10.686 1.00 85.44 321 LEU A O 1
ATOM 2457 N N . ASP A 1 322 ? 9.906 -2.192 -10.262 1.00 70.81 322 ASP A N 1
ATOM 2458 C CA . ASP A 1 322 ? 9.457 -0.806 -10.456 1.00 70.81 322 ASP A CA 1
ATOM 2459 C C . ASP A 1 322 ? 8.959 -0.601 -11.897 1.00 70.81 322 ASP A C 1
ATOM 2461 O O . ASP A 1 322 ? 7.900 -0.012 -12.115 1.00 70.81 322 ASP A O 1
ATOM 2465 N N . THR A 1 323 ? 9.668 -1.142 -12.893 1.00 71.88 323 THR A N 1
ATOM 2466 C CA . THR A 1 323 ? 9.256 -1.071 -14.306 1.00 71.88 323 THR A CA 1
ATOM 2467 C C . THR A 1 323 ? 7.953 -1.832 -14.555 1.00 71.88 323 THR A C 1
ATOM 2469 O O . THR A 1 323 ? 7.047 -1.308 -15.205 1.00 71.88 323 THR A O 1
ATOM 2472 N N . VAL A 1 324 ? 7.815 -3.041 -14.001 1.00 71.50 324 VAL A N 1
ATOM 2473 C CA . VAL A 1 324 ? 6.591 -3.846 -14.133 1.00 71.50 324 VAL A CA 1
ATOM 2474 C C . VAL A 1 324 ? 5.406 -3.191 -13.424 1.00 71.50 324 VAL A C 1
ATOM 2476 O O . VAL A 1 324 ? 4.314 -3.168 -13.991 1.00 71.50 324 VAL A O 1
ATOM 2479 N N . TRP A 1 325 ? 5.600 -2.611 -12.234 1.00 71.62 325 TRP A N 1
ATOM 2480 C CA . TRP A 1 325 ? 4.549 -1.843 -11.561 1.00 71.62 325 TRP A CA 1
ATOM 2481 C C . TRP A 1 325 ? 4.129 -0.651 -12.425 1.00 71.62 325 TRP A C 1
ATOM 2483 O O . TRP A 1 325 ? 2.948 -0.514 -12.718 1.00 71.62 325 TRP A O 1
ATOM 2493 N N . HIS A 1 326 ? 5.045 0.177 -12.928 1.00 58.25 326 HIS A N 1
ATOM 2494 C CA . HIS A 1 326 ? 4.648 1.315 -13.771 1.00 58.25 326 HIS A CA 1
ATOM 2495 C C . HIS A 1 326 ? 3.879 0.912 -15.044 1.00 58.25 326 HIS A C 1
ATOM 2497 O O . HIS A 1 326 ? 3.085 1.705 -15.551 1.00 58.25 326 HIS A O 1
ATOM 2503 N N . GLY A 1 327 ? 4.081 -0.311 -15.544 1.00 46.72 327 GLY A N 1
ATOM 2504 C CA . GLY A 1 327 ? 3.348 -0.875 -16.679 1.00 46.72 327 GLY A CA 1
ATOM 2505 C C . GLY A 1 327 ? 2.062 -1.636 -16.331 1.00 46.72 327 GLY A C 1
ATOM 2506 O O . GLY A 1 327 ? 1.405 -2.126 -17.248 1.00 46.72 327 GLY A O 1
ATOM 2507 N N . SER A 1 328 ? 1.691 -1.763 -15.052 1.00 56.72 328 SER A N 1
ATOM 2508 C CA . SER A 1 328 ? 0.589 -2.619 -14.595 1.00 56.72 328 SER A CA 1
ATOM 2509 C C . SER A 1 328 ? -0.272 -1.954 -13.508 1.00 56.72 328 SER A C 1
ATOM 2511 O O . SER A 1 328 ? 0.247 -1.289 -12.614 1.00 56.72 328 SER A O 1
ATOM 2513 N N . PRO A 1 329 ? -1.603 -2.167 -13.494 1.00 47.81 329 PRO A N 1
ATOM 2514 C CA . PRO A 1 329 ? -2.451 -1.728 -12.384 1.00 47.81 329 PRO A CA 1
ATOM 2515 C C . PRO A 1 329 ? -2.268 -2.587 -11.120 1.00 47.81 329 PRO A C 1
ATOM 2517 O O . PRO A 1 329 ? -2.773 -2.232 -10.055 1.00 47.81 329 PRO A O 1
ATOM 2520 N N . THR A 1 330 ? -1.583 -3.730 -11.225 1.00 55.22 330 THR A N 1
ATOM 2521 C CA . THR A 1 330 ? -1.316 -4.653 -10.118 1.00 55.22 330 THR A CA 1
ATOM 2522 C C . THR A 1 330 ? 0.156 -4.617 -9.731 1.00 55.22 330 THR A C 1
ATOM 2524 O O . THR A 1 330 ? 1.045 -4.559 -10.581 1.00 55.22 330 THR A O 1
ATOM 2527 N N . ARG A 1 331 ? 0.423 -4.671 -8.422 1.00 67.12 331 ARG A N 1
ATOM 2528 C CA . ARG A 1 331 ? 1.794 -4.740 -7.905 1.00 67.12 331 ARG A CA 1
ATOM 2529 C C . ARG A 1 331 ? 2.412 -6.105 -8.232 1.00 67.12 331 ARG A C 1
ATOM 2531 O O . ARG A 1 331 ? 1.793 -7.114 -7.879 1.00 67.12 331 ARG A O 1
ATOM 2538 N N . PRO A 1 332 ? 3.606 -6.154 -8.851 1.00 81.31 332 PRO A N 1
ATOM 2539 C CA . PRO A 1 332 ? 4.277 -7.411 -9.126 1.00 81.31 332 PRO A CA 1
ATOM 2540 C C . PRO A 1 332 ? 4.807 -8.058 -7.848 1.00 81.31 332 PRO A C 1
ATOM 2542 O O . PRO A 1 332 ? 5.015 -7.394 -6.830 1.00 81.31 332 PRO A O 1
ATOM 2545 N N . TRP A 1 333 ? 5.016 -9.366 -7.905 1.00 92.62 333 TRP A N 1
ATOM 2546 C CA . TRP A 1 333 ? 5.621 -10.151 -6.834 1.00 92.62 333 TRP A CA 1
ATOM 2547 C C . TRP A 1 333 ? 7.060 -10.499 -7.199 1.00 92.62 333 TRP A C 1
ATOM 2549 O O . TRP A 1 333 ? 7.433 -10.471 -8.372 1.00 92.62 333 TRP A O 1
ATOM 2559 N N . ILE A 1 334 ? 7.854 -10.874 -6.203 1.00 96.38 334 ILE A N 1
ATOM 2560 C CA . ILE A 1 334 ? 9.165 -11.480 -6.426 1.00 96.38 334 ILE A CA 1
ATOM 2561 C C . ILE A 1 334 ? 9.178 -12.901 -5.877 1.00 96.38 334 ILE A C 1
ATOM 2563 O O . ILE A 1 334 ? 8.699 -13.147 -4.771 1.00 96.38 334 ILE A O 1
ATOM 2567 N N . TYR A 1 335 ? 9.714 -13.825 -6.661 1.00 97.44 335 TYR A N 1
ATOM 2568 C CA . TYR A 1 335 ? 9.974 -15.202 -6.290 1.00 97.44 335 TYR A CA 1
ATOM 2569 C C . TYR A 1 335 ? 11.475 -15.425 -6.123 1.00 97.44 335 TYR A C 1
ATOM 2571 O O . TYR A 1 335 ? 12.260 -14.942 -6.935 1.00 97.44 335 TYR A O 1
ATOM 2579 N N . MET A 1 336 ? 11.865 -16.110 -5.047 1.00 95.56 336 MET A N 1
ATOM 2580 C CA . MET A 1 336 ? 13.246 -16.541 -4.806 1.00 95.56 336 MET A CA 1
ATOM 2581 C C . MET A 1 336 ? 13.316 -17.588 -3.688 1.00 95.56 336 MET A C 1
ATOM 2583 O O . MET A 1 336 ? 12.405 -17.721 -2.858 1.00 95.56 336 MET A O 1
ATOM 2587 N N . ASP A 1 337 ? 14.448 -18.282 -3.600 1.00 92.31 337 ASP A N 1
ATOM 2588 C CA . ASP A 1 337 ? 14.718 -19.223 -2.522 1.00 92.31 337 ASP A CA 1
ATOM 2589 C C . ASP A 1 337 ? 15.009 -18.540 -1.171 1.00 92.31 337 ASP A C 1
ATOM 2591 O O . ASP A 1 337 ? 15.382 -17.366 -1.064 1.00 92.31 337 ASP A O 1
ATOM 2595 N N . ARG A 1 338 ? 14.860 -19.313 -0.092 1.00 87.88 338 ARG A N 1
ATOM 2596 C CA . ARG A 1 338 ? 15.052 -18.839 1.287 1.00 87.88 338 ARG A CA 1
ATOM 2597 C C . ARG A 1 338 ? 16.447 -18.277 1.576 1.00 87.88 338 ARG A C 1
ATOM 2599 O O . ARG A 1 338 ? 16.569 -17.347 2.382 1.00 87.88 338 ARG A O 1
ATOM 2606 N N . SER A 1 339 ? 17.495 -18.857 0.997 1.00 88.94 339 SER A N 1
ATOM 2607 C CA . SER A 1 339 ? 18.869 -18.383 1.172 1.00 88.94 339 SER A CA 1
ATOM 2608 C C . SER A 1 339 ? 19.008 -17.003 0.548 1.00 88.94 339 SER A C 1
ATOM 2610 O O . SER A 1 339 ? 19.437 -16.072 1.230 1.00 88.94 339 SER A O 1
ATOM 2612 N N . THR A 1 340 ? 18.542 -16.834 -0.688 1.00 93.44 340 THR A N 1
ATOM 2613 C CA . THR A 1 340 ? 18.562 -15.541 -1.380 1.00 93.44 340 THR A CA 1
ATOM 2614 C C . THR A 1 340 ? 17.740 -14.491 -0.636 1.00 93.44 340 THR A C 1
ATOM 2616 O O . THR A 1 340 ? 18.269 -13.423 -0.315 1.00 93.44 340 THR A O 1
ATOM 2619 N N . ALA A 1 341 ? 16.507 -14.811 -0.229 1.00 89.00 341 ALA A N 1
ATOM 2620 C CA . ALA A 1 341 ? 15.618 -13.891 0.495 1.00 89.00 341 ALA A CA 1
ATOM 2621 C C . ALA A 1 341 ? 16.183 -13.395 1.838 1.00 89.00 341 ALA A C 1
ATOM 2623 O O . ALA A 1 341 ? 15.844 -12.299 2.294 1.00 89.00 341 ALA A O 1
ATOM 2624 N N . SER A 1 342 ? 17.042 -14.189 2.485 1.00 86.94 342 SER A N 1
ATOM 2625 C CA . SER A 1 342 ? 17.677 -13.840 3.764 1.00 86.94 342 SER A CA 1
ATOM 2626 C C . SER A 1 342 ? 19.101 -13.281 3.608 1.00 86.94 342 SER A C 1
ATOM 2628 O O . SER A 1 342 ? 19.591 -12.569 4.494 1.00 86.94 342 SER A O 1
ATOM 2630 N N . GLY A 1 343 ? 19.760 -13.539 2.476 1.00 86.50 343 GLY A N 1
ATOM 2631 C CA . GLY A 1 343 ? 21.192 -13.319 2.265 1.00 86.50 343 GLY A CA 1
ATOM 2632 C C . GLY A 1 343 ? 21.621 -11.889 1.922 1.00 86.50 343 GLY A C 1
ATOM 2633 O O . GLY A 1 343 ? 22.768 -11.532 2.193 1.00 86.50 343 GLY A O 1
ATOM 2634 N N . HIS A 1 344 ? 20.726 -11.046 1.396 1.00 90.00 344 HIS A N 1
ATOM 2635 C CA . HIS A 1 344 ? 21.070 -9.712 0.868 1.00 90.00 344 HIS A CA 1
ATOM 2636 C C . HIS A 1 344 ? 20.237 -8.588 1.490 1.00 90.00 344 HIS A C 1
ATOM 2638 O O . HIS A 1 344 ? 19.226 -8.859 2.120 1.00 90.00 344 HIS A O 1
ATOM 2644 N N . ALA A 1 345 ? 20.660 -7.328 1.351 1.00 88.38 345 ALA A N 1
ATOM 2645 C CA . ALA A 1 345 ? 19.962 -6.162 1.909 1.00 88.38 345 ALA A CA 1
ATOM 2646 C C . ALA A 1 345 ? 18.683 -5.833 1.115 1.00 88.38 345 ALA A C 1
ATOM 2648 O O . ALA A 1 345 ? 18.650 -4.883 0.338 1.00 88.38 345 ALA A O 1
ATOM 2649 N N . TRP A 1 346 ? 17.668 -6.683 1.266 1.00 88.88 346 TRP A N 1
ATOM 2650 C CA . TRP A 1 346 ? 16.415 -6.670 0.514 1.00 88.88 346 TRP A CA 1
ATOM 2651 C C . TRP A 1 346 ? 15.404 -5.612 0.955 1.00 88.88 346 TRP A C 1
ATOM 2653 O O . TRP A 1 346 ? 14.388 -5.467 0.286 1.00 88.88 346 TRP A O 1
ATOM 2663 N N . GLU A 1 347 ? 15.674 -4.851 2.016 1.00 85.75 347 GLU A N 1
ATOM 2664 C CA . GLU A 1 347 ? 14.795 -3.791 2.530 1.00 85.75 347 GLU A CA 1
ATOM 2665 C C . GLU A 1 347 ? 14.284 -2.826 1.429 1.00 85.75 347 GLU A C 1
ATOM 2667 O O . GLU A 1 347 ? 13.088 -2.542 1.396 1.00 85.75 347 GLU A O 1
ATOM 2672 N N . PRO A 1 348 ? 15.101 -2.409 0.434 1.00 79.25 348 PRO A N 1
ATOM 2673 C CA . PRO A 1 348 ? 14.629 -1.587 -0.683 1.00 79.25 348 PRO A CA 1
ATOM 2674 C C . PRO A 1 348 ? 13.587 -2.253 -1.599 1.00 79.25 348 PRO A C 1
ATOM 2676 O O . PRO A 1 348 ? 12.980 -1.554 -2.404 1.00 79.25 348 PRO A O 1
ATOM 2679 N N . VAL A 1 349 ? 13.419 -3.572 -1.553 1.00 78.12 349 VAL A N 1
ATOM 2680 C CA . VAL A 1 349 ? 12.433 -4.321 -2.351 1.00 78.12 349 VAL A CA 1
ATOM 2681 C C . VAL A 1 349 ? 11.284 -4.786 -1.462 1.00 78.12 349 VAL A C 1
ATOM 2683 O O . VAL A 1 349 ? 10.123 -4.597 -1.814 1.00 78.12 349 VAL A O 1
ATOM 2686 N N . SER A 1 350 ? 11.590 -5.339 -0.290 1.00 73.81 350 SER A N 1
ATOM 2687 C CA . SER A 1 350 ? 10.615 -5.938 0.624 1.00 73.81 350 SER A CA 1
ATOM 2688 C C . SER A 1 350 ? 9.646 -4.936 1.258 1.00 73.81 350 SER A C 1
ATOM 2690 O O . SER A 1 350 ? 8.539 -5.324 1.621 1.00 73.81 350 SER A O 1
ATOM 2692 N N . GLU A 1 351 ? 10.012 -3.651 1.340 1.00 69.50 351 GLU A N 1
ATOM 2693 C CA . GLU A 1 351 ? 9.112 -2.557 1.746 1.00 69.50 351 GLU A CA 1
ATOM 2694 C C . GLU A 1 351 ? 8.003 -2.262 0.717 1.00 69.50 351 GLU A C 1
ATOM 2696 O O . GLU A 1 351 ? 7.040 -1.555 1.024 1.00 69.50 351 GLU A O 1
ATOM 2701 N N . HIS A 1 352 ? 8.135 -2.753 -0.519 1.00 63.69 352 HIS A N 1
ATOM 2702 C CA . HIS A 1 352 ? 7.275 -2.358 -1.639 1.00 63.69 352 HIS A CA 1
ATOM 2703 C C . HIS A 1 352 ? 6.626 -3.535 -2.372 1.00 63.69 352 HIS A C 1
ATOM 2705 O O . HIS A 1 352 ? 5.516 -3.375 -2.895 1.00 63.69 352 HIS A O 1
ATOM 2711 N N . TYR A 1 353 ? 7.298 -4.690 -2.396 1.00 78.50 353 TYR A N 1
ATOM 2712 C CA . TYR A 1 353 ? 6.920 -5.858 -3.184 1.00 78.50 353 TYR A CA 1
ATOM 2713 C C . TYR A 1 353 ? 6.801 -7.117 -2.318 1.00 78.50 353 TYR A C 1
ATOM 2715 O O . TYR A 1 353 ? 7.687 -7.395 -1.503 1.00 78.50 353 TYR A O 1
ATOM 2723 N N . PRO A 1 354 ? 5.725 -7.901 -2.492 1.00 80.56 354 PRO A N 1
ATOM 2724 C CA . PRO A 1 354 ? 5.529 -9.130 -1.746 1.00 80.56 354 PRO A CA 1
ATOM 2725 C C . PRO A 1 354 ? 6.388 -10.283 -2.290 1.00 80.56 354 PRO A C 1
ATOM 2727 O O . PRO A 1 354 ? 6.723 -10.336 -3.475 1.00 80.56 354 PRO A O 1
ATOM 2730 N N . LEU A 1 355 ? 6.700 -11.230 -1.406 1.00 87.69 355 LEU A N 1
ATOM 2731 C CA . LEU A 1 355 ? 7.560 -12.383 -1.658 1.00 87.69 355 LEU A CA 1
ATOM 2732 C C . LEU A 1 355 ? 6.746 -13.669 -1.819 1.00 87.69 355 LEU A C 1
ATOM 2734 O O . LEU A 1 355 ? 5.998 -14.054 -0.917 1.00 87.69 355 LEU A O 1
ATOM 2738 N N . TRP A 1 356 ? 6.971 -14.376 -2.919 1.00 91.94 356 TRP A N 1
ATOM 2739 C CA . TRP A 1 356 ? 6.662 -15.792 -3.085 1.00 91.94 356 TRP A CA 1
ATOM 2740 C C . TRP A 1 356 ? 7.937 -16.597 -2.795 1.00 91.94 356 TRP A C 1
ATOM 2742 O O . TRP A 1 356 ? 8.927 -16.510 -3.508 1.00 91.94 356 TRP A O 1
ATOM 2752 N N . LEU A 1 357 ? 7.959 -17.326 -1.682 1.00 90.31 357 LEU A N 1
ATOM 2753 C CA . LEU A 1 357 ? 9.183 -17.947 -1.178 1.00 90.31 357 LEU A CA 1
ATOM 2754 C C . LEU A 1 357 ? 9.282 -19.419 -1.580 1.00 90.31 357 LEU A C 1
ATOM 2756 O O . LEU A 1 357 ? 8.363 -20.191 -1.303 1.00 90.31 357 LEU A O 1
ATOM 2760 N N . ALA A 1 358 ? 10.434 -19.837 -2.104 1.00 90.44 358 ALA A N 1
ATOM 2761 C CA . ALA A 1 358 ? 10.735 -21.255 -2.278 1.00 90.44 358 ALA A CA 1
ATOM 2762 C C . ALA A 1 358 ? 11.289 -21.867 -0.976 1.00 90.44 358 ALA A C 1
ATOM 2764 O O . ALA A 1 358 ? 12.377 -21.512 -0.499 1.00 90.44 358 ALA A O 1
ATOM 2765 N N . THR A 1 359 ? 10.538 -22.799 -0.383 1.00 82.88 359 THR A N 1
ATOM 2766 C CA . THR A 1 359 ? 10.962 -23.640 0.751 1.00 82.88 359 THR A CA 1
ATOM 2767 C C . THR A 1 359 ? 10.480 -25.079 0.556 1.00 82.88 359 THR A C 1
ATOM 2769 O O . THR A 1 359 ? 9.470 -25.474 1.133 1.00 82.88 359 THR A O 1
ATOM 2772 N N . PRO A 1 360 ? 11.192 -25.903 -0.218 1.00 71.94 360 PRO A N 1
ATOM 2773 C CA . PRO A 1 360 ? 10.750 -27.242 -0.622 1.00 71.94 360 PRO A CA 1
ATOM 2774 C C . PRO A 1 360 ? 10.927 -28.320 0.459 1.00 71.94 360 PRO A C 1
ATOM 2776 O O . PRO A 1 360 ? 11.511 -29.381 0.228 1.00 71.94 360 PRO A O 1
ATOM 2779 N N . ASP A 1 361 ? 10.506 -28.052 1.684 1.00 73.81 361 ASP A N 1
ATOM 2780 C CA . ASP A 1 361 ? 10.633 -28.999 2.794 1.00 73.81 361 ASP A CA 1
ATOM 2781 C C . ASP A 1 361 ? 9.493 -30.037 2.827 1.00 73.81 361 ASP A C 1
ATOM 2783 O O . ASP A 1 361 ? 9.399 -30.840 3.762 1.00 73.81 361 ASP A O 1
ATOM 2787 N N . GLY A 1 362 ? 8.636 -30.040 1.798 1.00 58.47 362 GLY A N 1
ATOM 2788 C CA . GLY A 1 362 ? 7.488 -30.929 1.658 1.00 58.47 362 GLY A CA 1
ATOM 2789 C C . GLY A 1 362 ? 6.281 -30.515 2.499 1.00 58.47 362 GLY A C 1
ATOM 2790 O O . GLY A 1 362 ? 5.314 -31.278 2.567 1.00 58.47 362 GLY A O 1
ATOM 2791 N N . ARG A 1 363 ? 6.306 -29.343 3.149 1.00 62.53 363 ARG A N 1
ATOM 2792 C CA . ARG A 1 363 ? 5.216 -28.863 4.005 1.00 62.53 363 ARG A CA 1
ATOM 2793 C C . ARG A 1 363 ? 4.471 -27.715 3.339 1.00 62.53 363 ARG A C 1
ATOM 2795 O O . ARG A 1 363 ? 4.981 -26.607 3.231 1.00 62.53 363 ARG A O 1
ATOM 2802 N N . ALA A 1 364 ? 3.227 -27.984 2.947 1.00 59.88 364 ALA A N 1
ATOM 2803 C CA . ALA A 1 364 ? 2.289 -26.927 2.590 1.00 59.88 364 ALA A CA 1
ATOM 2804 C C . ALA A 1 364 ? 2.194 -25.906 3.736 1.00 59.88 364 ALA A C 1
ATOM 2806 O O . ALA A 1 364 ? 2.262 -26.283 4.909 1.00 59.88 364 ALA A O 1
ATOM 2807 N N . TRP A 1 365 ? 2.052 -24.625 3.394 1.00 59.97 365 TRP A N 1
ATOM 2808 C CA . TRP A 1 365 ? 1.982 -23.545 4.374 1.00 59.97 365 TRP A CA 1
ATOM 2809 C C . TRP A 1 365 ? 0.817 -23.777 5.352 1.00 59.97 365 TRP A C 1
ATOM 2811 O O . TRP A 1 365 ? -0.339 -23.829 4.938 1.00 59.97 365 TRP A O 1
ATOM 2821 N N . ASP A 1 366 ? 1.116 -23.901 6.651 1.00 54.59 366 ASP A N 1
ATOM 2822 C CA . ASP A 1 366 ? 0.130 -23.822 7.735 1.00 54.59 366 ASP A CA 1
ATOM 2823 C C . ASP A 1 366 ? 0.291 -22.508 8.525 1.00 54.59 366 ASP A C 1
ATOM 2825 O O . ASP A 1 366 ? 1.369 -21.906 8.558 1.00 54.59 366 ASP A O 1
ATOM 2829 N N . ASP A 1 367 ? -0.786 -22.012 9.146 1.00 48.69 367 ASP A N 1
ATOM 2830 C CA . ASP A 1 367 ? -0.774 -20.699 9.816 1.00 48.69 367 ASP A CA 1
ATOM 2831 C C . ASP A 1 367 ? 0.198 -20.605 11.015 1.00 48.69 367 ASP A C 1
ATOM 2833 O O . ASP A 1 367 ? 0.485 -19.498 11.489 1.00 48.69 367 ASP A O 1
ATOM 2837 N N . ARG A 1 368 ? 0.752 -21.741 11.470 1.00 37.66 368 ARG A N 1
ATOM 2838 C CA . ARG A 1 368 ? 1.509 -21.887 12.723 1.00 37.66 368 ARG A CA 1
ATOM 2839 C C . ARG A 1 368 ? 3.015 -21.858 12.522 1.00 37.66 368 ARG A C 1
ATOM 2841 O O . ARG A 1 368 ? 3.735 -21.564 13.478 1.00 37.66 368 ARG A O 1
ATOM 2848 N N . SER A 1 369 ? 3.512 -22.113 11.313 1.00 47.56 369 SER A N 1
ATOM 2849 C CA . SER A 1 369 ? 4.943 -22.061 11.003 1.00 47.56 369 SER A CA 1
ATOM 2850 C C . SER A 1 369 ? 5.222 -21.197 9.780 1.00 47.56 369 SER A C 1
ATOM 2852 O O . SER A 1 369 ? 5.453 -21.705 8.689 1.00 47.56 369 SER A O 1
ATOM 2854 N N . ARG A 1 370 ? 5.229 -19.869 9.953 1.00 54.06 370 ARG A N 1
ATOM 2855 C CA . ARG A 1 370 ? 5.632 -18.937 8.888 1.00 54.06 370 ARG A CA 1
ATOM 2856 C C . ARG A 1 370 ? 7.143 -19.051 8.651 1.00 54.06 370 ARG A C 1
ATOM 2858 O O . ARG A 1 370 ? 7.908 -18.662 9.542 1.00 54.06 370 ARG A O 1
ATOM 2865 N N . PRO A 1 371 ? 7.622 -19.530 7.488 1.00 54.34 371 PRO A N 1
ATOM 2866 C CA . PRO A 1 371 ? 9.026 -19.385 7.156 1.00 54.34 371 PRO A CA 1
ATOM 2867 C C . PRO A 1 371 ? 9.297 -17.897 6.908 1.00 54.34 371 PRO A C 1
ATOM 2869 O O . PRO A 1 371 ? 9.003 -17.376 5.843 1.00 54.34 371 PRO A O 1
ATOM 2872 N N . HIS A 1 372 ? 9.834 -17.197 7.905 1.00 59.75 372 HIS A N 1
ATOM 2873 C CA . HIS A 1 372 ? 10.174 -15.784 7.768 1.00 59.75 372 HIS A CA 1
ATOM 2874 C C . HIS A 1 372 ? 11.666 -15.648 7.412 1.00 59.75 372 HIS A C 1
ATOM 2876 O O . HIS A 1 372 ? 12.507 -15.897 8.280 1.00 59.75 372 HIS A O 1
ATOM 2882 N N . PRO A 1 373 ? 12.030 -15.267 6.171 1.00 63.44 373 PRO A N 1
ATOM 2883 C CA . PRO A 1 373 ? 13.433 -15.108 5.774 1.00 63.44 373 PRO A CA 1
ATOM 2884 C C . PRO A 1 373 ? 14.111 -13.880 6.412 1.00 63.44 373 PRO A C 1
ATOM 2886 O O . PRO A 1 373 ? 15.328 -13.746 6.359 1.00 63.44 373 PRO A O 1
ATOM 2889 N N . GLY A 1 374 ? 13.342 -13.001 7.064 1.00 58.06 374 GLY A N 1
ATOM 2890 C CA . GLY A 1 374 ? 13.831 -11.762 7.682 1.00 58.06 374 GLY A CA 1
ATOM 2891 C C . GLY A 1 374 ? 13.498 -10.549 6.814 1.00 58.06 374 GLY A C 1
ATOM 2892 O O . GLY A 1 374 ? 12.666 -10.655 5.922 1.00 58.06 374 GLY A O 1
ATOM 2893 N N . ARG A 1 375 ? 14.125 -9.399 7.088 1.00 65.75 375 ARG A N 1
ATOM 2894 C CA . ARG A 1 375 ? 14.204 -8.244 6.165 1.00 65.75 375 ARG A CA 1
ATOM 2895 C C . ARG A 1 375 ? 12.887 -7.601 5.719 1.00 65.75 375 ARG A C 1
ATOM 2897 O O . ARG A 1 375 ? 12.841 -6.988 4.665 1.00 65.75 375 ARG A O 1
ATOM 2904 N N . GLY A 1 376 ? 11.825 -7.723 6.515 1.00 62.72 376 GLY A N 1
ATOM 2905 C CA . GLY A 1 376 ? 10.563 -7.008 6.273 1.00 62.72 376 GLY A CA 1
ATOM 2906 C C . GLY A 1 376 ? 9.687 -7.568 5.149 1.00 62.72 376 GLY A C 1
ATOM 2907 O O . GLY A 1 376 ? 8.719 -6.919 4.779 1.00 62.72 376 GLY A O 1
ATOM 2908 N N . TRP A 1 377 ? 9.988 -8.759 4.620 1.00 72.25 377 TRP A N 1
ATOM 2909 C CA . TRP A 1 377 ? 9.205 -9.370 3.544 1.00 72.25 377 TRP A CA 1
ATOM 2910 C C . TRP A 1 377 ? 7.732 -9.591 3.911 1.00 72.25 377 TRP A C 1
ATOM 2912 O O . TRP A 1 377 ? 7.414 -10.290 4.877 1.00 72.25 377 TRP A O 1
ATOM 2922 N N . GLN A 1 378 ? 6.828 -9.088 3.067 1.00 73.50 378 GLN A N 1
ATOM 2923 C CA . GLN A 1 378 ? 5.435 -9.526 3.038 1.00 73.50 378 GLN A CA 1
ATOM 2924 C C . GLN A 1 378 ? 5.341 -10.858 2.282 1.00 73.50 378 GLN A C 1
ATOM 2926 O O . GLN A 1 378 ? 5.375 -10.885 1.056 1.00 73.50 378 GLN A O 1
ATOM 2931 N N . LEU A 1 379 ? 5.227 -11.974 3.004 1.00 74.31 379 LEU A N 1
ATOM 2932 C CA . LEU A 1 379 ? 5.083 -13.297 2.391 1.00 74.31 379 LEU A CA 1
ATOM 2933 C C . LEU A 1 379 ? 3.667 -13.483 1.817 1.00 74.31 379 LEU A C 1
ATOM 2935 O O . LEU A 1 379 ? 2.689 -13.397 2.560 1.00 74.31 379 LEU A O 1
ATOM 2939 N N . ILE A 1 380 ? 3.573 -13.761 0.516 1.00 75.56 380 ILE A N 1
ATOM 2940 C CA . ILE A 1 380 ? 2.315 -13.956 -0.230 1.00 75.56 380 ILE A CA 1
ATOM 2941 C C . ILE A 1 380 ? 2.033 -15.421 -0.544 1.00 75.56 380 ILE A C 1
ATOM 2943 O O . ILE A 1 380 ? 0.881 -15.836 -0.672 1.00 75.56 380 ILE A O 1
ATOM 2947 N N . GLY A 1 381 ? 3.096 -16.213 -0.655 1.00 79.88 381 GLY A N 1
ATOM 2948 C CA . GLY A 1 381 ? 3.032 -17.595 -1.087 1.00 79.88 381 GLY A CA 1
ATOM 2949 C C . GLY A 1 381 ? 4.278 -18.364 -0.719 1.00 79.88 381 GLY A C 1
ATOM 2950 O O . GLY A 1 381 ? 5.353 -17.790 -0.541 1.00 79.88 381 GLY A O 1
ATOM 2951 N N . VAL A 1 382 ? 4.115 -19.676 -0.630 1.00 85.81 382 VAL A N 1
ATOM 2952 C CA . VAL A 1 382 ? 5.201 -20.623 -0.413 1.00 85.81 382 VAL A CA 1
ATOM 2953 C C . VAL A 1 382 ? 5.113 -21.711 -1.468 1.00 85.81 382 VAL A C 1
ATOM 2955 O O . VAL A 1 382 ? 4.090 -22.399 -1.544 1.00 85.81 382 VAL A O 1
ATOM 2958 N N . GLN A 1 383 ? 6.191 -21.880 -2.230 1.00 90.88 383 GLN A N 1
ATOM 2959 C CA . GLN A 1 383 ? 6.426 -23.083 -3.019 1.00 90.88 383 GLN A CA 1
ATOM 2960 C C . GLN A 1 383 ? 7.090 -24.119 -2.112 1.00 90.88 383 GLN A C 1
ATOM 2962 O O . GLN A 1 383 ? 8.161 -23.875 -1.549 1.00 90.88 383 GLN A O 1
ATOM 2967 N N . TYR A 1 384 ? 6.424 -25.252 -1.905 1.00 86.75 384 TYR A N 1
ATOM 2968 C CA . TYR A 1 384 ? 6.800 -26.219 -0.866 1.00 86.75 384 TYR A CA 1
ATOM 2969 C C . TYR A 1 384 ? 7.206 -27.595 -1.398 1.00 86.75 384 TYR A C 1
ATOM 2971 O O . TYR A 1 384 ? 7.599 -28.480 -0.631 1.00 86.75 384 TYR A O 1
ATOM 2979 N N . SER A 1 385 ? 7.107 -27.809 -2.706 1.00 86.12 385 SER A N 1
ATOM 2980 C CA . SER A 1 385 ? 7.500 -29.052 -3.362 1.00 86.12 385 SER A CA 1
ATOM 2981 C C . SER A 1 385 ? 7.761 -28.795 -4.836 1.00 86.12 385 SER A C 1
ATOM 2983 O O . SER A 1 385 ? 7.025 -28.010 -5.418 1.00 86.12 385 SER A O 1
ATOM 2985 N N . TRP A 1 386 ? 8.732 -29.513 -5.405 1.00 84.31 386 TRP A N 1
ATOM 2986 C CA . TRP A 1 386 ? 9.048 -29.522 -6.839 1.00 84.31 386 TRP A CA 1
ATOM 2987 C C . TRP A 1 386 ? 8.676 -30.834 -7.544 1.00 84.31 386 TRP A C 1
ATOM 2989 O O . TRP A 1 386 ? 8.897 -31.002 -8.740 1.00 84.31 386 TRP A O 1
ATOM 2999 N N . GLU A 1 387 ? 8.156 -31.819 -6.800 1.00 77.06 387 GLU A N 1
ATOM 3000 C CA . GLU A 1 387 ? 7.878 -33.153 -7.334 1.00 77.06 387 GLU A CA 1
ATOM 3001 C C . GLU A 1 387 ? 6.411 -33.568 -7.120 1.00 77.06 387 GLU A C 1
ATOM 3003 O O . GLU A 1 387 ? 5.869 -33.473 -6.010 1.00 77.06 387 GLU A O 1
ATOM 3008 N N . PRO A 1 388 ? 5.732 -34.094 -8.159 1.00 80.56 388 PRO A N 1
ATOM 3009 C CA . PRO A 1 388 ? 6.147 -34.175 -9.571 1.00 80.56 388 PRO A CA 1
ATOM 3010 C C . PRO A 1 388 ? 5.962 -32.855 -10.356 1.00 80.56 388 PRO A C 1
ATOM 3012 O O . PRO A 1 388 ? 6.224 -32.812 -11.554 1.00 80.56 388 PRO A O 1
ATOM 3015 N N . ILE A 1 389 ? 5.439 -31.822 -9.698 1.00 88.50 389 ILE A N 1
ATOM 3016 C CA . ILE A 1 389 ? 5.138 -30.483 -10.215 1.00 88.50 389 ILE A CA 1
ATOM 3017 C C . ILE A 1 389 ? 5.350 -29.503 -9.064 1.00 88.50 389 ILE A C 1
ATOM 3019 O O . ILE A 1 389 ? 5.172 -29.901 -7.905 1.00 88.50 389 ILE A O 1
ATOM 3023 N N . ASP A 1 390 ? 5.690 -28.258 -9.371 1.00 91.00 390 ASP A N 1
ATOM 3024 C CA . ASP A 1 390 ? 5.868 -27.230 -8.360 1.00 91.00 390 ASP A CA 1
ATOM 3025 C C . ASP A 1 390 ? 4.533 -26.895 -7.684 1.00 91.00 390 ASP A C 1
ATOM 3027 O O . ASP A 1 390 ? 3.543 -26.547 -8.335 1.00 91.00 390 ASP A O 1
ATOM 3031 N N . LYS A 1 391 ? 4.466 -27.089 -6.363 1.00 91.56 391 LYS A N 1
ATOM 3032 C CA . LYS A 1 391 ? 3.240 -26.919 -5.569 1.00 91.56 391 LYS A CA 1
ATOM 3033 C C . LYS A 1 391 ? 3.348 -25.722 -4.655 1.00 91.56 391 LYS A C 1
ATOM 3035 O O . LYS A 1 391 ? 4.316 -25.579 -3.905 1.00 91.56 391 LYS A O 1
ATOM 3040 N N . ASN A 1 392 ? 2.270 -24.950 -4.644 1.00 90.81 392 ASN A N 1
ATOM 3041 C CA . ASN A 1 392 ? 2.189 -23.679 -3.961 1.00 90.81 392 ASN A CA 1
ATOM 3042 C C . ASN A 1 392 ? 0.979 -23.592 -3.046 1.00 90.81 392 ASN A C 1
ATOM 3044 O O . ASN A 1 392 ? -0.105 -24.112 -3.316 1.00 90.81 392 ASN A O 1
ATOM 3048 N N . THR A 1 393 ? 1.172 -22.844 -1.975 1.00 83.50 393 THR A N 1
ATOM 3049 C CA . THR A 1 393 ? 0.100 -22.336 -1.124 1.00 83.50 393 THR A CA 1
ATOM 3050 C C . THR A 1 393 ? 0.243 -20.830 -1.037 1.00 83.50 393 THR A C 1
ATOM 3052 O O . THR A 1 393 ? 1.314 -20.349 -0.668 1.00 83.50 393 THR A O 1
ATOM 3055 N N . PHE A 1 394 ? -0.821 -20.098 -1.352 1.00 78.00 394 PHE A N 1
ATOM 3056 C CA . PHE A 1 394 ? -0.877 -18.639 -1.290 1.00 78.00 394 PHE A CA 1
ATOM 3057 C C . PHE A 1 394 ? -1.870 -18.198 -0.216 1.00 78.00 394 PHE A C 1
ATOM 3059 O O . PHE A 1 394 ? -2.984 -18.718 -0.145 1.00 78.00 394 PHE A O 1
ATOM 3066 N N . TYR A 1 395 ? -1.484 -17.235 0.616 1.00 63.62 395 TYR A N 1
ATOM 3067 C CA . TYR A 1 395 ? -2.352 -16.658 1.643 1.00 63.62 395 TYR A CA 1
ATOM 3068 C C . TYR A 1 395 ? -2.938 -15.372 1.092 1.00 63.62 395 TYR A C 1
ATOM 3070 O O . TYR A 1 395 ? -2.297 -14.339 1.207 1.00 63.62 395 TYR A O 1
ATOM 3078 N N . PHE A 1 396 ? -4.109 -15.417 0.457 1.00 56.31 396 PHE A N 1
ATOM 3079 C CA . PHE A 1 396 ? -4.769 -14.196 -0.005 1.00 56.31 396 PHE A CA 1
ATOM 3080 C C . PHE A 1 396 ? -6.271 -14.415 -0.210 1.00 56.31 396 PHE A C 1
ATOM 3082 O O . PHE A 1 396 ? -6.663 -15.442 -0.773 1.00 56.31 396 PHE A O 1
ATOM 3089 N N . PRO A 1 397 ? -7.136 -13.474 0.209 1.00 40.72 397 PRO A N 1
ATOM 3090 C CA . PRO A 1 397 ? -8.547 -13.572 -0.095 1.00 40.72 397 PRO A CA 1
ATOM 3091 C C . PRO A 1 397 ? -8.767 -13.289 -1.601 1.00 40.72 397 PRO A C 1
ATOM 3093 O O . PRO A 1 397 ? -8.137 -12.389 -2.170 1.00 40.72 397 PRO A O 1
ATOM 3096 N N . PRO A 1 398 ? -9.711 -13.991 -2.252 1.00 35.53 398 PRO A N 1
ATOM 3097 C CA . PRO A 1 398 ? -10.093 -13.802 -3.654 1.00 35.53 398 PRO A CA 1
ATOM 3098 C C . PRO A 1 398 ? -10.323 -12.358 -4.167 1.00 35.53 398 PRO A C 1
ATOM 3100 O O . PRO A 1 398 ? -10.183 -12.171 -5.372 1.00 35.53 398 PRO A O 1
ATOM 3103 N N . PRO A 1 399 ? -10.637 -11.308 -3.369 1.00 32.94 399 PRO A N 1
ATOM 3104 C CA . PRO A 1 399 ? -10.898 -9.962 -3.891 1.00 32.94 399 PRO A CA 1
ATOM 3105 C C . PRO A 1 399 ? -9.724 -9.249 -4.581 1.00 32.94 399 PRO A C 1
ATOM 3107 O O . PRO A 1 399 ? -9.977 -8.440 -5.470 1.00 32.94 399 PRO A O 1
ATOM 3110 N N . ALA A 1 400 ? -8.462 -9.543 -4.241 1.00 37.12 400 ALA A N 1
ATOM 3111 C CA . ALA A 1 400 ? -7.310 -8.936 -4.928 1.00 37.12 400 ALA A CA 1
ATOM 3112 C C . ALA A 1 400 ? -7.071 -9.546 -6.320 1.00 37.12 400 ALA A C 1
ATOM 3114 O O . ALA A 1 400 ? -6.669 -8.843 -7.243 1.00 37.12 400 ALA A O 1
ATOM 3115 N N . TRP A 1 401 ? -7.423 -10.825 -6.492 1.00 46.31 401 TRP A N 1
ATOM 3116 C CA . TRP A 1 401 ? -7.525 -11.467 -7.805 1.00 46.31 401 TRP A CA 1
ATOM 3117 C C . TRP A 1 401 ? -8.825 -11.071 -8.525 1.00 46.31 401 TRP A C 1
ATOM 3119 O O . TRP A 1 401 ? -8.843 -10.916 -9.737 1.00 46.31 401 TRP A O 1
ATOM 3129 N N . ALA A 1 402 ? -9.919 -10.825 -7.797 1.00 38.00 402 ALA A N 1
ATOM 3130 C CA . ALA A 1 402 ? -11.205 -10.426 -8.374 1.00 38.00 402 ALA A CA 1
ATOM 3131 C C . ALA A 1 402 ? -11.228 -8.973 -8.877 1.00 38.00 402 ALA A C 1
ATOM 3133 O O . ALA A 1 402 ? -12.019 -8.657 -9.765 1.00 38.00 402 ALA A O 1
ATOM 3134 N N . ALA A 1 403 ? -10.360 -8.097 -8.360 1.00 37.38 403 ALA A N 1
ATOM 3135 C CA . ALA A 1 403 ? -10.114 -6.782 -8.953 1.00 37.38 403 ALA A CA 1
ATOM 3136 C C . ALA A 1 403 ? -9.521 -6.899 -10.369 1.00 37.38 403 ALA A C 1
ATOM 3138 O O . ALA A 1 403 ? -9.805 -6.047 -11.206 1.00 37.38 403 ALA A O 1
ATOM 3139 N N . ALA A 1 404 ? -8.795 -7.988 -10.652 1.00 40.88 404 ALA A N 1
ATOM 3140 C CA . ALA A 1 404 ? -8.266 -8.291 -11.976 1.00 40.88 404 ALA A CA 1
ATOM 3141 C C . ALA A 1 404 ? -9.318 -8.905 -12.933 1.00 40.88 404 ALA A C 1
ATOM 3143 O O . ALA A 1 404 ? -9.172 -8.892 -14.146 1.00 40.88 404 ALA A O 1
ATOM 3144 N N . VAL A 1 405 ? -10.427 -9.436 -12.405 1.00 39.91 405 VAL A N 1
ATOM 3145 C CA . VAL A 1 405 ? -11.398 -10.231 -13.188 1.00 39.91 405 VAL A CA 1
ATOM 3146 C C . VAL A 1 405 ? -12.805 -9.607 -13.184 1.00 39.91 405 VAL A C 1
ATOM 3148 O O . VAL A 1 405 ? -13.784 -10.245 -13.571 1.00 39.91 405 VAL A O 1
ATOM 3151 N N . LYS A 1 406 ? -12.977 -8.340 -12.772 1.00 29.86 406 LYS A N 1
ATOM 3152 C CA . LYS A 1 406 ? -14.319 -7.729 -12.690 1.00 29.86 406 LYS A CA 1
ATOM 3153 C C . LYS A 1 406 ? -14.886 -7.328 -14.067 1.00 29.86 406 LYS A C 1
ATOM 3155 O O . LYS A 1 406 ? -14.882 -6.163 -14.448 1.00 29.86 406 LYS A O 1
ATOM 3160 N N . GLY A 1 407 ? -15.458 -8.327 -14.743 1.00 38.91 407 GLY A N 1
ATOM 3161 C CA . GLY A 1 407 ? -16.528 -8.239 -15.741 1.00 38.91 407 GLY A CA 1
ATOM 3162 C C . GLY A 1 407 ? -16.175 -7.584 -17.076 1.00 38.91 407 GLY A C 1
ATOM 3163 O O . GLY A 1 407 ? -16.343 -6.372 -17.206 1.00 38.91 407 GLY A O 1
ATOM 3164 N N . ARG A 1 408 ? -15.793 -8.392 -18.081 1.00 33.03 408 ARG A N 1
ATOM 3165 C CA . ARG A 1 408 ? -16.006 -8.161 -19.530 1.00 33.03 408 ARG A CA 1
ATOM 3166 C C . ARG A 1 408 ? -15.448 -9.318 -20.385 1.00 33.03 408 ARG A C 1
ATOM 3168 O O . ARG A 1 408 ? -14.579 -10.049 -19.927 1.00 33.03 408 ARG A O 1
ATOM 3175 N N . ASP A 1 409 ? -15.999 -9.479 -21.592 1.00 35.38 409 ASP A N 1
ATOM 3176 C CA . ASP A 1 409 ? -15.643 -10.506 -22.586 1.00 35.38 409 ASP A CA 1
ATOM 3177 C C . ASP A 1 409 ? -14.214 -10.360 -23.153 1.00 35.38 409 ASP A C 1
ATOM 3179 O O . ASP A 1 409 ? -13.645 -9.269 -23.188 1.00 35.38 409 ASP A O 1
ATOM 3183 N N . TRP A 1 410 ? -13.680 -11.482 -23.648 1.00 34.88 410 TRP A N 1
ATOM 3184 C CA . TRP A 1 410 ? -12.376 -11.653 -24.307 1.00 34.88 410 TRP A CA 1
ATOM 3185 C C . TRP A 1 410 ? -12.179 -10.747 -25.544 1.00 34.88 410 TRP A C 1
ATOM 3187 O O . TRP A 1 410 ? -13.085 -10.672 -26.381 1.00 34.88 410 TRP A O 1
ATOM 3197 N N . PRO A 1 411 ? -10.997 -10.134 -25.770 1.00 31.98 411 PRO A N 1
ATOM 3198 C CA . PRO A 1 411 ? -10.667 -9.556 -27.066 1.00 31.98 411 PRO A CA 1
ATOM 3199 C C . PRO A 1 411 ? -10.297 -10.675 -28.048 1.00 31.98 411 PRO A C 1
ATOM 3201 O O . PRO A 1 411 ? -9.153 -11.111 -28.151 1.00 31.98 411 PRO A O 1
ATOM 3204 N N . THR A 1 412 ? -11.265 -11.152 -28.830 1.00 34.81 412 THR A N 1
ATOM 3205 C CA . THR A 1 412 ? -10.926 -11.813 -30.095 1.00 34.81 412 THR A CA 1
ATOM 3206 C C . THR A 1 412 ? -10.361 -10.737 -31.022 1.00 34.81 412 THR A C 1
ATOM 3208 O O . THR A 1 412 ? -11.013 -9.707 -31.182 1.00 34.81 412 THR A O 1
ATOM 3211 N N . THR A 1 413 ? -9.193 -10.919 -31.647 1.00 33.12 413 THR A N 1
ATOM 3212 C CA . THR A 1 413 ? -9.043 -11.376 -33.052 1.00 33.12 413 THR A CA 1
ATOM 3213 C C . THR A 1 413 ? -7.574 -11.254 -33.537 1.00 33.12 413 THR A C 1
ATOM 3215 O O . THR A 1 413 ? -6.941 -10.233 -33.317 1.00 33.12 413 THR A O 1
ATOM 3218 N N . THR A 1 414 ? -7.099 -12.303 -34.231 1.00 35.09 414 THR A N 1
ATOM 3219 C CA . THR A 1 414 ? -6.136 -12.363 -35.371 1.00 35.09 414 THR A CA 1
ATOM 3220 C C . THR A 1 414 ? -4.805 -11.590 -35.373 1.00 35.09 414 THR A C 1
ATOM 3222 O O . THR A 1 414 ? -4.759 -10.370 -35.376 1.00 35.09 414 THR A O 1
ATOM 3225 N N . ILE A 1 415 ? -3.730 -12.370 -35.541 1.00 31.12 415 ILE A N 1
ATOM 3226 C CA . ILE A 1 415 ? -2.331 -11.991 -35.795 1.00 31.12 415 ILE A CA 1
ATOM 3227 C C . ILE A 1 415 ? -2.172 -11.521 -37.256 1.00 31.12 415 ILE A C 1
ATOM 3229 O O . ILE A 1 415 ? -2.442 -12.312 -38.160 1.00 31.12 415 ILE A O 1
ATOM 3233 N N . ASP A 1 416 ? -1.703 -10.288 -37.483 1.00 33.41 416 ASP A N 1
ATOM 3234 C CA . ASP A 1 416 ? -1.325 -9.778 -38.813 1.00 33.41 416 ASP A CA 1
ATOM 3235 C C . ASP A 1 416 ? 0.170 -10.016 -39.095 1.00 33.41 416 ASP A C 1
ATOM 3237 O O . ASP A 1 416 ? 1.059 -9.599 -38.355 1.00 33.41 416 ASP A O 1
ATOM 3241 N N . THR A 1 417 ? 0.446 -10.699 -40.203 1.00 43.81 417 THR A N 1
ATOM 3242 C CA . THR A 1 417 ? 1.772 -11.128 -40.684 1.00 43.81 417 THR A CA 1
ATOM 3243 C C . THR A 1 417 ? 2.674 -10.004 -41.224 1.00 43.81 417 THR A C 1
ATOM 3245 O O . THR A 1 417 ? 3.830 -10.265 -41.539 1.00 43.81 417 THR A O 1
ATOM 3248 N N . GLU A 1 418 ? 2.206 -8.755 -41.306 1.00 36.41 418 GLU A N 1
ATOM 3249 C CA . GLU A 1 418 ? 2.988 -7.622 -41.843 1.00 36.41 418 GLU A CA 1
ATOM 3250 C C . GLU A 1 418 ? 4.003 -7.039 -40.839 1.00 36.41 418 GLU A C 1
ATOM 3252 O O . GLU A 1 418 ? 5.032 -6.485 -41.231 1.00 36.41 418 GLU A O 1
ATOM 3257 N N . GLU A 1 419 ? 3.771 -7.198 -39.533 1.00 37.44 419 GLU A N 1
ATOM 3258 C CA . GLU A 1 419 ? 4.625 -6.599 -38.495 1.00 37.44 419 GLU A CA 1
ATOM 3259 C C . GLU A 1 419 ? 5.951 -7.368 -38.301 1.00 37.44 419 GLU A C 1
ATOM 3261 O O . GLU A 1 419 ? 6.974 -6.787 -37.930 1.00 37.44 419 GLU A O 1
ATOM 3266 N N . GLN A 1 420 ? 5.973 -8.662 -38.648 1.00 43.91 420 GLN A N 1
ATOM 3267 C CA . GLN A 1 420 ? 7.186 -9.489 -38.625 1.00 43.91 420 GLN A CA 1
ATOM 3268 C C . GLN A 1 420 ? 8.139 -9.184 -39.795 1.00 43.91 420 GLN A C 1
ATOM 3270 O O . GLN A 1 420 ? 9.356 -9.265 -39.626 1.00 43.91 420 GLN A O 1
ATOM 3275 N N . GLU A 1 421 ? 7.622 -8.781 -40.960 1.00 41.16 421 GLU A N 1
ATOM 3276 C CA . GLU A 1 421 ? 8.452 -8.445 -42.129 1.00 41.16 421 GLU A CA 1
ATOM 3277 C C . GLU A 1 421 ? 9.125 -7.065 -41.994 1.00 41.16 421 GLU A C 1
ATOM 3279 O O . GLU A 1 421 ? 10.257 -6.876 -42.443 1.00 41.16 421 GLU A O 1
ATOM 3284 N N . LEU A 1 422 ? 8.486 -6.115 -41.302 1.00 40.41 422 LEU A N 1
ATOM 3285 C CA . LEU A 1 422 ? 9.031 -4.773 -41.053 1.00 40.41 422 LEU A CA 1
ATOM 3286 C C . LEU A 1 422 ? 10.206 -4.759 -40.061 1.00 40.41 422 LEU A C 1
ATOM 3288 O O . LEU A 1 422 ? 11.121 -3.944 -40.211 1.00 40.41 422 LEU A O 1
ATOM 3292 N N . MET A 1 423 ? 10.224 -5.664 -39.078 1.00 36.09 423 MET A N 1
ATOM 3293 C CA . MET A 1 423 ? 11.330 -5.757 -38.116 1.00 36.09 423 MET A CA 1
ATOM 3294 C C . MET A 1 423 ? 12.599 -6.370 -38.718 1.00 36.09 423 MET A C 1
ATOM 3296 O O . MET A 1 423 ? 13.694 -5.907 -38.409 1.00 36.09 423 MET A O 1
ATOM 3300 N N . ALA A 1 424 ? 12.475 -7.312 -39.657 1.00 45.22 424 ALA A N 1
ATOM 3301 C CA . ALA A 1 424 ? 13.630 -7.910 -40.333 1.00 45.22 424 ALA A CA 1
ATOM 3302 C C . ALA A 1 424 ? 14.394 -6.906 -41.225 1.00 45.22 424 ALA A C 1
ATOM 3304 O O . ALA A 1 424 ? 15.616 -6.972 -41.332 1.00 45.22 424 ALA A O 1
ATOM 3305 N N . ILE A 1 425 ? 13.690 -5.935 -41.822 1.00 41.12 425 ILE A N 1
ATOM 3306 C CA . ILE A 1 425 ? 14.283 -4.891 -42.681 1.00 41.12 425 ILE A CA 1
ATOM 3307 C C . ILE A 1 425 ? 15.010 -3.814 -41.850 1.00 41.12 425 ILE A C 1
ATOM 3309 O O . ILE A 1 425 ? 15.966 -3.191 -42.317 1.00 41.12 425 ILE A O 1
ATOM 3313 N N . LYS A 1 426 ? 14.585 -3.594 -40.599 1.00 39.19 426 LYS A N 1
ATOM 3314 C CA . LYS A 1 426 ? 15.176 -2.600 -39.689 1.00 39.19 426 LYS A CA 1
ATOM 3315 C C . LYS A 1 426 ? 16.569 -3.015 -39.194 1.00 39.19 426 LYS A C 1
ATOM 3317 O O . LYS A 1 426 ? 17.451 -2.160 -39.087 1.00 39.19 426 LYS A O 1
ATOM 3322 N N . ASP A 1 427 ? 16.776 -4.305 -38.949 1.00 40.88 427 ASP A N 1
ATOM 3323 C CA . ASP A 1 427 ? 18.034 -4.831 -38.404 1.00 40.88 427 ASP A CA 1
ATOM 3324 C C . ASP A 1 427 ? 19.167 -4.890 -39.447 1.00 40.88 427 ASP A C 1
ATOM 3326 O O . ASP A 1 427 ? 20.344 -4.798 -39.097 1.00 40.88 427 ASP A O 1
ATOM 3330 N N . GLU A 1 428 ? 18.839 -4.931 -40.744 1.00 45.25 428 GLU A N 1
ATOM 3331 C CA . GLU A 1 428 ? 19.826 -4.962 -41.834 1.00 45.25 428 GLU A CA 1
ATOM 3332 C C . GLU A 1 428 ? 20.475 -3.583 -42.103 1.00 45.25 428 GLU A C 1
ATOM 3334 O O . GLU A 1 428 ? 21.624 -3.503 -42.541 1.00 45.25 428 GLU A O 1
ATOM 3339 N N . ILE A 1 429 ? 19.786 -2.476 -41.785 1.00 40.97 429 ILE A N 1
ATOM 3340 C CA . ILE A 1 429 ? 20.239 -1.099 -42.083 1.00 40.97 429 ILE A CA 1
ATOM 3341 C C . ILE A 1 429 ? 21.131 -0.508 -40.971 1.00 40.97 429 ILE A C 1
ATOM 3343 O O . ILE A 1 429 ? 21.984 0.337 -41.245 1.00 40.97 429 ILE A O 1
ATOM 3347 N N . ILE A 1 430 ? 20.989 -0.954 -39.718 1.00 42.16 430 ILE A N 1
ATOM 3348 C CA . ILE A 1 430 ? 21.701 -0.377 -38.554 1.00 42.16 430 ILE A CA 1
ATOM 3349 C C . ILE A 1 430 ? 23.096 -1.013 -38.340 1.00 42.16 430 ILE A C 1
ATOM 3351 O O . ILE A 1 430 ? 23.941 -0.475 -37.623 1.00 42.16 430 ILE A O 1
ATOM 3355 N N . GLY A 1 431 ? 23.405 -2.109 -39.037 1.00 39.50 431 GLY A N 1
ATOM 3356 C CA . GLY A 1 431 ? 24.595 -2.937 -38.818 1.00 39.50 431 GLY A CA 1
ATOM 3357 C C . GLY A 1 431 ? 25.970 -2.408 -39.269 1.00 39.50 431 GLY A C 1
ATOM 3358 O O . GLY A 1 431 ? 26.907 -3.204 -39.288 1.00 39.50 431 GLY A O 1
ATOM 3359 N N . THR A 1 432 ? 26.176 -1.129 -39.633 1.00 53.00 432 THR A N 1
ATOM 3360 C CA . THR A 1 432 ? 27.544 -0.615 -39.924 1.00 53.00 432 THR A CA 1
ATOM 3361 C C . THR A 1 432 ? 27.855 0.825 -39.482 1.00 53.00 432 THR A C 1
ATOM 3363 O O . THR A 1 432 ? 27.023 1.721 -39.555 1.00 53.00 432 THR A O 1
ATOM 3366 N N . TRP A 1 433 ? 29.121 1.009 -39.051 1.00 47.09 433 TRP A N 1
ATOM 3367 C CA . TRP A 1 433 ? 29.954 2.220 -38.821 1.00 47.09 433 TRP A CA 1
ATOM 3368 C C . TRP A 1 433 ? 29.416 3.416 -38.017 1.00 47.09 433 TRP A C 1
ATOM 3370 O O . TRP A 1 433 ? 30.214 4.269 -37.622 1.00 47.09 433 TRP A O 1
ATOM 3380 N N . LEU A 1 434 ? 28.130 3.454 -37.682 1.00 43.81 434 LEU A N 1
ATOM 3381 C CA . LEU A 1 434 ? 27.562 4.407 -36.728 1.00 43.81 434 LEU A CA 1
ATOM 3382 C C . LEU A 1 434 ? 27.414 3.825 -35.319 1.00 43.81 434 LEU A C 1
ATOM 3384 O O . LEU A 1 434 ? 27.204 4.611 -34.404 1.00 43.81 434 LEU A O 1
ATOM 3388 N N . SER A 1 435 ? 27.597 2.509 -35.118 1.00 51.19 435 SER A N 1
ATOM 3389 C CA . SER A 1 435 ? 27.374 1.836 -33.822 1.00 51.19 435 SER A CA 1
ATOM 3390 C C . SER A 1 435 ? 28.050 2.546 -32.646 1.00 51.19 435 SER A C 1
ATOM 3392 O O . SER A 1 435 ? 27.322 2.951 -31.768 1.00 51.19 435 SER A O 1
ATOM 3394 N N . PRO A 1 436 ? 29.346 2.903 -32.627 1.00 53.56 436 PRO A N 1
ATOM 3395 C CA . PRO A 1 436 ? 29.923 3.529 -31.429 1.00 53.56 436 PRO A CA 1
ATOM 3396 C C . PRO A 1 436 ? 29.344 4.917 -31.104 1.00 53.56 436 PRO A C 1
ATOM 3398 O O . PRO A 1 436 ? 29.298 5.323 -29.945 1.00 53.56 436 PRO A O 1
ATOM 3401 N N . ILE A 1 437 ? 28.916 5.665 -32.128 1.00 53.25 437 ILE A N 1
ATOM 3402 C CA . ILE A 1 437 ? 28.262 6.972 -31.964 1.00 53.25 437 ILE A CA 1
ATOM 3403 C C . ILE A 1 437 ? 26.800 6.768 -31.557 1.00 53.25 437 ILE A C 1
ATOM 3405 O O . ILE A 1 437 ? 26.297 7.510 -30.721 1.00 53.25 437 ILE A O 1
ATOM 3409 N N . TRP A 1 438 ? 26.140 5.759 -32.125 1.00 46.66 438 TRP A N 1
ATOM 3410 C CA . TRP A 1 438 ? 24.771 5.367 -31.826 1.00 46.66 438 TRP A CA 1
ATOM 3411 C C . TRP A 1 438 ? 24.651 4.782 -30.422 1.00 46.66 438 TRP A C 1
ATOM 3413 O O . TRP A 1 438 ? 23.816 5.243 -29.668 1.00 46.66 438 TRP A O 1
ATOM 3423 N N . ASP A 1 439 ? 25.538 3.880 -30.026 1.00 57.53 439 ASP A N 1
ATOM 3424 C CA . ASP A 1 439 ? 25.647 3.271 -28.704 1.00 57.53 439 ASP A CA 1
ATOM 3425 C C . ASP A 1 439 ? 25.925 4.347 -27.655 1.00 57.53 439 ASP A C 1
ATOM 3427 O O . ASP A 1 439 ? 25.235 4.401 -26.642 1.00 57.53 439 ASP A O 1
ATOM 3431 N N . LYS A 1 440 ? 26.835 5.298 -27.928 1.00 58.66 440 LYS A N 1
ATOM 3432 C CA . LYS A 1 440 ? 27.050 6.448 -27.035 1.00 58.66 440 LYS A CA 1
ATOM 3433 C C . LYS A 1 440 ? 25.844 7.391 -27.000 1.00 58.66 440 LYS A C 1
ATOM 3435 O O . LYS A 1 440 ? 25.521 7.931 -25.947 1.00 58.66 440 LYS A O 1
ATOM 3440 N N . ALA A 1 441 ? 25.160 7.597 -28.125 1.00 52.34 441 ALA A N 1
ATOM 3441 C CA . ALA A 1 441 ? 23.946 8.407 -28.182 1.00 52.34 441 ALA A CA 1
ATOM 3442 C C . ALA A 1 441 ? 22.760 7.729 -27.478 1.00 52.34 441 ALA A C 1
ATOM 3444 O O . ALA A 1 441 ? 21.958 8.424 -26.862 1.00 52.34 441 ALA A O 1
ATOM 3445 N N . VAL A 1 442 ? 22.660 6.400 -27.539 1.00 51.94 442 VAL A N 1
ATOM 3446 C CA . VAL A 1 442 ? 21.680 5.577 -26.826 1.00 51.94 442 VAL A CA 1
ATOM 3447 C C . VAL A 1 442 ? 21.998 5.593 -25.337 1.00 51.94 442 VAL A C 1
ATOM 3449 O O . VAL A 1 442 ? 21.102 5.887 -24.563 1.00 51.94 442 VAL A O 1
ATOM 3452 N N . GLU A 1 443 ? 23.256 5.419 -24.931 1.00 65.69 443 GLU A N 1
ATOM 3453 C CA . GLU A 1 443 ? 23.701 5.523 -23.534 1.00 65.69 443 GLU A CA 1
ATOM 3454 C C . GLU A 1 443 ? 23.373 6.903 -22.942 1.00 65.69 443 GLU A C 1
ATOM 3456 O O . GLU A 1 443 ? 22.730 6.990 -21.899 1.00 65.69 443 GLU A O 1
ATOM 3461 N N . ILE A 1 444 ? 23.718 7.991 -23.646 1.00 53.38 444 ILE A N 1
ATOM 3462 C CA . ILE A 1 444 ? 23.385 9.357 -23.213 1.00 53.38 444 ILE A CA 1
ATOM 3463 C C . ILE A 1 444 ? 21.868 9.574 -23.205 1.00 53.38 444 ILE A C 1
ATOM 3465 O O . ILE A 1 444 ? 21.345 10.209 -22.293 1.00 53.38 444 ILE A O 1
ATOM 3469 N N . LYS A 1 445 ? 21.135 9.057 -24.198 1.00 52.78 445 LYS A N 1
ATOM 3470 C CA . LYS A 1 445 ? 19.670 9.157 -24.241 1.00 52.78 445 LYS A CA 1
ATOM 3471 C C . LYS A 1 445 ? 19.038 8.421 -23.061 1.00 52.78 445 LYS A C 1
ATOM 3473 O O . LYS A 1 445 ? 18.122 8.969 -22.459 1.00 52.78 445 LYS A O 1
ATOM 3478 N N . THR A 1 446 ? 19.526 7.236 -22.720 1.00 57.62 446 THR A N 1
ATOM 3479 C CA . THR A 1 446 ? 19.057 6.439 -21.584 1.00 57.62 446 THR A CA 1
ATOM 3480 C C . THR A 1 446 ? 19.390 7.126 -20.261 1.00 57.62 446 THR A C 1
ATOM 3482 O O . THR A 1 446 ? 18.495 7.278 -19.439 1.00 57.62 446 THR A O 1
ATOM 3485 N N . GLU A 1 447 ? 20.607 7.655 -20.078 1.00 58.16 447 GLU A N 1
ATOM 3486 C CA . GLU A 1 447 ? 20.983 8.419 -18.874 1.00 58.16 447 GLU A CA 1
ATOM 3487 C C . GLU A 1 447 ? 20.155 9.710 -18.743 1.00 58.16 447 GLU A C 1
ATOM 3489 O O . GLU A 1 447 ? 19.699 10.052 -17.657 1.00 58.16 447 GLU A O 1
ATOM 3494 N N . VAL A 1 448 ? 19.889 10.418 -19.847 1.00 46.62 448 VAL A N 1
ATOM 3495 C CA . VAL A 1 448 ? 19.014 11.601 -19.843 1.00 46.62 448 VAL A CA 1
ATOM 3496 C C . VAL A 1 448 ? 17.565 11.221 -19.549 1.00 46.62 448 VAL A C 1
ATOM 3498 O O . VAL A 1 448 ? 16.897 11.982 -18.859 1.00 46.62 448 VAL A O 1
ATOM 3501 N N . LEU A 1 449 ? 17.060 10.093 -20.053 1.00 48.81 449 LEU A N 1
ATOM 3502 C CA . LEU A 1 449 ? 15.707 9.618 -19.754 1.00 48.81 449 LEU A CA 1
ATOM 3503 C C . LEU A 1 449 ? 15.573 9.171 -18.295 1.00 48.81 449 LEU A C 1
ATOM 3505 O O . LEU A 1 449 ? 14.574 9.520 -17.682 1.00 48.81 449 LEU A O 1
ATOM 3509 N N . ASP A 1 450 ? 16.576 8.506 -17.715 1.00 51.53 450 ASP A N 1
ATOM 3510 C CA . ASP A 1 450 ? 16.617 8.182 -16.281 1.00 51.53 450 ASP A CA 1
ATOM 3511 C C . ASP A 1 450 ? 16.696 9.450 -15.423 1.00 51.53 450 ASP A C 1
ATOM 3513 O O . ASP A 1 450 ? 15.892 9.649 -14.517 1.00 51.53 450 ASP A O 1
ATOM 3517 N N . LEU A 1 451 ? 17.615 10.368 -15.735 1.00 41.84 451 LEU A N 1
ATOM 3518 C CA . LEU A 1 451 ? 17.751 11.621 -14.996 1.00 41.84 451 LEU A CA 1
ATOM 3519 C C . LEU A 1 451 ? 16.513 12.500 -15.134 1.00 41.84 451 LEU A C 1
ATOM 3521 O O . LEU A 1 451 ? 16.167 13.164 -14.162 1.00 41.84 451 LEU A O 1
ATOM 3525 N N . LYS A 1 452 ? 15.845 12.492 -16.295 1.00 46.16 452 LYS A N 1
ATOM 3526 C CA . LYS A 1 452 ? 14.555 13.157 -16.503 1.00 46.16 452 LYS A CA 1
ATOM 3527 C C . LYS A 1 452 ? 13.427 12.444 -15.794 1.00 46.16 452 LYS A C 1
ATOM 3529 O O . LYS A 1 452 ? 12.660 13.140 -15.177 1.00 46.16 452 LYS A O 1
ATOM 3534 N N . ALA A 1 453 ? 13.358 11.118 -15.773 1.00 46.84 453 ALA A N 1
ATOM 3535 C CA . ALA A 1 453 ? 12.364 10.399 -14.981 1.00 46.84 453 ALA A CA 1
ATOM 3536 C C . ALA A 1 453 ? 12.574 10.640 -13.477 1.00 46.84 453 ALA A C 1
ATOM 3538 O O . ALA A 1 453 ? 11.618 10.809 -12.733 1.00 46.84 453 ALA A O 1
ATOM 3539 N N . ARG A 1 454 ? 13.825 10.744 -13.016 1.00 46.66 454 ARG A N 1
ATOM 3540 C CA . ARG A 1 454 ? 14.172 11.131 -11.642 1.00 46.66 454 ARG A CA 1
ATOM 3541 C C . ARG A 1 454 ? 13.879 12.598 -11.371 1.00 46.66 454 ARG A C 1
ATOM 3543 O O . ARG A 1 454 ? 13.478 12.912 -10.259 1.00 46.66 454 ARG A O 1
ATOM 3550 N N . LEU A 1 455 ? 14.091 13.490 -12.338 1.00 43.12 455 LEU A N 1
ATOM 3551 C CA . LEU A 1 455 ? 13.685 14.891 -12.243 1.00 43.12 455 LEU A CA 1
ATOM 3552 C C . LEU A 1 455 ? 12.180 15.044 -12.329 1.00 43.12 455 LEU A C 1
ATOM 3554 O O . LEU A 1 455 ? 11.689 15.887 -11.618 1.00 43.12 455 LEU A O 1
ATOM 3558 N N . ASP A 1 456 ? 11.471 14.215 -13.082 1.00 46.66 456 ASP A N 1
ATOM 3559 C CA . ASP A 1 456 ? 10.022 14.175 -13.169 1.00 46.66 456 ASP A CA 1
ATOM 3560 C C . ASP A 1 456 ? 9.497 13.648 -11.849 1.00 46.66 456 ASP A C 1
ATOM 3562 O O . ASP A 1 456 ? 8.661 14.304 -11.283 1.00 46.66 456 ASP A O 1
ATOM 3566 N N . VAL A 1 457 ? 10.054 12.586 -11.257 1.00 42.91 457 VAL A N 1
ATOM 3567 C CA . VAL A 1 457 ? 9.722 12.132 -9.894 1.00 42.91 457 VAL A CA 1
ATOM 3568 C C . VAL A 1 457 ? 10.081 13.183 -8.849 1.00 42.91 457 VAL A C 1
ATOM 3570 O O . VAL A 1 457 ? 9.344 13.349 -7.893 1.00 42.91 457 VAL A O 1
ATOM 3573 N N . ILE A 1 458 ? 11.191 13.908 -8.983 1.00 42.72 458 ILE A N 1
ATOM 3574 C CA . ILE A 1 458 ? 11.564 14.979 -8.051 1.00 42.72 458 ILE A CA 1
ATOM 3575 C C . ILE A 1 458 ? 10.673 16.204 -8.248 1.00 42.72 458 ILE A C 1
ATOM 3577 O O . ILE A 1 458 ? 10.259 16.791 -7.264 1.00 42.72 458 ILE A O 1
ATOM 3581 N N . GLU A 1 459 ? 10.366 16.594 -9.477 1.00 42.53 459 GLU A N 1
ATOM 3582 C CA . GLU A 1 459 ? 9.475 17.690 -9.843 1.00 42.53 459 GLU A CA 1
ATOM 3583 C C . GLU A 1 459 ? 8.056 17.343 -9.475 1.00 42.53 459 GLU A C 1
ATOM 3585 O O . GLU A 1 459 ? 7.349 18.219 -9.032 1.00 42.53 459 GLU A O 1
ATOM 3590 N N . ASP A 1 460 ? 7.672 16.088 -9.568 1.00 39.75 460 ASP A N 1
ATOM 3591 C CA . ASP A 1 460 ? 6.439 15.507 -9.094 1.00 39.75 460 ASP A CA 1
ATOM 3592 C C . ASP A 1 460 ? 6.443 15.419 -7.567 1.00 39.75 460 ASP A C 1
ATOM 3594 O O . ASP A 1 460 ? 5.461 15.751 -6.943 1.00 39.75 460 ASP A O 1
ATOM 3598 N N . VAL A 1 461 ? 7.568 15.160 -6.909 1.00 36.66 461 VAL A N 1
ATOM 3599 C CA . VAL A 1 461 ? 7.738 15.285 -5.448 1.00 36.66 461 VAL A CA 1
ATOM 3600 C C . VAL A 1 461 ? 7.784 16.758 -4.991 1.00 36.66 461 VAL A C 1
ATOM 3602 O O . VAL A 1 461 ? 7.471 17.055 -3.835 1.00 36.66 461 VAL A O 1
ATOM 3605 N N . LEU A 1 462 ? 8.154 17.694 -5.869 1.00 37.09 462 LEU A N 1
ATOM 3606 C CA . LEU A 1 462 ? 8.169 19.146 -5.648 1.00 37.09 462 LEU A CA 1
ATOM 3607 C C . LEU A 1 462 ? 6.809 19.788 -6.008 1.00 37.09 462 LEU A C 1
ATOM 3609 O O . LEU A 1 462 ? 6.413 20.734 -5.332 1.00 37.09 462 LEU A O 1
ATOM 3613 N N . HIS A 1 463 ? 6.080 19.255 -6.999 1.00 38.59 463 HIS A N 1
ATOM 3614 C CA . HIS A 1 463 ? 4.749 19.669 -7.479 1.00 38.59 463 HIS A CA 1
ATOM 3615 C C . HIS A 1 463 ? 3.633 18.998 -6.668 1.00 38.59 463 HIS A C 1
ATOM 3617 O O . HIS A 1 463 ? 2.700 19.681 -6.265 1.00 38.59 463 HIS A O 1
ATOM 3623 N N . ARG A 1 464 ? 3.748 17.697 -6.360 1.00 35.12 464 ARG A N 1
ATOM 3624 C CA . ARG A 1 464 ? 2.910 16.952 -5.392 1.00 35.12 464 ARG A CA 1
ATOM 3625 C C . ARG A 1 464 ? 3.317 17.217 -3.943 1.00 35.12 464 ARG A C 1
ATOM 3627 O O . ARG A 1 464 ? 2.722 16.646 -3.043 1.00 35.12 464 ARG A O 1
ATOM 3634 N N . GLY A 1 465 ? 4.332 18.057 -3.716 1.00 30.64 465 GLY A N 1
ATOM 3635 C CA . GLY A 1 465 ? 4.738 18.528 -2.400 1.00 30.64 465 GLY A CA 1
ATOM 3636 C C . GLY A 1 465 ? 4.968 17.403 -1.392 1.00 30.64 465 GLY A C 1
ATOM 3637 O O . GLY A 1 465 ? 4.097 17.110 -0.583 1.00 30.64 465 GLY A O 1
ATOM 3638 N N . SER A 1 466 ? 6.184 16.856 -1.323 1.00 31.98 466 SER A N 1
ATOM 3639 C CA . SER A 1 466 ? 6.639 16.114 -0.137 1.00 31.98 466 SER A CA 1
ATOM 3640 C C . SER A 1 466 ? 6.806 17.040 1.073 1.00 31.98 466 SER A C 1
ATOM 3642 O O . SER A 1 466 ? 7.883 17.248 1.630 1.00 31.98 466 SER A O 1
ATOM 3644 N N . ARG A 1 467 ? 5.683 17.558 1.553 1.00 33.59 467 ARG A N 1
ATOM 3645 C CA . ARG A 1 467 ? 5.459 17.690 2.975 1.00 33.59 467 ARG A CA 1
ATOM 3646 C C . ARG A 1 467 ? 5.035 16.291 3.433 1.00 33.59 467 ARG A C 1
ATOM 3648 O O . ARG A 1 467 ? 3.916 15.870 3.171 1.00 33.59 467 ARG A O 1
ATOM 3655 N N . LEU A 1 468 ? 5.890 15.596 4.198 1.00 39.81 468 LEU A N 1
ATOM 3656 C CA . LEU A 1 468 ? 5.348 14.870 5.364 1.00 39.81 468 LEU A CA 1
ATOM 3657 C C . LEU A 1 468 ? 4.309 15.806 5.959 1.00 39.81 468 LEU A C 1
ATOM 3659 O O . LEU A 1 468 ? 4.686 16.976 6.073 1.00 39.81 468 LEU A 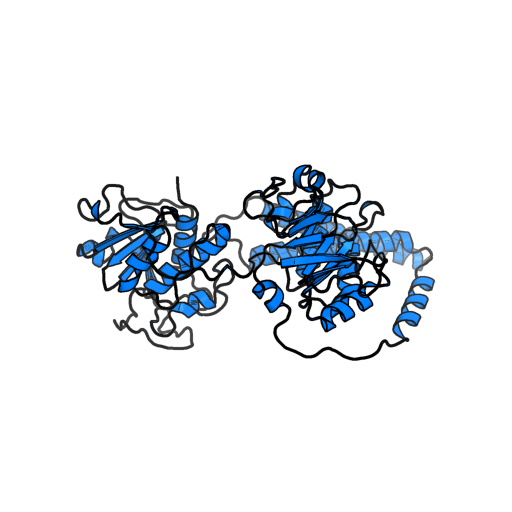O 1
ATOM 3663 N N . LYS A 1 469 ? 3.076 15.348 6.241 1.00 43.59 469 LYS A N 1
ATOM 3664 C CA . LYS A 1 469 ? 2.030 16.183 6.854 1.00 43.59 469 LYS A CA 1
ATOM 3665 C C . LYS A 1 469 ? 2.740 17.087 7.881 1.00 43.59 469 LYS A C 1
ATOM 3667 O O . LYS A 1 469 ? 3.229 16.613 8.904 1.00 43.59 469 LYS A O 1
ATOM 3672 N N . ASP A 1 470 ? 2.940 18.343 7.436 1.00 43.19 470 ASP A N 1
ATOM 3673 C CA . ASP A 1 470 ? 3.652 19.481 8.037 1.00 43.19 470 ASP A CA 1
ATOM 3674 C C . ASP A 1 470 ? 5.199 19.627 7.999 1.00 43.19 470 ASP A C 1
ATOM 3676 O O . ASP A 1 470 ? 5.867 19.912 8.993 1.00 43.19 470 ASP A O 1
ATOM 3680 N N . GLY A 1 471 ? 5.755 19.713 6.788 1.00 34.81 471 GLY A N 1
ATOM 3681 C CA . GLY A 1 471 ? 6.701 20.806 6.482 1.00 34.81 471 GLY A CA 1
ATOM 3682 C C . GLY A 1 471 ? 8.200 20.591 6.733 1.00 34.81 471 GLY A C 1
ATOM 3683 O O . GLY A 1 471 ? 8.949 21.565 6.663 1.00 34.81 471 GLY A O 1
ATOM 3684 N N . VAL A 1 472 ? 8.680 19.362 6.937 1.00 34.56 472 VAL A N 1
ATOM 3685 C CA . VAL A 1 472 ? 10.126 19.054 6.915 1.00 34.56 472 VAL A CA 1
ATOM 3686 C C . VAL A 1 472 ? 10.493 18.338 5.612 1.00 34.56 472 VAL A C 1
ATOM 3688 O O . VAL A 1 472 ? 10.073 17.205 5.382 1.00 34.56 472 VAL A O 1
ATOM 3691 N N . TRP A 1 473 ? 11.302 18.991 4.767 1.00 36.19 473 TRP A N 1
ATOM 3692 C CA . TRP A 1 473 ? 11.889 18.381 3.567 1.00 36.19 473 TRP A CA 1
ATOM 3693 C C . TRP A 1 473 ? 13.064 17.478 3.948 1.00 36.19 473 TRP A C 1
ATOM 3695 O O . TRP A 1 473 ? 13.886 17.840 4.793 1.00 36.19 473 TRP A O 1
ATOM 3705 N N . ARG A 1 474 ? 13.191 16.319 3.294 1.00 35.62 474 ARG A N 1
ATOM 3706 C CA . ARG A 1 474 ? 14.355 15.436 3.467 1.00 35.62 474 ARG A CA 1
ATOM 3707 C C . ARG A 1 474 ? 15.628 16.172 2.985 1.00 35.62 474 ARG A C 1
ATOM 3709 O O . ARG A 1 474 ? 15.677 16.506 1.801 1.00 35.62 474 ARG A O 1
ATOM 3716 N N . PRO A 1 475 ? 16.675 16.379 3.816 1.00 31.72 475 PRO A N 1
ATOM 3717 C CA . PRO A 1 475 ? 17.894 17.121 3.443 1.00 31.72 475 PRO A CA 1
ATOM 3718 C C . PRO A 1 475 ? 18.652 16.617 2.198 1.00 31.72 475 PRO A C 1
ATOM 3720 O O . PRO 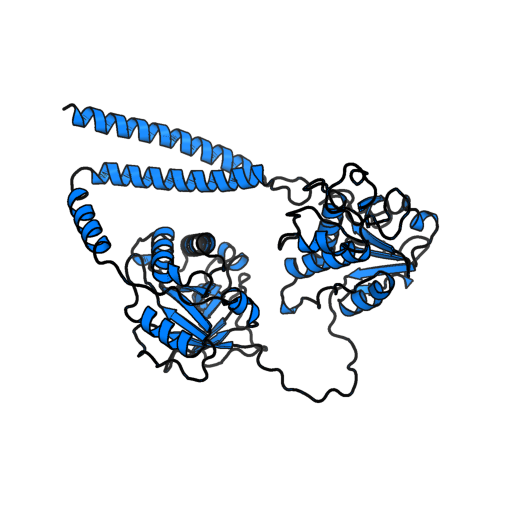A 1 475 ? 19.504 17.333 1.687 1.00 31.72 475 PRO A O 1
ATOM 3723 N N . GLY A 1 476 ? 18.347 15.420 1.683 1.00 38.56 476 GLY A N 1
ATOM 3724 C CA . GLY A 1 476 ? 18.971 14.864 0.476 1.00 38.56 476 GLY A CA 1
ATOM 3725 C C . GLY A 1 476 ? 18.285 15.215 -0.852 1.00 38.56 476 GLY A C 1
ATOM 3726 O O . GLY A 1 476 ? 18.962 15.289 -1.869 1.00 38.56 476 GLY A O 1
ATOM 3727 N N . ILE A 1 477 ? 16.971 15.477 -0.879 1.00 40.16 477 ILE A N 1
ATOM 3728 C CA . ILE A 1 477 ? 16.199 15.521 -2.143 1.00 40.16 477 ILE A CA 1
ATOM 3729 C C . ILE A 1 477 ? 16.527 16.761 -2.987 1.00 40.16 477 ILE A C 1
ATOM 3731 O O . ILE A 1 477 ? 16.769 16.643 -4.186 1.00 40.16 477 ILE A O 1
ATOM 3735 N N . LEU A 1 478 ? 16.585 17.949 -2.372 1.00 38.09 478 LEU A N 1
ATOM 3736 C CA . LEU A 1 478 ? 16.898 19.196 -3.085 1.00 38.09 478 LEU A CA 1
ATOM 3737 C C . LEU A 1 478 ? 18.332 19.195 -3.636 1.00 38.09 478 LEU A C 1
ATOM 3739 O O . LEU A 1 478 ? 18.592 19.714 -4.720 1.00 38.09 478 LEU A O 1
ATOM 3743 N N . GLN A 1 479 ? 19.261 18.587 -2.899 1.00 44.22 479 GLN A N 1
ATOM 3744 C CA . GLN A 1 479 ? 20.644 18.456 -3.331 1.00 44.22 479 GLN A CA 1
ATOM 3745 C C . GLN A 1 479 ? 20.761 17.495 -4.525 1.00 44.22 479 GLN A C 1
ATOM 3747 O O . GLN A 1 479 ? 21.379 17.852 -5.528 1.00 44.22 479 GLN A O 1
ATOM 3752 N N . THR A 1 480 ? 20.065 16.353 -4.483 1.00 45.41 480 THR A N 1
ATOM 3753 C CA . THR A 1 480 ? 19.971 15.413 -5.611 1.00 45.41 480 THR A CA 1
ATOM 3754 C C . THR A 1 480 ? 19.311 16.039 -6.847 1.00 45.41 480 THR A C 1
ATOM 3756 O O . THR A 1 480 ? 19.771 15.805 -7.960 1.00 45.41 480 THR A O 1
ATOM 3759 N N . ALA A 1 481 ? 18.291 16.887 -6.680 1.00 42.50 481 ALA A N 1
ATOM 3760 C CA . ALA A 1 481 ? 17.653 17.615 -7.783 1.00 42.50 481 ALA A CA 1
ATOM 3761 C C . ALA A 1 481 ? 18.641 18.535 -8.524 1.00 42.50 481 ALA A C 1
ATOM 3763 O O . ALA A 1 481 ? 18.746 18.511 -9.751 1.00 42.50 481 ALA A O 1
ATOM 3764 N N . ILE A 1 482 ? 19.405 19.326 -7.761 1.00 43.44 482 ILE A N 1
ATOM 3765 C CA . ILE A 1 482 ? 20.411 20.259 -8.287 1.00 43.44 482 ILE A CA 1
ATOM 3766 C C . ILE A 1 482 ? 21.548 19.502 -8.987 1.00 43.44 482 ILE A C 1
ATOM 3768 O O . ILE A 1 482 ? 22.037 19.945 -10.029 1.00 43.44 482 ILE A O 1
ATOM 3772 N N . GLU A 1 483 ? 21.978 18.370 -8.433 1.00 52.00 483 GLU A N 1
ATOM 3773 C CA . GLU A 1 483 ? 23.019 17.516 -9.014 1.00 52.00 483 GLU A CA 1
ATOM 3774 C C . GLU A 1 483 ? 22.548 16.852 -10.320 1.00 52.00 483 GLU A C 1
ATOM 3776 O O . GLU A 1 483 ? 23.262 16.924 -11.324 1.00 52.00 483 GLU A O 1
ATOM 3781 N N . ASN A 1 484 ? 21.323 16.317 -10.357 1.00 44.97 484 ASN A N 1
ATOM 3782 C CA . ASN A 1 484 ? 20.727 15.728 -11.561 1.00 44.97 484 ASN A CA 1
ATOM 3783 C C . ASN A 1 484 ? 20.566 16.766 -12.683 1.00 44.97 484 ASN A C 1
ATOM 3785 O O . ASN A 1 484 ? 20.946 16.505 -13.826 1.00 44.97 484 ASN A O 1
ATOM 3789 N N . GLN A 1 485 ? 20.089 17.974 -12.367 1.00 48.22 485 GLN A N 1
ATOM 3790 C CA . GLN A 1 485 ? 19.924 19.033 -13.367 1.00 48.22 485 GLN A CA 1
ATOM 3791 C C . GLN A 1 485 ? 21.271 19.506 -13.940 1.00 48.22 485 GLN A C 1
ATOM 3793 O O . GLN A 1 485 ? 21.385 19.771 -15.138 1.00 48.22 485 GLN A O 1
ATOM 3798 N N . ARG A 1 486 ? 22.323 19.580 -13.111 1.00 54.81 486 ARG A N 1
ATOM 3799 C CA . ARG A 1 486 ? 23.688 19.876 -13.584 1.00 54.81 486 ARG A CA 1
ATOM 3800 C C . ARG A 1 486 ? 24.218 18.782 -14.508 1.00 54.81 486 ARG A C 1
ATOM 3802 O O . ARG A 1 486 ? 24.865 19.107 -15.502 1.00 54.81 486 ARG A O 1
ATOM 3809 N N . ARG A 1 487 ? 23.925 17.511 -14.213 1.00 65.38 487 ARG A N 1
ATOM 3810 C CA . ARG A 1 487 ? 24.338 16.377 -15.051 1.00 65.38 487 ARG A CA 1
ATOM 3811 C C . ARG A 1 487 ? 23.631 16.379 -16.407 1.00 65.38 487 ARG A C 1
ATOM 3813 O O . ARG A 1 487 ? 24.304 16.198 -17.416 1.00 65.38 487 ARG A O 1
ATOM 3820 N N . ILE A 1 488 ? 22.332 16.683 -16.451 1.00 51.53 488 ILE A N 1
ATOM 3821 C CA . ILE A 1 488 ? 21.587 16.849 -17.712 1.00 51.53 488 ILE A CA 1
ATOM 3822 C C . ILE A 1 488 ? 22.194 17.960 -18.577 1.00 51.53 488 ILE A C 1
ATOM 3824 O O . ILE A 1 488 ? 22.362 17.775 -19.781 1.00 51.53 488 ILE A O 1
ATOM 3828 N N . ASN A 1 489 ? 22.561 19.096 -17.977 1.00 57.19 489 ASN A N 1
ATOM 3829 C CA . ASN A 1 489 ? 23.167 20.202 -18.720 1.00 57.19 489 ASN A CA 1
ATOM 3830 C C . ASN A 1 489 ? 24.540 19.823 -19.305 1.00 57.19 489 ASN A C 1
ATOM 3832 O O . ASN A 1 489 ? 24.809 20.148 -20.456 1.00 57.19 489 ASN A O 1
ATOM 3836 N N . ALA A 1 490 ? 25.372 19.088 -18.558 1.00 66.69 490 ALA A N 1
ATOM 3837 C CA . ALA A 1 490 ? 26.654 18.585 -19.061 1.00 66.69 490 ALA A CA 1
ATOM 3838 C C . ALA A 1 490 ? 26.472 17.572 -20.211 1.00 66.69 490 ALA A C 1
ATOM 3840 O O . ALA A 1 490 ? 27.148 17.660 -21.230 1.00 66.69 490 ALA A O 1
ATOM 3841 N N . LEU A 1 491 ? 25.498 16.662 -20.101 1.00 58.78 491 LEU A N 1
ATOM 3842 C CA . LEU A 1 491 ? 25.179 15.701 -21.166 1.00 58.78 491 LEU A CA 1
ATOM 3843 C C . LEU A 1 491 ? 24.653 16.386 -22.439 1.00 58.78 491 LEU A C 1
ATOM 3845 O O . LEU A 1 491 ? 24.859 15.888 -23.544 1.00 58.78 491 LEU A O 1
ATOM 3849 N N . ALA A 1 492 ? 23.994 17.542 -22.318 1.00 58.72 492 ALA A N 1
ATOM 3850 C CA . ALA A 1 492 ? 23.569 18.327 -23.476 1.00 58.72 492 ALA A CA 1
ATOM 3851 C C . ALA A 1 492 ? 24.761 18.920 -24.255 1.00 58.72 492 ALA A C 1
ATOM 3853 O O . ALA A 1 492 ? 24.697 19.003 -25.486 1.00 58.72 492 ALA A O 1
ATOM 3854 N N . GLU A 1 493 ? 25.847 19.286 -23.566 1.00 71.38 493 GLU A N 1
ATOM 3855 C CA . GLU A 1 493 ? 27.107 19.714 -24.191 1.00 71.38 493 GLU A CA 1
ATOM 3856 C C . GLU A 1 493 ? 27.787 18.540 -24.918 1.00 71.38 493 GLU A C 1
ATOM 3858 O O . GLU A 1 493 ? 28.169 18.688 -26.082 1.00 71.38 493 GLU A O 1
ATOM 3863 N N . ASP A 1 494 ? 27.811 17.348 -24.309 1.00 67.06 494 ASP A N 1
ATOM 3864 C CA . ASP A 1 494 ? 28.340 16.122 -24.932 1.00 67.06 494 ASP A CA 1
ATOM 3865 C C . ASP A 1 494 ? 27.566 15.748 -26.215 1.00 67.06 494 ASP A C 1
ATOM 3867 O O . ASP A 1 494 ? 28.156 15.387 -27.238 1.00 67.06 494 ASP A O 1
ATOM 3871 N N . VAL A 1 495 ? 26.233 15.890 -26.213 1.00 58.38 495 VAL A N 1
ATOM 3872 C CA . VAL A 1 495 ? 25.389 15.675 -27.407 1.00 58.38 495 VAL A CA 1
ATOM 3873 C C . VAL A 1 495 ? 25.677 16.708 -28.497 1.00 58.38 495 VAL A C 1
ATOM 3875 O O . VAL A 1 495 ? 25.670 16.364 -29.683 1.00 58.38 495 VAL A O 1
ATOM 3878 N N . ALA A 1 496 ? 25.918 17.968 -28.132 1.00 66.75 496 ALA A N 1
ATOM 3879 C CA . ALA A 1 496 ? 26.277 19.008 -29.092 1.00 66.75 496 ALA A CA 1
ATOM 3880 C C . ALA A 1 496 ? 27.636 18.715 -29.750 1.00 66.75 496 ALA A C 1
ATOM 3882 O O . ALA A 1 496 ? 27.764 18.854 -30.970 1.00 66.75 496 ALA A O 1
ATOM 3883 N N . GLU A 1 497 ? 28.613 18.227 -28.983 1.00 70.38 497 GLU A N 1
ATOM 3884 C CA . GLU A 1 497 ? 29.914 17.807 -29.509 1.00 70.38 497 GLU A CA 1
ATOM 3885 C C . GLU A 1 497 ? 29.799 16.564 -30.411 1.00 70.38 497 GLU A C 1
ATOM 3887 O O . GLU A 1 497 ? 30.394 16.524 -31.490 1.00 70.38 497 GLU A O 1
ATOM 3892 N N . LEU A 1 498 ? 28.987 15.569 -30.034 1.00 62.56 498 LEU A N 1
ATOM 3893 C CA . LEU A 1 498 ? 28.730 14.384 -30.863 1.00 62.56 498 LEU A CA 1
ATOM 3894 C C . LEU A 1 498 ? 28.062 14.745 -32.196 1.00 62.56 498 LEU A C 1
ATOM 3896 O O . LEU A 1 498 ? 28.461 14.228 -33.241 1.00 62.56 498 LEU A O 1
ATOM 3900 N N . LYS A 1 499 ? 27.098 15.673 -32.184 1.00 61.53 499 LYS A N 1
ATOM 3901 C CA . LYS A 1 499 ? 26.461 16.193 -33.405 1.00 61.53 499 LYS A CA 1
ATOM 3902 C C . LYS A 1 499 ? 27.444 16.968 -34.281 1.00 61.53 499 LYS A C 1
ATOM 3904 O O . LYS A 1 499 ? 27.440 16.778 -35.495 1.00 61.53 499 LYS A O 1
ATOM 3909 N N . ALA A 1 500 ? 28.310 17.789 -33.686 1.00 69.38 500 ALA A N 1
ATOM 3910 C CA . ALA A 1 500 ? 29.359 18.497 -34.419 1.00 69.38 500 ALA A CA 1
ATOM 3911 C C . ALA A 1 500 ? 30.351 17.518 -35.075 1.00 69.38 500 ALA A C 1
ATOM 3913 O O . ALA A 1 500 ? 30.665 17.660 -36.254 1.00 69.38 500 ALA A O 1
ATOM 3914 N N . ARG A 1 501 ? 30.770 16.465 -34.359 1.00 62.78 501 ARG A N 1
ATOM 3915 C CA . ARG A 1 501 ? 31.660 15.412 -34.884 1.00 62.78 501 ARG A CA 1
ATOM 3916 C C . ARG A 1 501 ? 31.025 14.569 -35.990 1.00 62.78 501 ARG A C 1
ATOM 3918 O O . ARG A 1 501 ? 31.742 14.134 -36.890 1.00 62.78 501 ARG A O 1
ATOM 3925 N N . ALA A 1 502 ? 29.717 14.322 -35.921 1.00 56.84 502 ALA A N 1
ATOM 3926 C CA . ALA A 1 502 ? 28.974 13.658 -36.988 1.00 56.84 502 ALA A CA 1
ATOM 3927 C C . ALA A 1 502 ? 28.897 14.552 -38.241 1.00 56.84 502 ALA A C 1
ATOM 3929 O O . ALA A 1 502 ? 29.251 14.105 -39.330 1.00 56.84 502 ALA A O 1
ATOM 3930 N N . GLY A 1 503 ? 28.566 15.838 -38.073 1.00 57.09 503 GLY A N 1
ATOM 3931 C CA . GLY A 1 503 ? 28.469 16.802 -39.178 1.00 57.09 503 GLY A CA 1
ATOM 3932 C C . GLY A 1 503 ? 29.807 17.143 -39.852 1.00 57.09 503 GLY A C 1
ATOM 3933 O O . GLY A 1 503 ? 29.874 17.240 -41.074 1.00 57.09 503 GLY A O 1
ATOM 3934 N N . GLU A 1 504 ? 30.906 17.265 -39.100 1.00 55.12 504 GLU A N 1
ATOM 3935 C CA . GLU A 1 504 ? 32.251 17.492 -39.665 1.00 55.12 504 GLU A CA 1
ATOM 3936 C C . GLU A 1 504 ? 32.790 16.290 -40.464 1.00 55.12 504 GLU A C 1
ATOM 3938 O O . GLU A 1 504 ? 33.699 16.455 -41.283 1.00 55.12 504 GLU A O 1
ATOM 3943 N N . LYS A 1 505 ? 32.259 15.083 -40.224 1.00 51.16 505 LYS A N 1
ATOM 3944 C CA . LYS A 1 505 ? 32.643 13.846 -40.924 1.00 51.16 505 LYS A CA 1
ATOM 3945 C C . LYS A 1 505 ? 31.726 13.483 -42.089 1.00 51.16 505 LYS A C 1
ATOM 3947 O O . LYS A 1 505 ? 32.187 12.769 -42.966 1.00 51.16 505 LYS A O 1
ATOM 3952 N N . GLU A 1 506 ? 30.496 13.991 -42.131 1.00 47.31 506 GLU A N 1
ATOM 3953 C CA . GLU A 1 506 ? 29.657 13.979 -43.341 1.00 47.31 506 GLU A CA 1
ATOM 3954 C C . GLU A 1 506 ? 30.135 15.001 -44.391 1.00 47.31 506 GLU A C 1
ATOM 3956 O O . GLU A 1 506 ? 29.886 14.832 -45.582 1.00 47.31 506 GLU A O 1
ATOM 3961 N N . ALA A 1 507 ? 30.836 16.059 -43.963 1.00 43.72 507 ALA A N 1
ATOM 3962 C CA . ALA A 1 507 ? 31.376 17.106 -44.835 1.00 43.72 507 ALA A CA 1
ATOM 3963 C C . ALA A 1 507 ? 32.773 16.802 -45.430 1.00 43.72 507 ALA A C 1
ATOM 3965 O O . ALA A 1 507 ? 33.276 17.601 -46.226 1.00 43.72 507 ALA A O 1
ATOM 3966 N N . LYS A 1 508 ? 33.413 15.693 -45.037 1.00 40.47 508 LYS A N 1
ATOM 3967 C CA . LYS A 1 508 ? 34.701 15.196 -45.557 1.00 40.47 508 LYS A CA 1
ATOM 3968 C C . LYS A 1 508 ? 34.480 13.959 -46.408 1.00 40.47 508 LYS A C 1
ATOM 3970 O O . LYS A 1 508 ? 35.210 13.836 -47.417 1.00 40.47 508 LYS A O 1
#

Foldseek 3Di:
DADQLLQQLQLLLVCQLPDCPQLGEFEADVQAQQQLVQADLQNHGNHYGYHAFFNSLQSSSQSSLSPPPDPVQRQPRDDPPTAQQCNVVSLVSGQKDWQLVQDDQLARPVFDGRNKWWGQVHDHIWGFHQPFVVHDADSHKGKTWGQHAAPVRDPRDDPDDHSDPRRSDAHRTHIDILCRDPCSVVVRTRTIIGRPGDDPDDDDDPDDPDPDDDDLKQKFFEDALVDDQVNTDLSHQAYEYEAEEEQPGGGPCRVSNVVSCVVSVHAYAYEYEYPVVVVDALLRSLVRRCVRCVQCALLHAYEYEQEDPPLQPLVRVLVNQVNNVVSHPDRHAYEDELCSLQPYQNLSPQVRHAYAYEAQCQDADDPPDDPDSDNNHHHFKYQHHPPPGTIMMGRHDCVSSVSSVPDDDDDDDDDDPPVVVVVVVVVVVVPDDCVVLVVVVVVLVVLLVVLVVLLVVLVCCVVVPPDPSGDDDDPVSVVSNVVSVVVNVVSVVVVVVSVVVVVVVVVD

pLDDT: mean 70.08, std 20.95, range [24.0, 98.62]

Radius of gyration: 28.41 Å; chains: 1; bounding box: 62×64×84 Å

Sequence (508 aa):
MTNPVAEYAAAQAAYLCRTKEHGGVGYSQPNRWSAYDNCDWAGWLLAPGETDCSALSGGSYNHAFHEVLAEAARPEMFPRSLWTGSMKAECLTRGFEDIGDSWTGNAPGSGFDVGDLLLLEPGHVAVCVRDTPGGRFDPQDPMLAEAWIDRVGDIMGAAGDDGSPADDTEGETRLIRYSDHPYTRAAKWSTCLRYTGATASAPAAPGASQVEPAALLTWGVDISMHQAVGAVPDEAQCVIIKATEGAGYEDPQWRAHAQKAWDEGKLIGFYHFARPDLGNSAEEEAAWFLSVVREWIGYAVLVLDWEREPLGDVGWARRFLDTVWHGSPTRPWIYMDRSTASGHAWEPVSEHYPLWLATPDGRAWDDRSRPHPGRGWQLIGVQYSWEPIDKNTFYFPPPAWAAAVKGRDWPTTTIDTEEQELMAIKDEIIGTWLSPIWDKAVEIKTEVLDLKARLDVIEDVLHRGSRLKDGVWRPGILQTAIENQRRINALAEDVAELKARAGEKEAK

InterPro domains:
  IPR002053 Glycoside hydrolase, family 25 [PF01183] (224-378)
  IPR002053 Glycoside hydrolase, family 25 [PS51904] (217-409)
  IPR017853 Glycoside hydrolase superfamily [SSF51445] (219-404)
  IPR018077 Glycoside hydrolase, family 25 subgroup [SM00641] (218-321)